Protein AF-A0A6N7M2Y9-F1 (afdb_monomer)

Secondary structure (DSSP, 8-state):
-HHHHHHHHHHHHHHHHHHHHHHHHHHHHHHHHHHHHHTTTPPP-THHHHHHHHHHHHHHHS--EEETTEE--SS-SHHHHHHHHHHHHH-S-HHHHHHHHHHHHHHHHHHHHHHHHHHT-HHHHHHHHHHHHH-HHHHHHHTSSSTHHHHHHHHHHHHHHHHHHHHS--HHHHHHHHHHHHHHHTT-GGGGGGHHHHHHHHHHHH-TT-HHHHHHHHHHHHHHHHHHHHHHHHHHHHHSS--SS-S-HHHHHHHHHTS--SS-STHHHHHHTT-HHHHHHHTS-HHHHHHHHHHHHHHHHHH-HHHHHHHHHHHHHHHH-SS--TTTTGGGT--HHHHHHHHIIIIIHHHHHHHHHHHHHGGGGGGGHHHHHHHHHHHHHHHHS---GGGGGGGHHHHHHHHHHHHHHHHHHHHHHHHHHHS--

Radius of gyration: 23.04 Å; Cα contacts (8 Å, |Δi|>4): 561; chains: 1; bounding box: 77×51×68 Å

pLDDT: mean 90.49, std 12.32, range [43.5, 98.81]

Nearest PDB structures (foldseek):
  8b6l-assembly1_I  TM=6.126E-01  e=1.523E-05  Homo sapiens
  8pn9-assembly1_A  TM=6.104E-01  e=5.210E-05  Homo sapiens
  5f15-assembly1_A  TM=4.974E-01  e=1.658E-05  Cupriavidus metallidurans CH34
  6x0o-assembly1_A  TM=3.738E-01  e=4.231E-02  Mycolicibacterium smegmatis MC2 155

Foldseek 3Di:
DVVVVVVVVVVVVVVVVVVLLVVLLVLLLVLLLVVLVVCQVPDADDPLVQLLQQLVCCQPPVARDSDPPDHFQAAQVLLSVLSVVQCVVPNSGLSSQLSVLSSLLSVLLVLLLLLLCLLPRNQLSSQLSVLSSPQVLSSVCSNTSALLSVLLSLLSQLVSLLLVCLVPVDLVSLLSNLLSLLSSCSSPVLSVLLLVLSLVLLCVRVHVPDPSSVVSNVSSPVSNCVNQPVVQVVCCVVVVDRDSHGLCVLVQQLCLFVVPDLQDPVCCVVCCVVPPLNVVLVVDDSNVSSVSSNVVSVVRCVVCVVVLVVSLVSLLCQQLPQFFDPPVVVSPPDDRVVRSVSSCVRVVLLQVLLVLLVVVCVVVVSSCSSLVSSVVSLSVVCSSGPHGNSSCSSSVSSSSSSSSNSVVVVVVVVVVVVVVVVVVD

Sequence (425 aa):
MKKELEKIMAGKLVINEYLFLLVLFSLASLLRILYAFYLKGNIPVSDAAGFDLLGINILKYGQYAFQPGIPTAHRTPVYPLFLSGVYFLFGHSYLAARIVQSLIGGLTCIVIYFIGKRTVNKKVGIIAATVSMFYPFFIYYTGYLLVETLFTFLLAVTVYWLITSIEKPDWKNLSLSGVFMGLAALCKPTAFAFVPFSVSSFLVILGIRKVSTYRNIGIFLLFFTITLSPWVIRNHIVFRRIIPSTTQLGFALLDGSLLFDAEHQWRMEEEEQKNPILLKGKELNEIEQNDYFTKEALKFIRNNPKYMMKLALRKFLKFWRLYPHTENIYTYGQSKGLLVLLSLLSYGILLPFSILGIIFSIKNWKRFTFFYGLILSFTIIHLIVWSQIRYRLPIMPYMIVFAAFGLNFIIERMKSLRLAKRVKI

Mean predicted aligned error: 5.79 Å

Structure (mmCIF, N/CA/C/O backbone):
data_AF-A0A6N7M2Y9-F1
#
_entry.id   AF-A0A6N7M2Y9-F1
#
loop_
_atom_site.group_PDB
_atom_site.id
_atom_site.type_symbol
_atom_site.label_atom_id
_atom_site.label_alt_id
_atom_site.label_comp_id
_atom_site.label_asym_id
_atom_site.label_entity_id
_atom_site.label_seq_id
_atom_site.pdbx_PDB_ins_code
_atom_site.Cartn_x
_atom_site.Cartn_y
_atom_site.Cartn_z
_atom_site.occupancy
_atom_site.B_iso_or_equiv
_atom_site.auth_seq_id
_atom_site.auth_comp_id
_atom_site.auth_asym_id
_atom_site.auth_atom_id
_atom_site.pdbx_PDB_model_num
ATOM 1 N N . MET A 1 1 ? -44.587 -5.485 18.792 1.00 66.19 1 MET A N 1
ATOM 2 C CA . MET A 1 1 ? -44.237 -4.087 19.152 1.00 66.19 1 MET A CA 1
ATOM 3 C C . MET A 1 1 ? -42.748 -3.821 19.452 1.00 66.19 1 MET A C 1
ATOM 5 O O . MET A 1 1 ? -42.090 -3.309 18.560 1.00 66.19 1 MET A O 1
ATOM 9 N N . LYS A 1 2 ? -42.147 -4.157 20.616 1.00 68.19 2 LYS A N 1
ATOM 10 C CA . LYS A 1 2 ? -40.723 -3.804 20.917 1.00 68.19 2 LYS A CA 1
ATOM 11 C C . LYS A 1 2 ? -39.697 -4.421 19.942 1.00 68.19 2 LYS A C 1
ATOM 13 O O . LYS A 1 2 ? -38.867 -3.702 19.399 1.00 68.19 2 LYS A O 1
ATOM 18 N N . LYS A 1 3 ? -39.818 -5.722 19.641 1.00 61.88 3 LYS A N 1
ATOM 19 C CA . LYS A 1 3 ? -38.970 -6.416 18.646 1.00 61.88 3 LYS A CA 1
ATOM 20 C C . LYS A 1 3 ? -39.150 -5.886 17.214 1.00 61.88 3 LYS A C 1
ATOM 22 O O . LYS A 1 3 ? -38.206 -5.897 16.433 1.00 61.88 3 LYS A O 1
ATOM 27 N N . GLU A 1 4 ? -40.343 -5.407 16.859 1.00 64.94 4 GLU A N 1
ATOM 28 C CA . GLU A 1 4 ? -40.602 -4.795 15.545 1.00 64.94 4 GLU A CA 1
ATOM 29 C C . GLU A 1 4 ? -40.014 -3.390 15.445 1.00 64.94 4 GLU A C 1
ATOM 31 O O . GLU A 1 4 ? -39.388 -3.074 14.439 1.00 64.94 4 GLU A O 1
ATOM 36 N N . LEU A 1 5 ? -40.136 -2.574 16.497 1.00 63.38 5 LEU A N 1
ATOM 37 C CA . LEU A 1 5 ? -39.488 -1.264 16.589 1.00 63.38 5 LEU A CA 1
ATOM 38 C C . LEU A 1 5 ? -37.963 -1.385 16.502 1.00 63.38 5 LEU A C 1
ATOM 40 O O . LEU A 1 5 ? -37.338 -0.647 15.744 1.00 63.38 5 LEU A O 1
ATOM 44 N N . GLU A 1 6 ? -37.365 -2.359 17.193 1.00 68.88 6 GLU A N 1
ATOM 45 C CA . GLU A 1 6 ? -35.930 -2.657 17.092 1.00 68.88 6 GLU A CA 1
ATOM 46 C C . GLU A 1 6 ? -35.529 -3.068 15.666 1.00 68.88 6 GLU A C 1
ATOM 48 O O . GLU A 1 6 ? -34.524 -2.580 15.147 1.00 68.88 6 GLU A O 1
ATOM 53 N N . LYS A 1 7 ? -36.340 -3.894 14.990 1.00 64.31 7 LYS A N 1
ATOM 54 C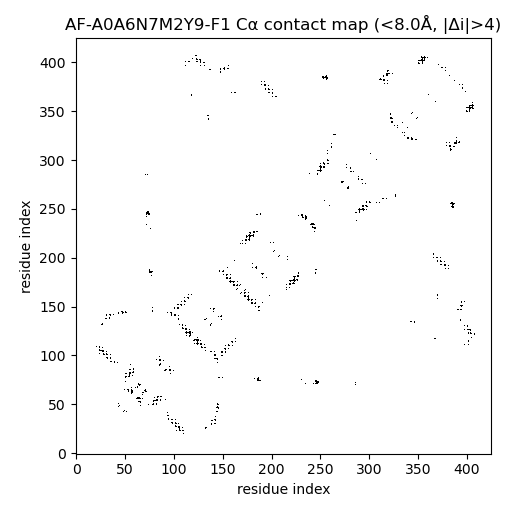 CA . LYS A 1 7 ? -36.107 -4.313 13.598 1.00 64.31 7 LYS A CA 1
ATOM 55 C C . LYS A 1 7 ? -36.239 -3.147 12.606 1.00 64.31 7 LYS A C 1
ATOM 57 O O . LYS A 1 7 ? -35.404 -3.018 11.712 1.00 64.31 7 LYS A O 1
ATOM 62 N N . ILE A 1 8 ? -37.228 -2.269 12.786 1.00 67.94 8 ILE A N 1
ATOM 63 C CA . ILE A 1 8 ? -37.438 -1.064 11.961 1.00 67.94 8 ILE A CA 1
ATOM 64 C C . ILE A 1 8 ? -36.301 -0.058 12.174 1.00 67.94 8 ILE A C 1
ATOM 66 O O . ILE A 1 8 ? -35.765 0.486 11.207 1.00 67.94 8 ILE A O 1
ATOM 70 N N . MET A 1 9 ? -35.895 0.177 13.424 1.00 57.16 9 MET A N 1
ATOM 71 C CA . MET A 1 9 ? -34.777 1.065 13.754 1.00 57.16 9 MET A CA 1
ATOM 72 C C . MET A 1 9 ? -33.450 0.532 13.209 1.00 57.16 9 MET A C 1
ATOM 74 O O . MET A 1 9 ? -32.684 1.298 12.622 1.00 57.16 9 MET A O 1
ATOM 78 N N . ALA A 1 10 ? -33.198 -0.774 13.344 1.00 56.28 10 ALA A N 1
ATOM 79 C CA . ALA A 1 10 ? -32.038 -1.426 12.746 1.00 56.28 10 ALA A CA 1
ATOM 80 C C . ALA A 1 10 ? -32.054 -1.290 11.215 1.00 56.28 10 ALA A C 1
ATOM 82 O O . ALA A 1 10 ? -31.043 -0.904 10.632 1.00 56.28 10 ALA A O 1
ATOM 83 N N . GLY A 1 11 ? -33.209 -1.502 10.574 1.00 51.69 11 GLY A N 1
ATOM 84 C CA . GLY A 1 11 ? -33.393 -1.293 9.135 1.00 51.69 11 GLY A CA 1
ATOM 85 C C . GLY A 1 11 ? -33.075 0.140 8.694 1.00 51.69 11 GLY A C 1
ATOM 86 O O . GLY A 1 11 ? -32.271 0.334 7.785 1.00 51.69 11 GLY A O 1
ATOM 87 N N . LYS A 1 12 ? -33.612 1.157 9.382 1.00 58.47 12 LYS A N 1
ATOM 88 C CA . LYS A 1 12 ? -33.322 2.577 9.097 1.00 58.47 12 LYS A CA 1
ATOM 89 C C . LYS A 1 12 ? -31.839 2.925 9.270 1.00 58.47 12 LYS A C 1
ATOM 91 O O . LYS A 1 12 ? -31.268 3.625 8.437 1.00 58.47 12 LYS A O 1
ATOM 96 N N . LEU A 1 13 ? -31.196 2.426 10.327 1.00 67.38 13 LEU A N 1
ATOM 97 C CA . LEU A 1 13 ? -29.762 2.635 10.574 1.00 67.38 13 LEU A CA 1
ATOM 98 C C . LEU A 1 13 ? -28.886 2.024 9.476 1.00 67.38 13 LEU A C 1
ATOM 100 O O . LEU A 1 13 ? -27.880 2.624 9.091 1.00 67.38 13 LEU A O 1
ATOM 104 N N . VAL A 1 14 ? -29.274 0.849 8.981 1.00 70.56 14 VAL A N 1
ATOM 105 C CA . VAL A 1 14 ? -28.595 0.140 7.894 1.00 70.56 14 VAL A CA 1
ATOM 106 C C . VAL A 1 14 ? -28.778 0.877 6.562 1.00 70.56 14 VAL A C 1
ATOM 108 O O . VAL A 1 14 ? -27.789 1.119 5.873 1.00 70.56 14 VAL A O 1
ATOM 111 N N . ILE A 1 15 ? -29.996 1.328 6.239 1.00 73.25 15 ILE A N 1
ATOM 112 C CA . ILE A 1 15 ? -30.282 2.132 5.033 1.00 73.25 15 ILE A CA 1
ATOM 113 C C . ILE A 1 15 ? -29.455 3.427 5.027 1.00 73.25 15 ILE A C 1
ATOM 115 O O . ILE A 1 15 ? -28.812 3.742 4.027 1.00 73.25 15 ILE A O 1
ATOM 119 N N . ASN A 1 16 ? -29.386 4.131 6.161 1.00 86.94 16 ASN A N 1
ATOM 120 C CA . ASN A 1 16 ? -28.582 5.351 6.289 1.00 86.94 16 ASN A CA 1
ATOM 121 C C . ASN A 1 16 ? -27.081 5.096 6.094 1.00 86.94 16 ASN A C 1
ATOM 123 O O . ASN A 1 16 ? -26.361 5.961 5.599 1.00 86.94 16 ASN A O 1
ATOM 127 N N . GLU A 1 17 ? -26.590 3.918 6.483 1.00 90.44 17 GLU A N 1
ATOM 128 C CA . GLU A 1 17 ? -25.191 3.552 6.276 1.00 90.44 17 GLU A CA 1
ATOM 129 C C . GLU A 1 17 ? -24.894 3.220 4.811 1.00 90.44 17 GLU A C 1
ATOM 131 O O . GLU A 1 17 ? -23.897 3.709 4.286 1.00 90.44 17 GLU A O 1
ATOM 136 N N . TYR A 1 18 ? -25.763 2.473 4.125 1.00 92.75 18 TYR A N 1
ATOM 137 C CA . TYR A 1 18 ? -25.604 2.222 2.689 1.00 92.75 18 TYR A CA 1
ATOM 138 C C . TYR A 1 18 ? -25.676 3.506 1.866 1.00 92.75 18 TYR A C 1
ATOM 140 O O . TYR A 1 18 ? -24.839 3.706 0.988 1.00 92.75 18 TYR A O 1
ATOM 148 N N . LEU A 1 19 ? -26.613 4.403 2.187 1.00 94.44 19 LEU A N 1
ATOM 149 C CA . LEU A 1 19 ? -26.705 5.704 1.531 1.00 94.44 19 LEU A CA 1
ATOM 150 C C . LEU A 1 19 ? -25.435 6.533 1.759 1.00 94.44 19 LEU A C 1
ATOM 152 O O . LEU A 1 19 ? -24.884 7.078 0.807 1.00 94.44 19 LEU A O 1
ATOM 156 N N . PHE A 1 20 ? -24.922 6.576 2.994 1.00 94.44 20 PHE A N 1
ATOM 157 C CA . PHE A 1 20 ? -23.652 7.240 3.291 1.00 94.44 20 PHE A CA 1
ATOM 158 C C . PHE A 1 20 ? -22.497 6.667 2.461 1.00 94.44 20 PHE A C 1
ATOM 160 O O . PHE A 1 20 ? -21.720 7.430 1.892 1.00 94.44 20 PHE A O 1
ATOM 167 N N . LEU A 1 21 ? -22.391 5.339 2.357 1.00 97.00 21 LEU A N 1
ATOM 168 C CA . LEU A 1 21 ? -21.341 4.684 1.575 1.00 97.00 21 LEU A CA 1
ATOM 169 C C . LEU A 1 21 ? -21.472 4.956 0.074 1.00 97.00 21 LEU A C 1
ATOM 171 O O . LEU A 1 21 ? -20.458 5.183 -0.584 1.00 97.00 21 LEU A O 1
ATOM 175 N N . LEU A 1 22 ? -22.696 4.976 -0.456 1.00 97.06 22 LEU A N 1
ATOM 176 C CA . LEU A 1 22 ? -22.962 5.308 -1.854 1.00 97.06 22 LEU A CA 1
ATOM 177 C C . LEU A 1 22 ? -22.578 6.759 -2.162 1.00 97.06 22 LEU A C 1
ATOM 179 O O . LEU A 1 22 ? -21.903 7.014 -3.158 1.00 97.06 22 LEU A O 1
ATOM 183 N N . VAL A 1 23 ? -22.957 7.701 -1.292 1.00 97.06 23 VAL A N 1
ATOM 184 C CA . VAL A 1 23 ? -22.590 9.120 -1.423 1.00 97.06 23 VAL A CA 1
ATOM 185 C C . VAL A 1 23 ? -21.076 9.291 -1.322 1.00 97.06 23 VAL A C 1
ATOM 187 O O . VAL A 1 23 ? -20.479 9.942 -2.177 1.00 97.06 23 VAL A O 1
ATOM 190 N N . LEU A 1 24 ? -20.439 8.659 -0.332 1.00 97.62 24 LEU A N 1
ATOM 191 C CA . LEU A 1 24 ? -18.987 8.671 -0.156 1.00 97.62 24 LEU A CA 1
ATOM 192 C C . LEU A 1 24 ? -18.275 8.157 -1.412 1.00 97.62 24 LEU A C 1
ATOM 194 O O . LEU A 1 24 ? -17.367 8.816 -1.912 1.00 97.62 24 LEU A O 1
ATOM 198 N N . PHE A 1 25 ? -18.691 7.001 -1.931 1.00 98.38 25 PHE A N 1
ATOM 199 C CA . PHE A 1 25 ? -18.120 6.414 -3.139 1.00 98.38 25 PHE A CA 1
ATOM 200 C C . PHE A 1 25 ? -18.291 7.327 -4.351 1.00 98.38 25 PHE A C 1
ATOM 202 O O . PHE A 1 25 ? -17.324 7.574 -5.073 1.00 98.38 25 PHE A O 1
ATOM 209 N N . SER A 1 26 ? -19.507 7.838 -4.555 1.00 98.12 26 SER A N 1
ATOM 210 C CA . SER A 1 26 ? -19.856 8.656 -5.716 1.00 98.12 26 SER A CA 1
ATOM 211 C C . SER A 1 26 ? -19.081 9.968 -5.712 1.00 98.12 26 SER A C 1
ATOM 213 O O . SER A 1 26 ? -18.444 10.296 -6.707 1.00 98.12 26 SER A O 1
ATOM 215 N N . LEU A 1 27 ? -19.044 10.679 -4.580 1.00 98.00 27 LEU A N 1
ATOM 216 C CA . LEU A 1 27 ? -18.298 11.933 -4.452 1.00 98.00 27 LEU A CA 1
ATOM 217 C C . LEU A 1 27 ? -16.784 11.711 -4.546 1.00 98.00 27 LEU A C 1
ATOM 219 O O . LEU A 1 27 ? -16.104 12.430 -5.278 1.00 98.00 27 LEU A O 1
ATOM 223 N N . ALA A 1 28 ? -16.246 10.695 -3.862 1.00 97.88 28 ALA A N 1
ATOM 224 C CA . ALA A 1 28 ? -14.816 10.395 -3.914 1.00 97.88 28 ALA A CA 1
ATOM 225 C C . ALA A 1 28 ? -14.356 10.019 -5.328 1.00 97.88 28 ALA A C 1
ATOM 227 O O . ALA A 1 28 ? -13.281 10.458 -5.753 1.00 97.88 28 ALA A O 1
ATOM 228 N N . SER A 1 29 ? -15.165 9.236 -6.047 1.00 98.19 29 SER A N 1
ATOM 229 C CA . SER A 1 29 ? -14.898 8.849 -7.432 1.00 98.19 29 SER A CA 1
ATOM 230 C C . SER A 1 29 ? -15.055 10.035 -8.376 1.00 98.19 29 SER A C 1
ATOM 232 O O . SER A 1 29 ? -14.163 10.268 -9.183 1.00 98.19 29 SER A O 1
ATOM 234 N N . LEU A 1 30 ? -16.123 10.830 -8.237 1.00 98.06 30 LEU A N 1
ATOM 235 C CA . LEU A 1 30 ? -16.378 12.005 -9.073 1.00 98.06 30 LEU A CA 1
ATOM 236 C C . LEU A 1 30 ? -15.218 13.002 -9.006 1.00 98.06 30 LEU A C 1
ATOM 238 O O . LEU A 1 30 ? -14.707 13.399 -10.046 1.00 98.06 30 LEU A O 1
ATOM 242 N N . LEU A 1 31 ? -14.740 13.344 -7.805 1.00 97.00 31 LEU A N 1
ATOM 243 C CA . LEU A 1 31 ? -13.601 14.258 -7.637 1.00 97.00 31 LEU A CA 1
ATOM 244 C C . LEU A 1 31 ? -12.341 13.767 -8.369 1.00 97.00 31 LEU A C 1
ATOM 246 O O . LEU A 1 31 ? -11.634 14.553 -8.998 1.00 97.00 31 LEU A O 1
ATOM 250 N N . ARG A 1 32 ? -12.067 12.459 -8.313 1.00 97.69 32 ARG A N 1
ATOM 251 C CA . ARG A 1 32 ? -10.908 11.835 -8.975 1.00 97.69 32 ARG A CA 1
ATOM 252 C C . ARG A 1 32 ? -11.097 11.732 -10.487 1.00 97.69 32 ARG A C 1
ATOM 254 O O . ARG A 1 32 ? -10.159 11.998 -11.228 1.00 97.69 32 ARG A O 1
ATOM 261 N N . ILE A 1 33 ? -12.314 11.442 -10.947 1.00 97.88 33 ILE A N 1
ATOM 262 C CA . ILE A 1 33 ? -12.668 11.409 -12.371 1.00 97.88 33 ILE A CA 1
ATOM 263 C C . ILE A 1 33 ? -12.534 12.804 -12.985 1.00 97.88 33 ILE A C 1
ATOM 265 O O . ILE A 1 33 ? -11.923 12.940 -14.041 1.00 97.88 33 ILE A O 1
ATOM 269 N N . LEU A 1 34 ? -13.028 13.852 -12.319 1.00 97.19 34 LEU A N 1
ATOM 270 C CA . LEU A 1 34 ? -12.848 15.236 -12.775 1.00 97.19 34 LEU A CA 1
ATOM 271 C C . LEU A 1 34 ? -11.360 15.583 -12.917 1.00 97.19 34 LEU A C 1
ATOM 273 O O . LEU A 1 34 ? -10.949 16.160 -13.923 1.00 97.19 34 LEU A O 1
ATOM 277 N N . TYR A 1 35 ? -10.533 15.152 -11.962 1.00 94.38 35 TYR A N 1
ATOM 278 C CA . TYR A 1 35 ? -9.082 15.296 -12.060 1.00 94.38 35 TYR A CA 1
ATOM 279 C C . TYR A 1 35 ? -8.468 14.457 -13.201 1.00 94.38 35 TYR A C 1
ATOM 281 O O . TYR A 1 35 ? -7.575 14.927 -13.904 1.00 94.38 35 TYR A O 1
ATOM 289 N N . ALA A 1 36 ? -8.972 13.248 -13.458 1.00 94.56 36 ALA A N 1
ATOM 290 C CA . ALA A 1 36 ? -8.555 12.427 -14.595 1.00 94.56 36 ALA A CA 1
ATOM 291 C C . ALA A 1 36 ? -8.858 13.095 -15.948 1.00 94.56 36 ALA A C 1
ATOM 293 O O . ALA A 1 36 ? -8.024 13.032 -16.855 1.00 94.56 36 ALA A O 1
ATOM 294 N N . PHE A 1 37 ? -10.012 13.761 -16.074 1.00 95.31 37 PHE A N 1
ATOM 295 C CA . PHE A 1 37 ? -10.368 14.556 -17.253 1.00 95.31 37 PHE A CA 1
ATOM 296 C C . PHE A 1 37 ? -9.481 15.790 -17.405 1.00 95.31 37 PHE A C 1
ATOM 298 O O . PHE A 1 37 ? -9.028 16.063 -18.515 1.00 95.31 37 PHE A O 1
ATOM 305 N N . TYR A 1 38 ? -9.170 16.482 -16.305 1.00 92.19 38 TYR A N 1
ATOM 306 C CA . TYR A 1 38 ? -8.212 17.592 -16.316 1.00 92.19 38 TYR A CA 1
ATOM 307 C C . TYR A 1 38 ? -6.844 17.162 -16.874 1.00 92.19 38 TYR A C 1
ATOM 309 O O . TYR A 1 38 ? -6.215 17.904 -17.621 1.00 92.19 38 TYR A O 1
ATOM 317 N N . LEU A 1 39 ? -6.414 15.929 -16.590 1.00 88.12 39 LEU A N 1
ATOM 318 C CA . LEU A 1 39 ? -5.152 15.376 -17.085 1.00 88.12 39 LEU A CA 1
ATOM 319 C C . LEU A 1 39 ? -5.250 14.685 -18.453 1.00 88.12 39 LEU A C 1
ATOM 321 O O . LEU A 1 39 ? -4.262 14.086 -18.874 1.00 88.12 39 LEU A O 1
ATOM 325 N N . LYS A 1 40 ? -6.392 14.703 -19.156 1.00 85.88 40 LYS A N 1
ATOM 326 C CA . LYS A 1 40 ? -6.627 13.886 -20.368 1.00 85.88 40 LYS A CA 1
ATOM 327 C C . LYS A 1 40 ? -5.506 13.989 -21.416 1.00 85.88 40 LYS A C 1
ATOM 329 O O . LYS A 1 40 ? -5.181 12.972 -22.018 1.00 85.88 40 LYS A O 1
ATOM 334 N N . GLY A 1 41 ? -4.904 15.168 -21.594 1.00 82.31 41 GLY A N 1
ATOM 335 C CA . GLY A 1 41 ? -3.796 15.397 -22.536 1.00 82.31 41 GLY A CA 1
ATOM 336 C C . GLY A 1 41 ? -2.413 14.928 -22.061 1.00 82.31 41 GLY A C 1
ATOM 337 O O . GLY A 1 41 ? -1.490 14.852 -22.864 1.00 82.31 41 GLY A O 1
ATOM 338 N N . ASN A 1 42 ? -2.247 14.590 -20.780 1.00 84.81 42 ASN A N 1
ATOM 339 C CA . ASN A 1 42 ? -0.953 14.200 -20.225 1.00 84.81 42 ASN A CA 1
ATOM 340 C C . ASN A 1 42 ? -0.622 12.754 -20.597 1.00 84.81 42 ASN A C 1
ATOM 342 O O . ASN A 1 42 ? -1.403 11.841 -20.310 1.00 84.81 42 ASN A O 1
ATOM 346 N N . ILE A 1 43 ? 0.568 12.540 -21.148 1.00 86.69 43 ILE A N 1
ATOM 347 C CA . ILE A 1 43 ? 1.078 11.223 -21.543 1.00 86.69 43 ILE A CA 1
ATOM 348 C C . ILE A 1 43 ? 1.954 10.656 -20.407 1.00 86.69 43 ILE A C 1
ATOM 350 O O . ILE A 1 43 ? 2.635 11.431 -19.732 1.00 86.69 43 ILE A O 1
ATOM 354 N N . PRO A 1 44 ? 1.929 9.336 -20.139 1.00 86.31 44 PRO A N 1
ATOM 355 C CA . PRO A 1 44 ? 2.838 8.706 -19.181 1.00 86.31 44 PRO A CA 1
ATOM 356 C C . PRO A 1 44 ? 4.318 8.944 -19.528 1.00 86.31 44 PRO A C 1
ATOM 358 O O . PRO A 1 44 ? 4.721 8.781 -20.673 1.00 86.31 44 PRO A O 1
ATOM 361 N N . VAL A 1 45 ? 5.141 9.266 -18.525 1.00 82.94 45 VAL A N 1
ATOM 362 C CA . VAL A 1 45 ? 6.607 9.414 -18.655 1.00 82.94 45 VAL A CA 1
ATOM 363 C C . VAL A 1 45 ? 7.329 8.596 -17.582 1.00 82.94 45 VAL A C 1
ATOM 365 O O . VAL A 1 45 ? 6.723 8.249 -16.561 1.00 82.94 45 VAL A O 1
ATOM 368 N N . SER A 1 46 ? 8.625 8.324 -17.779 1.00 83.88 46 SER A N 1
ATOM 369 C CA . SER A 1 46 ? 9.477 7.610 -16.812 1.00 83.88 46 SER A CA 1
ATOM 370 C C . SER A 1 46 ? 8.837 6.274 -16.369 1.00 83.88 46 SER A C 1
ATOM 372 O O . SER A 1 46 ? 8.424 5.481 -17.217 1.00 83.88 46 SER A O 1
ATOM 374 N N . ASP A 1 47 ? 8.698 6.022 -15.061 1.00 85.06 47 ASP A N 1
ATOM 375 C CA . ASP A 1 47 ? 8.061 4.822 -14.497 1.00 85.06 47 ASP A CA 1
ATOM 376 C C . ASP A 1 47 ? 6.699 4.496 -15.136 1.00 85.06 47 ASP A C 1
ATOM 378 O O . ASP A 1 47 ? 6.408 3.332 -15.415 1.00 85.06 47 ASP A O 1
ATOM 382 N N . ALA A 1 48 ? 5.863 5.515 -15.370 1.00 89.31 48 ALA A N 1
ATOM 383 C CA . ALA A 1 48 ? 4.506 5.322 -15.872 1.00 89.31 48 ALA A CA 1
ATOM 384 C C . ALA A 1 48 ? 4.498 4.813 -17.322 1.00 89.31 48 ALA A C 1
ATOM 386 O O . ALA A 1 48 ? 3.673 3.967 -17.665 1.00 89.31 48 ALA A O 1
ATOM 387 N N . ALA A 1 49 ? 5.449 5.270 -18.144 1.00 92.12 49 ALA A N 1
ATOM 388 C CA . ALA A 1 49 ? 5.635 4.762 -19.503 1.00 92.12 49 ALA A CA 1
ATOM 389 C C . ALA A 1 49 ? 6.072 3.289 -19.494 1.00 92.12 49 ALA A C 1
ATOM 391 O O . ALA A 1 49 ? 5.588 2.493 -20.293 1.00 92.12 49 ALA A O 1
ATOM 392 N N . GLY A 1 50 ? 6.924 2.894 -18.540 1.00 93.31 50 GLY A N 1
ATOM 393 C CA . GLY A 1 50 ? 7.324 1.495 -18.374 1.00 93.31 50 GLY A CA 1
ATOM 394 C C . GLY A 1 50 ? 6.152 0.572 -18.014 1.00 93.31 50 GLY A C 1
ATOM 395 O O . GLY A 1 50 ? 6.046 -0.526 -18.558 1.00 93.31 50 GLY A O 1
ATOM 396 N N . PHE A 1 51 ? 5.255 1.004 -17.122 1.00 96.06 51 PHE A N 1
ATOM 397 C CA . PHE A 1 51 ? 4.052 0.228 -16.792 1.00 96.06 51 PHE A CA 1
ATOM 398 C C . PHE A 1 51 ? 3.074 0.133 -17.965 1.00 96.06 51 PHE A C 1
ATOM 400 O O . PHE A 1 51 ? 2.533 -0.945 -18.211 1.00 96.06 51 PHE A O 1
ATOM 407 N N . ASP A 1 52 ? 2.873 1.239 -18.683 1.00 96.12 52 ASP A N 1
ATOM 408 C CA . ASP A 1 52 ? 2.037 1.284 -19.881 1.00 96.12 52 ASP A CA 1
ATOM 409 C C . ASP A 1 52 ? 2.550 0.328 -20.966 1.00 96.12 52 ASP A C 1
ATOM 411 O O . ASP A 1 52 ? 1.799 -0.528 -21.434 1.00 96.12 52 ASP A O 1
ATOM 415 N N . LEU A 1 53 ? 3.850 0.388 -21.276 1.00 96.50 53 LEU A N 1
ATOM 416 C CA . LEU A 1 53 ? 4.495 -0.472 -22.269 1.00 96.50 53 LEU A CA 1
ATOM 417 C C . LEU A 1 53 ? 4.319 -1.962 -21.948 1.00 96.50 53 LEU A C 1
ATOM 419 O O . LEU A 1 53 ? 3.960 -2.746 -22.827 1.00 96.50 53 LEU A O 1
ATOM 423 N N . LEU A 1 54 ? 4.510 -2.355 -20.684 1.00 97.19 54 LEU A N 1
ATOM 424 C CA . LEU A 1 54 ? 4.256 -3.732 -20.251 1.00 97.19 54 LEU A CA 1
ATOM 425 C C . LEU A 1 54 ? 2.782 -4.116 -20.436 1.00 97.19 54 LEU A C 1
ATOM 427 O O . LEU A 1 54 ? 2.500 -5.201 -20.939 1.00 97.19 54 LEU A O 1
ATOM 431 N N . GLY A 1 55 ? 1.846 -3.234 -20.073 1.00 97.00 55 GLY A N 1
ATOM 432 C CA . GLY A 1 55 ? 0.412 -3.466 -20.263 1.00 97.00 55 GLY A CA 1
ATOM 433 C C . GLY A 1 55 ? 0.033 -3.679 -21.733 1.00 97.00 55 GLY A C 1
ATOM 434 O O . GLY A 1 55 ? -0.708 -4.609 -22.050 1.00 97.00 55 GLY A O 1
ATOM 435 N N . ILE A 1 56 ? 0.583 -2.867 -22.641 1.00 96.94 56 ILE A N 1
ATOM 436 C CA . ILE A 1 56 ? 0.368 -3.001 -24.090 1.00 96.94 56 ILE A CA 1
ATOM 437 C C . ILE A 1 56 ? 0.958 -4.311 -24.616 1.00 96.94 56 ILE A C 1
ATOM 439 O O . ILE A 1 56 ? 0.303 -4.998 -25.398 1.00 96.94 56 ILE A O 1
ATOM 443 N N . ASN A 1 57 ? 2.179 -4.668 -24.212 1.00 97.19 57 ASN A N 1
ATOM 444 C CA . ASN A 1 57 ? 2.852 -5.860 -24.732 1.00 97.19 57 ASN A CA 1
ATOM 445 C C . ASN A 1 57 ? 2.201 -7.163 -24.254 1.00 97.19 57 ASN A C 1
ATOM 447 O O . ASN A 1 57 ? 2.135 -8.127 -25.021 1.00 97.19 57 ASN A O 1
ATOM 451 N N . ILE A 1 58 ? 1.645 -7.178 -23.038 1.00 96.94 58 ILE A N 1
ATOM 452 C CA . ILE A 1 58 ? 0.808 -8.289 -22.566 1.00 96.94 58 ILE A CA 1
ATOM 453 C C . ILE A 1 58 ? -0.422 -8.426 -23.469 1.00 96.94 58 ILE A C 1
ATOM 455 O O . ILE A 1 58 ? -0.701 -9.524 -23.943 1.00 96.94 58 ILE A O 1
ATOM 459 N N . LEU A 1 59 ? -1.119 -7.321 -23.755 1.00 96.06 59 LEU A N 1
ATOM 460 C CA . LEU A 1 59 ? -2.328 -7.335 -24.580 1.00 96.06 59 LEU A CA 1
ATOM 461 C C . LEU A 1 59 ? -2.054 -7.728 -26.041 1.00 96.06 59 LEU A C 1
ATOM 463 O O . LEU A 1 59 ? -2.796 -8.526 -26.605 1.00 96.06 59 LEU A O 1
ATOM 467 N N . LYS A 1 60 ? -1.014 -7.157 -26.663 1.00 96.00 60 LYS A N 1
ATOM 468 C CA . LYS A 1 60 ? -0.716 -7.346 -28.094 1.00 96.00 60 LYS A CA 1
ATOM 469 C C . LYS A 1 60 ? 0.008 -8.653 -28.401 1.00 96.00 60 LYS A C 1
ATOM 471 O O . LYS A 1 60 ? -0.253 -9.248 -29.440 1.00 96.00 60 LYS A O 1
ATOM 476 N N . TYR A 1 61 ? 0.929 -9.073 -27.535 1.00 95.81 61 TYR A N 1
ATOM 477 C CA . TYR A 1 61 ? 1.844 -10.183 -27.821 1.00 95.81 61 TYR A CA 1
ATOM 478 C C . TYR A 1 61 ? 1.720 -11.348 -26.834 1.00 95.81 61 TYR A C 1
ATOM 480 O O . TYR A 1 61 ? 2.386 -12.363 -27.017 1.00 95.81 61 TYR A O 1
ATOM 488 N N . GLY A 1 62 ? 0.923 -11.219 -25.767 1.00 94.75 62 GLY A N 1
ATOM 489 C CA . GLY A 1 62 ? 0.855 -12.227 -24.704 1.00 94.75 62 GLY A CA 1
ATOM 490 C C . GLY A 1 62 ? 2.153 -12.346 -23.897 1.00 94.75 62 GLY A C 1
ATOM 491 O O . GLY A 1 62 ? 2.382 -13.360 -23.239 1.00 94.75 62 GLY A O 1
ATOM 492 N N . GLN A 1 63 ? 3.030 -11.336 -23.956 1.00 94.00 63 GLN A N 1
ATOM 493 C CA . GLN A 1 63 ? 4.374 -11.391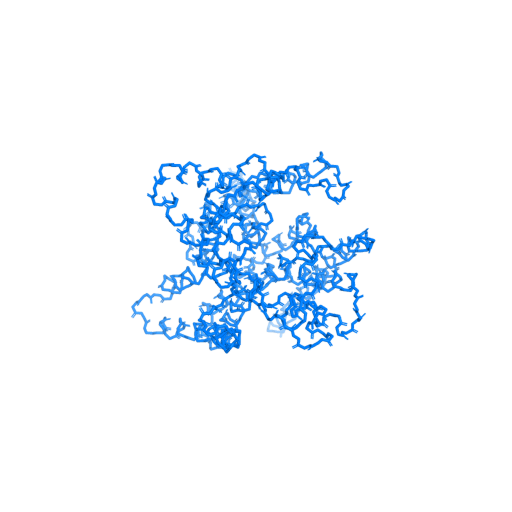 -23.382 1.00 94.00 63 GLN A CA 1
ATOM 494 C C . GLN A 1 63 ? 4.583 -10.319 -22.313 1.00 94.00 63 GLN A C 1
ATOM 496 O O . GLN A 1 63 ? 4.371 -9.130 -22.539 1.00 94.00 63 GLN A O 1
ATOM 501 N N . TYR A 1 64 ? 5.082 -10.742 -21.150 1.00 96.06 64 TYR A N 1
ATOM 502 C CA . TYR A 1 64 ? 5.548 -9.833 -20.103 1.00 96.06 64 TYR A CA 1
ATOM 503 C C . TYR A 1 64 ? 7.001 -9.414 -20.384 1.00 96.06 64 TYR A C 1
ATOM 505 O O . TYR A 1 64 ? 7.955 -10.053 -19.919 1.00 96.06 64 TYR A O 1
ATOM 513 N N . ALA A 1 65 ? 7.149 -8.379 -21.209 1.00 95.81 65 ALA A N 1
ATOM 514 C CA . ALA A 1 65 ? 8.414 -7.918 -21.775 1.00 95.81 65 ALA A CA 1
ATOM 515 C C . ALA A 1 65 ? 8.350 -6.419 -22.115 1.00 95.81 65 ALA A C 1
ATOM 517 O O . ALA A 1 65 ? 7.309 -5.943 -22.567 1.00 95.81 65 ALA A O 1
ATOM 518 N N . PHE A 1 66 ? 9.445 -5.670 -21.935 1.00 94.00 66 PHE A N 1
ATOM 519 C CA . PHE A 1 66 ? 9.538 -4.293 -22.455 1.00 94.00 66 PHE A CA 1
ATOM 520 C C . PHE A 1 66 ? 9.730 -4.287 -23.972 1.00 94.00 66 PHE A C 1
ATOM 522 O O . PHE A 1 66 ? 9.076 -3.529 -24.682 1.00 94.00 66 PHE A O 1
ATOM 529 N N . GLN A 1 67 ? 10.587 -5.182 -24.456 1.00 93.44 67 GLN A N 1
ATOM 530 C CA . GLN A 1 67 ? 10.785 -5.458 -25.868 1.00 93.44 67 GLN A CA 1
ATOM 531 C C . GLN A 1 67 ? 10.257 -6.868 -26.156 1.00 93.44 67 GLN A C 1
ATOM 533 O O . GLN A 1 67 ? 10.735 -7.815 -25.527 1.00 93.44 67 GLN A O 1
ATOM 538 N N . PRO A 1 68 ? 9.279 -7.036 -27.065 1.00 91.62 68 PRO A N 1
ATOM 539 C CA . PRO A 1 68 ? 8.781 -8.357 -27.439 1.00 91.62 68 PRO A CA 1
ATOM 540 C C . PRO A 1 68 ? 9.930 -9.309 -27.802 1.00 91.62 68 PRO A C 1
ATOM 542 O O . PRO A 1 68 ? 10.878 -8.918 -28.478 1.00 91.62 68 PRO A O 1
ATOM 545 N N . GLY A 1 69 ? 9.861 -10.547 -27.315 1.00 92.00 69 GLY A N 1
ATOM 546 C CA . GLY A 1 69 ? 10.920 -11.552 -27.442 1.00 92.00 69 GLY A CA 1
ATOM 547 C C . GLY A 1 69 ? 11.950 -11.564 -26.306 1.00 92.00 69 GLY A C 1
ATOM 548 O O . GLY A 1 69 ? 12.650 -12.563 -26.163 1.00 92.00 69 GLY A O 1
ATOM 549 N N . ILE A 1 70 ? 12.009 -10.528 -25.456 1.00 93.88 70 ILE A N 1
ATOM 550 C CA . ILE A 1 70 ? 12.937 -10.446 -24.313 1.00 93.88 70 ILE A CA 1
ATOM 551 C C . ILE A 1 70 ? 12.138 -10.375 -22.998 1.00 93.88 70 ILE A C 1
ATOM 553 O O . ILE A 1 70 ? 11.747 -9.289 -22.555 1.00 93.88 70 ILE A O 1
ATOM 557 N N . PRO A 1 71 ? 11.843 -11.524 -22.359 1.00 94.44 71 PRO A N 1
ATOM 558 C CA . PRO A 1 71 ? 11.100 -11.567 -21.104 1.00 94.44 71 PRO A CA 1
ATOM 559 C C . PRO A 1 71 ? 11.789 -10.782 -19.984 1.00 94.44 71 PRO A C 1
ATOM 561 O O . PRO A 1 71 ? 13.002 -10.854 -19.828 1.00 94.44 71 PRO A O 1
ATOM 564 N N . THR A 1 72 ? 10.999 -10.116 -19.138 1.00 95.94 72 THR A N 1
ATOM 565 C CA . THR A 1 72 ? 11.517 -9.358 -17.983 1.00 95.94 72 THR A CA 1
ATOM 566 C C . THR A 1 72 ? 10.812 -9.727 -16.673 1.00 95.94 72 THR A C 1
ATOM 568 O O . THR A 1 72 ? 9.673 -10.207 -16.686 1.00 95.94 72 THR A O 1
ATOM 571 N N . ALA A 1 73 ? 11.476 -9.525 -15.535 1.00 95.88 73 ALA A N 1
ATOM 572 C CA . ALA A 1 73 ? 10.909 -9.485 -14.181 1.00 95.88 73 ALA A CA 1
ATOM 573 C C . ALA A 1 73 ? 11.203 -8.138 -13.477 1.00 95.88 73 ALA A C 1
ATOM 575 O O . ALA A 1 73 ? 11.007 -7.982 -12.267 1.00 95.88 73 ALA A O 1
ATOM 576 N N . HIS A 1 74 ? 11.619 -7.127 -14.239 1.00 94.00 74 HIS A N 1
ATOM 577 C CA . HIS A 1 74 ? 12.045 -5.821 -13.742 1.00 94.00 74 HIS A CA 1
ATOM 578 C C . HIS A 1 74 ? 10.926 -5.001 -13.088 1.00 94.00 74 HIS A C 1
ATOM 580 O O . HIS A 1 74 ? 11.181 -4.105 -12.290 1.00 94.00 74 HIS A O 1
ATOM 586 N N . ARG A 1 75 ? 9.657 -5.295 -13.379 1.00 94.00 75 ARG A N 1
ATOM 587 C CA . ARG A 1 75 ? 8.507 -4.709 -12.673 1.00 94.00 75 ARG A CA 1
ATOM 588 C C . ARG A 1 75 ? 7.613 -5.813 -12.142 1.00 94.00 75 ARG A C 1
ATOM 590 O O . ARG A 1 75 ? 7.501 -6.878 -12.746 1.00 94.00 75 ARG A O 1
ATOM 597 N N . THR A 1 76 ? 6.951 -5.527 -11.032 1.00 95.25 76 THR A N 1
ATOM 598 C CA . THR A 1 76 ? 5.963 -6.406 -10.413 1.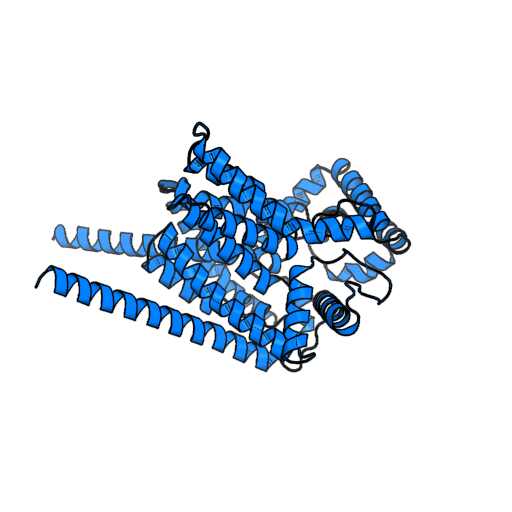00 95.25 76 THR A CA 1
ATOM 599 C C . THR A 1 76 ? 4.683 -6.507 -11.256 1.00 95.25 76 THR A C 1
ATOM 601 O O . THR A 1 76 ? 4.261 -5.502 -11.831 1.00 95.25 76 THR A O 1
ATOM 604 N N . PRO A 1 77 ? 4.046 -7.690 -11.340 1.00 97.38 77 PRO A N 1
ATOM 605 C CA . PRO A 1 77 ? 3.102 -7.999 -12.417 1.00 97.38 77 PRO A CA 1
ATOM 606 C C . PRO A 1 77 ? 1.695 -7.424 -12.256 1.00 97.38 77 PRO A C 1
ATOM 608 O O . PRO A 1 77 ? 1.016 -7.207 -13.257 1.00 97.38 77 PRO A O 1
ATOM 611 N N . VAL A 1 78 ? 1.224 -7.179 -11.029 1.00 98.25 78 VAL A N 1
ATOM 612 C CA . VAL A 1 78 ? -0.201 -6.871 -10.795 1.00 98.25 78 VAL A CA 1
ATOM 613 C C . VAL A 1 78 ? -0.633 -5.573 -11.470 1.00 98.25 78 VAL A C 1
ATOM 615 O O . VAL A 1 78 ? -1.734 -5.509 -12.007 1.00 98.25 78 VAL A O 1
ATOM 618 N N . TYR A 1 79 ? 0.220 -4.547 -11.484 1.00 98.00 79 TYR A N 1
ATOM 619 C CA . TYR A 1 79 ? -0.148 -3.264 -12.081 1.00 98.00 79 TYR A CA 1
ATOM 620 C C . TYR A 1 79 ? -0.136 -3.278 -13.624 1.00 98.00 79 TYR A C 1
ATOM 622 O O . TYR A 1 79 ? -1.125 -2.845 -14.212 1.00 98.00 79 TYR A O 1
ATOM 630 N N . PRO A 1 80 ? 0.883 -3.836 -14.311 1.00 97.94 80 PRO A N 1
ATOM 631 C CA . PRO A 1 80 ? 0.800 -4.075 -15.755 1.00 97.94 80 PRO A CA 1
ATOM 632 C C . PRO A 1 80 ? -0.375 -4.960 -16.177 1.00 97.94 80 PRO A C 1
ATOM 634 O O . PRO A 1 80 ? -1.034 -4.651 -17.165 1.00 97.94 80 PRO A O 1
ATOM 637 N N . LEU A 1 81 ? -0.683 -6.023 -15.422 1.00 98.12 81 LEU A N 1
ATOM 638 C CA . LEU A 1 81 ? -1.854 -6.869 -15.692 1.00 98.12 81 LEU A CA 1
ATOM 639 C C . LEU A 1 81 ? -3.165 -6.093 -15.518 1.00 98.12 81 LEU A C 1
ATOM 641 O O . LEU A 1 81 ? -4.081 -6.247 -16.322 1.00 98.12 81 LEU A O 1
ATOM 645 N N . PHE A 1 82 ? -3.240 -5.220 -14.510 1.00 98.38 82 PHE A N 1
ATOM 646 C CA . PHE A 1 82 ? -4.359 -4.297 -14.341 1.00 98.38 82 PHE A CA 1
ATOM 647 C C . PHE A 1 82 ? -4.526 -3.379 -15.562 1.00 98.38 82 PHE A C 1
ATOM 649 O O . PHE A 1 82 ? -5.626 -3.302 -16.105 1.00 98.38 82 PHE A O 1
ATOM 656 N N . LEU A 1 83 ? -3.451 -2.737 -16.038 1.00 98.31 83 LEU A N 1
ATOM 657 C CA . LEU A 1 83 ? -3.506 -1.888 -17.236 1.00 98.31 83 LEU A CA 1
ATOM 658 C C . LEU A 1 83 ? -3.898 -2.686 -18.482 1.00 98.31 83 LEU A C 1
ATOM 660 O O . LEU A 1 83 ? -4.780 -2.258 -19.221 1.00 98.31 83 LEU A O 1
ATOM 664 N N . SER A 1 84 ? -3.314 -3.870 -18.676 1.00 98.19 84 SER A N 1
ATOM 665 C CA . SER A 1 84 ? -3.669 -4.766 -19.780 1.00 98.19 84 SER A CA 1
ATOM 666 C C . SER A 1 84 ? -5.157 -5.124 -19.768 1.00 98.19 84 SER A C 1
ATOM 668 O O . SER A 1 84 ? -5.779 -5.143 -20.826 1.00 98.19 84 SER A O 1
ATOM 670 N N . GLY A 1 85 ? -5.745 -5.378 -18.593 1.00 98.06 85 GLY A N 1
ATOM 671 C CA . GLY A 1 85 ? -7.177 -5.653 -18.455 1.00 98.06 85 GLY A CA 1
ATOM 672 C C . GLY A 1 85 ? -8.053 -4.446 -18.799 1.00 98.06 85 GLY A C 1
ATOM 673 O O . GLY A 1 85 ? -9.072 -4.594 -19.470 1.00 98.06 85 GLY A O 1
ATOM 674 N N . VAL A 1 86 ? -7.643 -3.235 -18.408 1.00 98.12 86 VAL A N 1
ATOM 675 C CA . VAL A 1 86 ? -8.335 -2.002 -18.823 1.00 98.12 86 VAL A CA 1
ATOM 676 C C . VAL A 1 86 ? -8.253 -1.826 -20.340 1.00 98.12 86 VAL A C 1
ATOM 678 O O . VAL A 1 86 ? -9.264 -1.535 -20.978 1.00 98.12 86 VAL A O 1
ATOM 681 N N . TYR A 1 87 ? -7.072 -2.024 -20.924 1.00 98.06 87 TYR A N 1
ATOM 682 C CA . TYR A 1 87 ? -6.858 -1.843 -22.359 1.00 98.06 87 TYR A CA 1
ATOM 683 C C . TYR A 1 87 ? -7.568 -2.896 -23.206 1.00 98.06 87 TYR A C 1
ATOM 685 O O . TYR A 1 87 ? -8.001 -2.586 -24.312 1.00 98.06 87 TYR A O 1
ATOM 693 N N . PHE A 1 88 ? -7.756 -4.104 -22.674 1.00 97.88 88 PHE A N 1
ATOM 694 C CA . PHE A 1 88 ? -8.596 -5.126 -23.291 1.00 97.88 88 PHE A CA 1
ATOM 695 C C . PHE A 1 88 ? -10.061 -4.674 -23.413 1.00 97.88 88 PHE A C 1
ATOM 697 O O . PHE A 1 88 ? -10.683 -4.890 -24.447 1.00 97.88 88 PHE A O 1
ATOM 704 N N . LEU A 1 89 ? -10.608 -4.022 -22.380 1.00 97.88 89 LEU A N 1
ATOM 705 C CA . LEU A 1 89 ? -12.023 -3.628 -22.338 1.00 97.88 89 LEU A CA 1
ATOM 706 C C . LEU A 1 89 ? -12.326 -2.320 -23.080 1.00 97.88 89 LEU A C 1
ATOM 708 O O . LEU A 1 89 ? -13.399 -2.183 -23.662 1.00 97.88 89 LEU A O 1
ATOM 712 N N . PHE A 1 90 ? -11.415 -1.346 -23.031 1.00 97.31 90 PHE A N 1
ATOM 713 C CA . PHE A 1 90 ? -11.671 0.025 -23.499 1.00 97.31 90 PHE A CA 1
ATOM 714 C C . PHE A 1 90 ? -10.725 0.486 -24.616 1.00 97.31 90 PHE A C 1
ATOM 716 O O . PHE A 1 90 ? -10.760 1.654 -25.007 1.00 97.31 90 PHE A O 1
ATOM 723 N N . GLY A 1 91 ? -9.858 -0.403 -25.107 1.00 96.12 91 GLY A N 1
ATOM 724 C CA . GLY A 1 91 ? -8.735 -0.042 -25.967 1.00 96.12 91 GLY A CA 1
ATOM 725 C C . GLY A 1 91 ? -7.610 0.659 -25.198 1.00 96.12 91 GLY A C 1
ATOM 726 O O . GLY A 1 91 ? -7.721 0.970 -24.008 1.00 96.12 91 GLY A O 1
ATOM 727 N N . HIS A 1 92 ? -6.493 0.925 -25.881 1.00 96.25 92 HIS A N 1
ATOM 728 C CA . HIS A 1 92 ? -5.362 1.643 -25.287 1.00 96.25 92 HIS A CA 1
ATOM 729 C C . HIS A 1 92 ? -5.743 3.106 -25.011 1.00 96.25 92 HIS A C 1
ATOM 731 O O . HIS A 1 92 ? -5.725 3.953 -25.900 1.00 96.25 92 HIS A O 1
ATOM 737 N N . SER A 1 93 ? -6.151 3.387 -23.769 1.00 95.62 93 SER A N 1
ATOM 738 C CA . SER A 1 93 ? -6.669 4.689 -23.347 1.00 95.62 93 SER A CA 1
ATOM 739 C C . SER A 1 93 ? -6.217 5.036 -21.932 1.00 95.62 93 SER A C 1
ATOM 741 O O . SER A 1 93 ? -6.677 4.459 -20.941 1.00 95.62 93 SER A O 1
ATOM 743 N N . TYR A 1 94 ? -5.354 6.050 -21.819 1.00 95.62 94 TYR A N 1
ATOM 744 C CA . TYR A 1 94 ? -4.894 6.559 -20.523 1.00 95.62 94 TYR A CA 1
ATOM 745 C C . TYR A 1 94 ? -6.046 7.120 -19.686 1.00 95.62 94 TYR A C 1
ATOM 747 O O . TYR A 1 94 ? -6.053 6.979 -18.464 1.00 95.62 94 TYR A O 1
ATOM 755 N N . LEU A 1 95 ? -7.043 7.738 -20.331 1.00 96.69 95 LEU A N 1
ATOM 756 C CA . LEU A 1 95 ? -8.226 8.243 -19.640 1.00 96.69 95 LEU A CA 1
ATOM 757 C C . LEU A 1 95 ? -9.040 7.094 -19.035 1.00 96.69 95 LEU A C 1
ATOM 759 O O . LEU A 1 95 ? -9.433 7.195 -17.876 1.00 96.69 95 LEU A O 1
ATOM 763 N N . ALA A 1 96 ? -9.238 5.991 -19.768 1.00 97.25 96 ALA A N 1
ATOM 764 C CA . ALA A 1 96 ? -9.928 4.816 -19.237 1.00 97.25 96 ALA A CA 1
ATOM 765 C C . ALA A 1 96 ? -9.190 4.245 -18.016 1.00 97.25 96 ALA A C 1
ATOM 767 O O . ALA A 1 96 ? -9.805 4.041 -16.968 1.00 97.25 96 ALA A O 1
ATOM 768 N N . ALA A 1 97 ? -7.862 4.097 -18.096 1.00 97.38 97 ALA A N 1
ATOM 769 C CA . ALA A 1 97 ? -7.042 3.661 -16.961 1.00 97.38 97 ALA A CA 1
ATOM 770 C C . ALA A 1 97 ? -7.195 4.587 -15.747 1.00 97.38 97 ALA A C 1
ATOM 772 O O . ALA A 1 97 ? -7.433 4.115 -14.633 1.00 97.38 97 ALA A O 1
ATOM 773 N N . ARG A 1 98 ? -7.149 5.908 -15.947 1.00 97.12 98 ARG A N 1
ATOM 774 C CA . ARG A 1 98 ? -7.347 6.890 -14.868 1.00 97.12 98 ARG A CA 1
ATOM 775 C C . ARG A 1 98 ? -8.754 6.850 -14.272 1.00 97.12 98 ARG A C 1
ATOM 777 O O . ARG A 1 98 ? -8.887 6.978 -13.056 1.00 97.12 98 ARG A O 1
ATOM 784 N N . ILE A 1 99 ? -9.796 6.648 -15.080 1.00 98.06 99 ILE A N 1
ATOM 785 C CA . ILE A 1 99 ? -11.176 6.504 -14.589 1.00 98.06 99 ILE A CA 1
ATOM 786 C C . ILE A 1 99 ? -11.291 5.248 -13.721 1.00 98.06 99 ILE A C 1
ATOM 788 O O . ILE A 1 99 ? -11.770 5.335 -12.592 1.00 98.06 99 ILE A O 1
ATOM 792 N N . VAL A 1 100 ? -10.778 4.102 -14.177 1.00 98.44 100 VAL A N 1
ATOM 793 C CA . VAL A 1 100 ? -10.804 2.863 -13.381 1.00 98.44 100 VAL A CA 1
ATOM 794 C C . VAL A 1 100 ? -10.009 3.031 -12.077 1.00 98.44 100 VAL A C 1
ATOM 796 O O . VAL A 1 100 ? -10.500 2.668 -11.006 1.00 98.44 100 VAL A O 1
ATOM 799 N N . GLN A 1 101 ? -8.834 3.671 -12.112 1.00 97.62 101 GLN A N 1
ATOM 800 C CA . GLN A 1 101 ? -8.091 4.020 -10.892 1.00 97.62 101 GLN A CA 1
ATOM 801 C C . GLN A 1 101 ? -8.863 4.974 -9.972 1.00 97.62 101 GLN A C 1
ATOM 803 O O . GLN A 1 101 ? -8.771 4.858 -8.751 1.00 97.62 101 GLN A O 1
ATOM 808 N N . SER A 1 102 ? -9.642 5.900 -10.532 1.00 98.31 102 SER A N 1
ATOM 809 C CA . SER A 1 102 ? -10.476 6.827 -9.760 1.00 98.31 102 SER A CA 1
ATOM 810 C C . SER A 1 102 ? -11.558 6.088 -8.976 1.00 98.31 102 SER A C 1
ATOM 812 O O . SER A 1 102 ? -11.756 6.380 -7.794 1.00 98.31 102 SER A O 1
ATOM 814 N N . LEU A 1 103 ? -12.185 5.079 -9.592 1.00 98.62 103 LEU A N 1
ATOM 815 C CA . LEU A 1 103 ? -13.141 4.192 -8.922 1.00 98.62 103 LEU A CA 1
ATOM 816 C C . LEU A 1 103 ? -12.466 3.393 -7.799 1.00 98.62 103 LEU A C 1
ATOM 818 O O . LEU A 1 103 ? -12.989 3.326 -6.687 1.00 98.62 103 LEU A O 1
ATOM 822 N N . ILE A 1 104 ? -11.264 2.857 -8.038 1.00 98.62 104 ILE A N 1
ATOM 823 C CA . ILE A 1 104 ? -10.460 2.177 -7.005 1.00 98.62 104 ILE A CA 1
ATOM 824 C C . ILE A 1 104 ? -10.118 3.137 -5.850 1.00 98.62 104 ILE A C 1
ATOM 826 O O . ILE A 1 104 ? -10.193 2.764 -4.676 1.00 98.62 104 ILE A O 1
ATOM 830 N N . GLY A 1 105 ? -9.807 4.399 -6.152 1.00 98.19 105 GLY A N 1
ATOM 831 C CA . GLY A 1 105 ? -9.606 5.449 -5.152 1.00 98.19 105 GLY A CA 1
ATOM 832 C C . GLY A 1 105 ? -10.864 5.728 -4.317 1.00 98.19 105 GLY A C 1
ATOM 833 O O . GLY A 1 105 ? -10.770 5.889 -3.097 1.00 98.19 105 GLY A O 1
ATOM 834 N N . GLY A 1 106 ? -12.044 5.716 -4.942 1.00 98.31 106 GLY A N 1
ATOM 835 C CA . GLY A 1 106 ? -13.336 5.790 -4.252 1.00 98.31 106 GLY A CA 1
ATOM 836 C C . GLY A 1 106 ? -13.581 4.589 -3.333 1.00 98.31 106 GLY A C 1
ATOM 837 O O . GLY A 1 106 ? -13.897 4.766 -2.154 1.00 98.31 106 GLY A O 1
ATOM 838 N N . LEU A 1 107 ? -13.347 3.367 -3.826 1.00 98.69 107 LEU A N 1
ATOM 839 C CA . LEU A 1 107 ? -13.446 2.137 -3.028 1.00 98.69 107 LEU A CA 1
ATOM 840 C C . LEU A 1 107 ? -12.470 2.136 -1.846 1.00 98.69 107 LEU A C 1
ATOM 842 O O . LEU A 1 107 ? -12.819 1.689 -0.756 1.00 98.69 107 LEU A O 1
ATOM 846 N N . THR A 1 108 ? -11.273 2.699 -2.017 1.00 98.81 108 THR A N 1
ATOM 847 C CA . THR A 1 108 ? -10.298 2.848 -0.926 1.00 98.81 108 THR A CA 1
ATOM 848 C C . THR A 1 108 ? -10.884 3.656 0.236 1.00 98.81 108 THR A C 1
ATOM 850 O O . THR A 1 108 ? -10.704 3.277 1.392 1.00 98.81 108 THR A O 1
ATOM 853 N N . CYS A 1 109 ? -11.659 4.713 -0.038 1.00 98.75 109 CYS A N 1
ATOM 854 C CA . CYS A 1 109 ? -12.316 5.509 1.007 1.00 98.75 109 CYS A CA 1
ATOM 855 C C . CYS A 1 109 ? -13.361 4.693 1.791 1.00 98.75 109 CYS A C 1
ATOM 857 O O . CYS A 1 109 ? -13.458 4.830 3.013 1.00 98.75 109 CYS A O 1
ATOM 859 N N . ILE A 1 110 ? -14.095 3.799 1.117 1.00 98.69 110 ILE A N 1
ATOM 860 C CA . ILE A 1 110 ? -15.036 2.865 1.761 1.00 98.69 110 ILE A CA 1
ATOM 861 C C . ILE A 1 110 ? -14.291 1.884 2.673 1.00 98.69 110 ILE A C 1
ATOM 863 O O . ILE A 1 110 ? -14.699 1.642 3.809 1.00 98.69 110 ILE A O 1
ATOM 867 N N . VAL A 1 111 ? -13.175 1.326 2.204 1.00 98.81 111 VAL A N 1
ATOM 868 C CA . VAL A 1 111 ? -12.372 0.398 3.012 1.00 98.81 111 VAL A CA 1
ATOM 869 C C . VAL A 1 111 ? -11.827 1.108 4.257 1.00 98.81 111 VAL A C 1
ATOM 871 O O . VAL A 1 111 ? -11.897 0.557 5.356 1.00 98.81 111 VAL A O 1
ATOM 874 N N . ILE A 1 112 ? -11.383 2.364 4.128 1.00 98.81 112 ILE A N 1
ATOM 875 C CA . ILE A 1 112 ? -10.934 3.195 5.258 1.00 98.81 112 ILE A CA 1
ATOM 876 C C . ILE A 1 112 ? -12.056 3.435 6.273 1.00 98.81 112 ILE A C 1
ATOM 878 O O . ILE A 1 112 ? -11.810 3.329 7.479 1.00 98.81 112 ILE A O 1
ATOM 882 N N . TYR A 1 113 ? -13.286 3.698 5.812 1.00 98.75 113 TYR A N 1
ATOM 883 C CA . TYR A 1 113 ? -14.454 3.793 6.692 1.00 98.75 113 TYR A CA 1
ATOM 884 C C . TYR A 1 113 ? -14.592 2.537 7.558 1.00 98.75 113 TYR A C 1
ATOM 886 O O . TYR A 1 113 ? -14.708 2.632 8.784 1.00 98.75 113 TYR A O 1
ATOM 894 N N . PHE A 1 114 ? -14.540 1.357 6.936 1.00 98.62 114 PHE A N 1
ATOM 895 C CA . PHE A 1 114 ? -14.705 0.096 7.650 1.00 98.62 114 PHE A CA 1
ATOM 896 C C . PHE A 1 114 ? -13.540 -0.224 8.588 1.00 98.62 114 PHE A C 1
ATOM 898 O O . PHE A 1 114 ? -13.785 -0.713 9.693 1.00 98.62 114 PHE A O 1
ATOM 905 N N . ILE A 1 115 ? -12.304 0.096 8.197 1.00 98.69 115 ILE A N 1
ATOM 906 C CA . ILE A 1 115 ? -11.128 -0.015 9.070 1.00 98.69 115 ILE A CA 1
ATOM 907 C C . ILE A 1 115 ? -11.332 0.847 10.324 1.00 98.69 115 ILE A C 1
ATOM 909 O O . ILE A 1 115 ? -11.298 0.329 11.438 1.00 98.69 115 ILE A O 1
ATOM 913 N N . GLY A 1 116 ? -11.634 2.141 10.166 1.00 98.25 116 GLY A N 1
ATOM 914 C CA . GLY A 1 116 ? -11.859 3.040 11.304 1.00 98.25 116 GLY A CA 1
ATOM 915 C C . GLY A 1 116 ? -13.048 2.619 12.177 1.00 98.25 116 GLY A C 1
ATOM 916 O O . GLY A 1 116 ? -12.962 2.669 13.410 1.00 98.25 116 GLY A O 1
ATOM 917 N N . LYS A 1 117 ? -14.133 2.140 11.548 1.00 97.75 117 LYS A N 1
ATOM 918 C CA . LYS A 1 117 ? -15.330 1.632 12.234 1.00 97.75 117 LYS A CA 1
ATOM 919 C C . LYS A 1 117 ? -15.020 0.434 13.129 1.00 97.75 117 LYS A C 1
ATOM 921 O O . LYS A 1 117 ? -15.490 0.422 14.266 1.00 97.75 117 LYS A O 1
ATOM 926 N N . ARG A 1 118 ? -14.266 -0.547 12.623 1.00 96.75 118 ARG A N 1
ATOM 927 C CA . ARG A 1 118 ? -13.937 -1.788 13.346 1.00 96.75 118 ARG A CA 1
ATOM 928 C C . ARG A 1 118 ? -12.859 -1.581 14.402 1.00 96.75 118 ARG A C 1
ATOM 930 O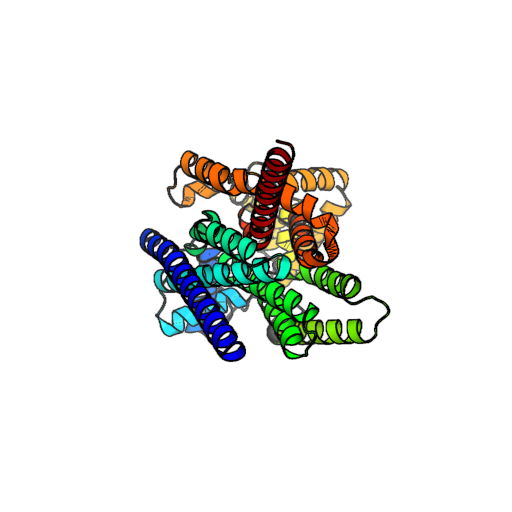 O . ARG A 1 118 ? -13.017 -2.028 15.532 1.00 96.75 118 ARG A O 1
ATOM 937 N N . THR A 1 119 ? -11.792 -0.855 14.072 1.00 96.69 119 THR A N 1
ATOM 938 C CA . THR A 1 119 ? -10.683 -0.640 15.012 1.00 96.69 119 THR A CA 1
ATOM 939 C C . THR A 1 119 ? -11.097 0.235 16.195 1.00 96.69 119 THR A C 1
ATOM 941 O O . THR A 1 119 ? -10.669 -0.009 17.327 1.00 96.69 119 THR A O 1
ATOM 944 N N . VAL A 1 120 ? -11.931 1.254 15.946 1.00 96.38 120 VAL A N 1
ATOM 945 C CA . VAL A 1 120 ? -12.311 2.240 16.964 1.00 96.38 120 VAL A CA 1
ATOM 946 C C . VAL A 1 120 ? -13.821 2.339 17.149 1.00 96.38 120 VAL A C 1
ATOM 948 O O . VAL A 1 120 ? -14.327 1.893 18.176 1.00 96.38 120 VAL A O 1
ATOM 951 N N . ASN A 1 121 ? -14.527 2.985 16.214 1.00 95.62 121 ASN A N 1
ATOM 952 C CA . ASN A 1 121 ? -15.985 3.137 16.206 1.00 95.62 121 ASN A CA 1
ATOM 953 C C . ASN A 1 121 ? -16.468 3.807 14.904 1.00 95.62 121 ASN A C 1
ATOM 955 O O . ASN A 1 121 ? -15.686 4.385 14.146 1.00 95.62 121 ASN A O 1
ATOM 959 N N . LYS A 1 122 ? -17.789 3.790 14.672 1.00 96.06 122 LYS A N 1
ATOM 960 C CA . LYS A 1 122 ? -18.430 4.368 13.475 1.00 96.06 122 LYS A CA 1
ATOM 961 C C . LYS A 1 122 ? -18.043 5.829 13.217 1.00 96.06 122 LYS A C 1
ATOM 963 O O . LYS A 1 122 ? -17.787 6.183 12.073 1.00 96.06 122 LYS A O 1
ATOM 968 N N . LYS A 1 123 ? -17.958 6.668 14.256 1.00 96.06 123 LYS A N 1
ATOM 969 C CA . LYS A 1 123 ? -17.627 8.098 14.119 1.00 96.06 123 LYS A CA 1
ATOM 970 C C . LYS A 1 123 ? -16.209 8.304 13.580 1.00 96.06 123 LYS A C 1
ATOM 972 O O . LYS A 1 123 ? -16.022 9.111 12.676 1.00 96.06 123 LYS A O 1
ATOM 977 N N . VAL A 1 124 ? -15.236 7.534 14.071 1.00 97.94 124 VAL A N 1
ATOM 978 C CA . VAL A 1 124 ? -13.861 7.541 13.544 1.00 97.94 124 VAL A CA 1
ATOM 979 C C . VAL A 1 124 ? -13.821 7.044 12.101 1.00 97.94 124 VAL A C 1
ATOM 981 O O . VAL A 1 124 ? -13.140 7.655 11.285 1.00 97.94 124 VAL A O 1
ATOM 984 N N . GLY A 1 125 ? -14.596 6.007 11.762 1.00 98.12 125 GLY A N 1
ATOM 985 C CA . GLY A 1 125 ? -14.759 5.553 10.377 1.00 98.12 125 GLY A CA 1
ATOM 986 C C . GLY A 1 125 ? -15.263 6.656 9.440 1.00 98.12 125 GLY A C 1
ATOM 987 O O . GLY A 1 125 ? -14.666 6.880 8.390 1.00 98.12 125 GLY A O 1
ATOM 988 N N . ILE A 1 126 ? -16.316 7.386 9.832 1.00 97.88 126 ILE A N 1
ATOM 989 C CA . ILE A 1 126 ? -16.866 8.507 9.044 1.00 97.88 126 ILE A CA 1
ATOM 990 C C . ILE A 1 126 ? -15.808 9.597 8.849 1.00 97.88 126 ILE A C 1
ATOM 992 O O . ILE A 1 126 ? -15.539 9.981 7.716 1.00 97.88 126 ILE A O 1
ATOM 996 N N . ILE A 1 127 ? -15.176 10.065 9.933 1.00 97.88 127 ILE A N 1
ATOM 997 C CA . ILE A 1 127 ? -14.165 11.133 9.861 1.00 97.88 127 ILE A CA 1
ATOM 998 C C . ILE A 1 127 ? -12.995 10.703 8.967 1.00 97.88 127 ILE A C 1
ATOM 1000 O O . ILE A 1 127 ? -12.593 11.457 8.083 1.00 97.88 127 ILE A O 1
ATOM 1004 N N . ALA A 1 128 ? -12.473 9.487 9.154 1.00 98.56 128 ALA A N 1
ATOM 1005 C CA . ALA A 1 128 ? -11.341 8.981 8.383 1.00 98.56 128 ALA A CA 1
ATOM 1006 C C . ALA A 1 128 ? -11.660 8.883 6.882 1.00 98.56 128 ALA A C 1
ATOM 1008 O O . ALA A 1 128 ? -10.851 9.284 6.044 1.00 98.56 128 ALA A O 1
ATOM 1009 N N . ALA A 1 129 ? -12.848 8.394 6.530 1.00 98.25 129 ALA A N 1
ATOM 1010 C CA . ALA A 1 129 ? -13.268 8.283 5.140 1.00 98.25 129 ALA A CA 1
ATOM 1011 C C . ALA A 1 129 ? -13.498 9.648 4.481 1.00 98.25 129 ALA A C 1
ATOM 1013 O O . ALA A 1 129 ? -13.032 9.863 3.363 1.00 98.25 129 ALA A O 1
ATOM 1014 N N . THR A 1 130 ? -14.122 10.596 5.188 1.00 97.19 130 THR A N 1
ATOM 1015 C CA . THR A 1 130 ? -14.305 11.970 4.696 1.00 97.19 130 THR A CA 1
ATOM 1016 C C . THR A 1 130 ? -12.965 12.673 4.484 1.00 97.19 130 THR A C 1
ATOM 1018 O O . THR A 1 130 ? -12.755 13.292 3.444 1.00 97.19 130 THR A O 1
ATOM 1021 N N . VAL A 1 131 ? -12.015 12.537 5.416 1.00 97.81 131 VAL A N 1
ATOM 1022 C CA . VAL A 1 131 ? -10.658 13.087 5.245 1.00 97.81 131 VAL A CA 1
ATOM 1023 C C . VAL A 1 131 ? -9.957 12.444 4.044 1.00 97.81 131 VAL A C 1
ATOM 1025 O O . VAL A 1 131 ? -9.347 13.145 3.242 1.00 97.81 131 VAL A O 1
ATOM 1028 N N . SER A 1 132 ? -10.083 11.125 3.872 1.00 98.12 132 SER A N 1
ATOM 1029 C CA . SER A 1 132 ? -9.486 10.391 2.741 1.00 98.12 132 SER A CA 1
ATOM 1030 C C . SER A 1 132 ? -10.078 10.791 1.388 1.00 98.12 132 SER A C 1
ATOM 1032 O O . SER A 1 132 ? -9.361 10.846 0.386 1.00 98.12 132 SER A O 1
ATOM 1034 N N . MET A 1 133 ? -11.376 11.099 1.353 1.00 96.94 133 MET A N 1
ATOM 1035 C CA . MET A 1 133 ? -12.074 11.553 0.152 1.00 96.94 133 MET A CA 1
ATOM 1036 C C . MET A 1 133 ? -11.436 12.821 -0.423 1.00 96.94 133 MET A C 1
ATOM 1038 O O . MET A 1 133 ? -11.215 12.869 -1.635 1.00 96.94 133 MET A O 1
ATOM 1042 N N . PHE A 1 134 ? -11.079 13.773 0.446 1.00 96.56 134 PHE A N 1
ATOM 1043 C CA . PHE A 1 134 ? -10.479 15.065 0.094 1.00 96.56 134 PHE A CA 1
ATOM 1044 C C . PHE A 1 134 ? -8.949 15.108 0.199 1.00 96.56 134 PHE A C 1
ATOM 1046 O O . PHE A 1 134 ? -8.355 16.158 -0.040 1.00 96.56 134 PHE A O 1
ATOM 1053 N N . TYR A 1 135 ? -8.287 14.008 0.567 1.00 95.81 135 TYR A N 1
ATOM 1054 C CA . TYR A 1 135 ? -6.841 14.015 0.770 1.00 95.81 135 TYR A CA 1
ATOM 1055 C C . TYR A 1 135 ? -6.110 14.269 -0.566 1.00 95.81 135 TYR A C 1
ATOM 1057 O O . TYR A 1 135 ? -6.155 13.399 -1.445 1.00 95.81 135 TYR A O 1
ATOM 1065 N N . PRO A 1 136 ? -5.406 15.411 -0.743 1.00 93.06 136 PRO A N 1
ATOM 1066 C CA . PRO A 1 136 ? -4.925 15.846 -2.056 1.00 93.06 136 PRO A CA 1
ATOM 1067 C C . PRO A 1 136 ? -4.007 14.837 -2.737 1.00 93.06 136 PRO A C 1
ATOM 1069 O O . PRO A 1 136 ? -4.112 14.623 -3.939 1.00 93.06 136 PRO A O 1
ATOM 1072 N N . PHE A 1 137 ? -3.151 14.152 -1.975 1.00 91.25 137 PHE A N 1
ATOM 1073 C CA . PHE A 1 137 ? -2.254 13.154 -2.547 1.00 91.25 137 PHE A CA 1
ATOM 1074 C C . PHE A 1 137 ? -3.003 11.910 -3.055 1.00 91.25 137 PHE A C 1
ATOM 1076 O O . PHE A 1 137 ? -2.609 11.349 -4.071 1.00 91.25 137 PHE A O 1
ATOM 1083 N N . PHE A 1 138 ? -4.107 11.488 -2.422 1.00 95.31 138 PHE A N 1
ATOM 1084 C CA . PHE A 1 138 ? -4.918 10.392 -2.973 1.00 95.31 138 PHE A CA 1
ATOM 1085 C C . PHE A 1 138 ? -5.594 10.784 -4.282 1.00 95.31 138 PHE A C 1
ATOM 1087 O O . PHE A 1 138 ? -5.747 9.932 -5.146 1.00 95.31 138 PHE A O 1
ATOM 1094 N N . ILE A 1 139 ? -5.985 12.049 -4.441 1.00 95.00 139 ILE A N 1
ATOM 1095 C CA . ILE A 1 139 ? -6.550 12.542 -5.701 1.00 95.00 139 ILE A CA 1
ATOM 1096 C C . ILE A 1 139 ? -5.440 12.636 -6.754 1.00 95.00 139 ILE A C 1
ATOM 1098 O O . ILE A 1 139 ? -5.553 12.037 -7.820 1.00 95.00 139 ILE A O 1
ATOM 1102 N N . TYR A 1 140 ? -4.322 13.280 -6.416 1.00 91.12 140 TYR A N 1
ATOM 1103 C CA . TYR A 1 140 ? -3.181 13.483 -7.308 1.00 91.12 140 TYR A CA 1
ATOM 1104 C C . TYR A 1 140 ? -2.675 12.171 -7.927 1.00 91.12 140 TYR A C 1
ATOM 1106 O O . TYR A 1 140 ? -2.615 12.044 -9.145 1.00 91.12 140 TYR A O 1
ATOM 1114 N N . TYR A 1 141 ? -2.375 11.147 -7.122 1.00 90.94 141 TYR A N 1
ATOM 1115 C CA . TYR A 1 141 ? -1.797 9.903 -7.653 1.00 90.94 141 TYR A CA 1
ATOM 1116 C C . TYR A 1 141 ? -2.794 9.007 -8.408 1.00 90.94 141 TYR A C 1
ATOM 1118 O O . TYR A 1 141 ? -2.355 8.119 -9.134 1.00 90.94 141 TYR A O 1
ATOM 1126 N N . THR A 1 142 ? -4.109 9.258 -8.331 1.00 92.81 142 THR A N 1
ATOM 1127 C CA . THR A 1 142 ? -5.087 8.549 -9.192 1.00 92.81 142 THR A CA 1
ATOM 1128 C C . THR A 1 142 ? -4.993 8.966 -10.660 1.00 92.81 142 THR A C 1
ATOM 1130 O O . THR A 1 142 ? -5.335 8.184 -11.549 1.00 92.81 142 THR A O 1
ATOM 1133 N N . GLY A 1 143 ? -4.478 10.172 -10.917 1.00 90.25 143 GLY A N 1
ATOM 1134 C CA . GLY A 1 143 ? -4.259 10.709 -12.257 1.00 90.25 143 GLY A CA 1
ATOM 1135 C C . GLY A 1 143 ? -3.020 10.159 -12.970 1.00 90.25 143 GLY A C 1
ATOM 1136 O O . GLY A 1 143 ? -2.884 10.330 -14.181 1.00 90.25 143 GLY A O 1
ATOM 1137 N N . TYR A 1 144 ? -2.126 9.476 -12.255 1.00 90.50 144 TYR A N 1
ATOM 1138 C CA . TYR A 1 144 ? -0.892 8.932 -12.819 1.00 90.50 144 TYR A CA 1
ATOM 1139 C C . TYR A 1 144 ? -0.997 7.422 -12.996 1.00 90.50 144 TYR A C 1
ATOM 1141 O O . TYR A 1 144 ? -1.554 6.728 -12.145 1.00 90.50 144 TYR A O 1
ATOM 11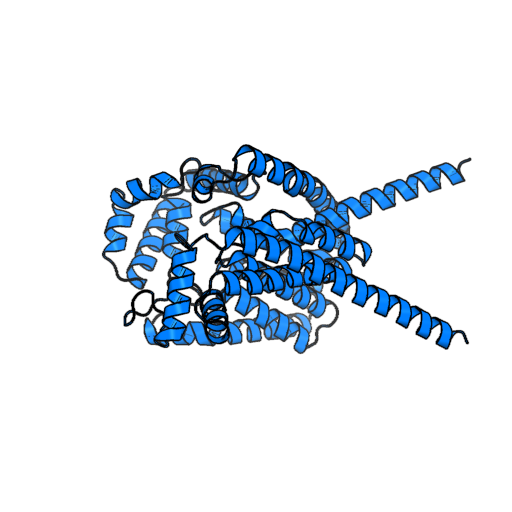49 N N . LEU A 1 145 ? -0.442 6.911 -14.099 1.00 93.56 145 LEU A N 1
ATOM 1150 C CA . LEU A 1 145 ? -0.376 5.476 -14.376 1.00 93.56 145 LEU A CA 1
ATOM 1151 C C . LEU A 1 145 ? 0.767 4.844 -13.565 1.00 93.56 145 LEU A C 1
ATOM 1153 O O . LEU A 1 145 ? 1.787 4.416 -14.098 1.00 93.56 145 LEU A O 1
ATOM 1157 N N . LEU A 1 146 ? 0.616 4.872 -12.243 1.00 93.38 146 LEU A N 1
ATOM 1158 C CA . LEU A 1 146 ? 1.563 4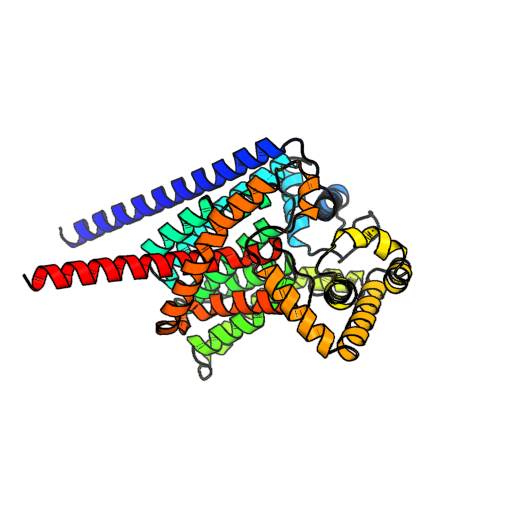.322 -11.289 1.00 93.38 146 LEU A CA 1
ATOM 1159 C C . LEU A 1 146 ? 0.870 3.384 -10.296 1.00 93.38 146 LEU A C 1
ATOM 1161 O O . LEU A 1 146 ? -0.337 3.449 -10.057 1.00 93.38 146 LEU A O 1
ATOM 1165 N N . VAL A 1 147 ? 1.674 2.538 -9.655 1.00 95.44 147 VAL A N 1
ATOM 1166 C CA . VAL A 1 147 ? 1.203 1.477 -8.755 1.00 95.44 147 VAL A CA 1
ATOM 1167 C C . VAL A 1 147 ? 0.508 1.990 -7.493 1.00 95.44 147 VAL A C 1
ATOM 1169 O O . VAL A 1 147 ? -0.240 1.243 -6.870 1.00 95.44 147 VAL A O 1
ATOM 1172 N N . GLU A 1 148 ? 0.761 3.233 -7.073 1.00 94.88 148 GLU A N 1
ATOM 1173 C CA . GLU A 1 148 ? 0.400 3.766 -5.754 1.00 94.88 148 GLU A CA 1
ATOM 1174 C C . GLU A 1 148 ? -1.091 3.628 -5.428 1.00 94.88 148 GLU A C 1
ATOM 1176 O O . GLU A 1 148 ? -1.429 3.235 -4.308 1.00 94.88 148 GLU A O 1
ATOM 1181 N N . THR A 1 149 ? -1.976 3.918 -6.385 1.00 97.06 149 THR A N 1
ATOM 1182 C CA . THR A 1 149 ? -3.432 3.884 -6.166 1.00 97.06 149 THR A CA 1
ATOM 1183 C C . THR A 1 149 ? -3.924 2.455 -5.946 1.00 97.06 149 THR A C 1
ATOM 1185 O O . THR A 1 149 ? -4.542 2.163 -4.920 1.00 97.06 149 THR A O 1
ATOM 1188 N N . LEU A 1 150 ? -3.592 1.546 -6.870 1.00 98.50 150 LEU A N 1
ATOM 1189 C CA . LEU A 1 150 ? -3.971 0.136 -6.772 1.00 98.50 150 LEU A CA 1
ATOM 1190 C C . LEU A 1 150 ? -3.337 -0.525 -5.542 1.00 98.50 150 LEU A C 1
ATOM 1192 O O . LEU A 1 150 ? -4.004 -1.242 -4.800 1.00 98.50 150 LEU A O 1
ATOM 1196 N N . PHE A 1 151 ? -2.064 -0.237 -5.280 1.00 98.56 151 PHE A N 1
ATOM 1197 C CA . PHE A 1 151 ? -1.347 -0.796 -4.143 1.00 98.56 151 PHE A CA 1
ATOM 1198 C C . PHE A 1 151 ? -1.930 -0.343 -2.799 1.00 98.56 151 PHE A C 1
ATOM 1200 O O . PHE A 1 151 ? -2.104 -1.165 -1.900 1.00 98.56 151 PHE A O 1
ATOM 1207 N N . THR A 1 152 ? -2.276 0.942 -2.664 1.00 98.50 152 THR A N 1
ATOM 1208 C CA . THR A 1 152 ? -2.906 1.472 -1.442 1.00 98.50 152 THR A CA 1
ATOM 1209 C C . THR A 1 152 ? -4.252 0.798 -1.184 1.00 98.50 152 THR A C 1
ATOM 1211 O O . THR A 1 152 ? -4.534 0.419 -0.047 1.00 98.50 152 THR A O 1
ATOM 1214 N N . PHE A 1 153 ? -5.051 0.583 -2.234 1.00 98.81 153 PHE A N 1
ATOM 1215 C CA . PHE A 1 153 ? -6.305 -0.161 -2.140 1.00 98.81 153 PHE A CA 1
ATOM 1216 C C . PHE A 1 153 ? -6.084 -1.607 -1.673 1.00 98.81 153 PHE A C 1
ATOM 1218 O O . PHE A 1 153 ? -6.672 -2.021 -0.674 1.00 98.81 153 PHE A O 1
ATOM 1225 N N . LEU A 1 154 ? -5.204 -2.359 -2.345 1.00 98.81 154 LEU A N 1
ATOM 1226 C CA . LEU A 1 154 ? -4.912 -3.759 -2.006 1.00 98.81 154 LEU A CA 1
ATOM 1227 C C . LEU A 1 154 ? -4.412 -3.902 -0.563 1.00 98.81 154 LEU A C 1
ATOM 1229 O O . LEU A 1 154 ? -4.836 -4.804 0.163 1.00 98.81 154 LEU A O 1
ATOM 1233 N N . LEU A 1 155 ? -3.551 -2.985 -0.118 1.00 98.56 155 LEU A N 1
ATOM 1234 C CA . LEU A 1 155 ? -3.026 -2.992 1.242 1.00 98.56 155 LEU A CA 1
ATOM 1235 C C . LEU A 1 155 ? -4.104 -2.627 2.277 1.00 98.56 155 LEU A C 1
ATOM 1237 O O . LEU A 1 155 ? -4.178 -3.266 3.326 1.00 98.56 155 LEU A O 1
ATOM 1241 N N . ALA A 1 156 ? -4.982 -1.664 1.979 1.00 98.75 156 ALA A N 1
ATOM 1242 C CA . ALA A 1 156 ? -6.119 -1.336 2.841 1.00 98.75 156 ALA A CA 1
ATOM 1243 C C . ALA A 1 156 ? -7.087 -2.524 2.969 1.00 98.75 156 ALA A C 1
ATOM 1245 O O . ALA A 1 156 ? -7.493 -2.874 4.078 1.00 98.75 156 ALA A O 1
ATOM 1246 N N . VAL A 1 157 ? -7.412 -3.198 1.860 1.00 98.81 157 VAL A N 1
ATOM 1247 C CA . VAL A 1 157 ? -8.253 -4.407 1.872 1.00 98.81 157 VAL A CA 1
ATOM 1248 C C . VAL A 1 157 ? -7.580 -5.532 2.661 1.00 98.81 157 VAL A C 1
ATOM 1250 O O . VAL A 1 157 ? -8.245 -6.208 3.446 1.00 98.81 157 VAL A O 1
ATOM 1253 N N . THR A 1 158 ? -6.259 -5.685 2.535 1.00 98.81 158 THR A N 1
ATOM 1254 C CA . THR A 1 158 ? -5.480 -6.635 3.342 1.00 98.81 158 THR A CA 1
ATOM 1255 C C . THR A 1 158 ? -5.660 -6.368 4.834 1.00 98.81 158 THR A C 1
ATOM 1257 O O . THR A 1 158 ? -6.032 -7.274 5.579 1.00 98.81 158 THR A O 1
ATOM 1260 N N . VAL A 1 159 ? -5.454 -5.126 5.287 1.00 98.69 159 VAL A N 1
ATOM 1261 C CA . VAL A 1 159 ? -5.594 -4.781 6.712 1.00 98.69 159 VAL A CA 1
ATOM 1262 C C . VAL A 1 159 ? -7.036 -4.920 7.194 1.00 98.69 159 VAL A C 1
ATOM 1264 O O . VAL A 1 159 ? -7.258 -5.400 8.306 1.00 98.69 159 VAL A O 1
ATOM 1267 N N . TYR A 1 160 ? -8.023 -4.577 6.364 1.00 98.75 160 TYR A N 1
ATOM 1268 C CA . TYR A 1 160 ? -9.432 -4.819 6.676 1.00 98.75 160 TYR A CA 1
ATOM 1269 C C . TYR A 1 160 ? -9.713 -6.305 6.960 1.00 98.75 160 TYR A C 1
ATOM 1271 O O . TYR A 1 160 ? -10.341 -6.634 7.974 1.00 98.75 160 TYR A O 1
ATOM 1279 N N . TRP A 1 161 ? -9.221 -7.212 6.109 1.00 98.62 161 TRP A N 1
ATOM 1280 C CA . TRP A 1 161 ? -9.398 -8.652 6.313 1.00 98.62 161 TRP A CA 1
ATOM 1281 C C . TRP A 1 161 ? -8.561 -9.197 7.468 1.00 98.62 161 TRP A C 1
ATOM 1283 O O . TRP A 1 161 ? -9.061 -10.041 8.206 1.00 98.62 161 TRP A O 1
ATOM 1293 N N . LEU A 1 162 ? -7.352 -8.676 7.703 1.00 98.38 162 LEU A N 1
ATOM 1294 C CA . LEU A 1 162 ? -6.551 -9.025 8.881 1.00 98.38 162 LEU A CA 1
ATOM 1295 C C . LEU A 1 162 ? -7.300 -8.689 10.178 1.00 98.38 162 LEU A C 1
ATOM 1297 O O . LEU A 1 162 ? -7.455 -9.560 11.032 1.00 98.38 162 LEU A O 1
ATOM 1301 N N . ILE A 1 163 ? -7.852 -7.478 10.300 1.00 97.88 163 ILE A N 1
ATOM 1302 C CA . ILE A 1 163 ? -8.669 -7.081 11.461 1.00 97.88 163 ILE A CA 1
ATOM 1303 C C . ILE A 1 163 ? -9.898 -7.985 11.590 1.00 97.88 163 ILE A C 1
ATOM 1305 O O . ILE A 1 163 ? -10.183 -8.503 12.669 1.00 97.88 163 ILE A O 1
ATOM 1309 N N . THR A 1 164 ? -10.598 -8.228 10.481 1.00 97.50 164 THR A N 1
ATOM 1310 C CA . THR A 1 164 ? -11.800 -9.074 10.475 1.00 97.50 164 THR A CA 1
ATOM 1311 C C . THR A 1 164 ? -11.479 -10.518 10.878 1.00 97.50 164 THR A C 1
ATOM 1313 O O . THR A 1 164 ? -12.255 -11.133 11.605 1.00 97.50 164 THR A O 1
ATOM 1316 N N . SER A 1 165 ? -10.312 -11.040 10.489 1.00 96.62 165 SER A N 1
ATOM 1317 C CA . SER A 1 165 ? -9.851 -12.385 10.852 1.00 96.62 165 SER A CA 1
ATOM 1318 C C . SER A 1 165 ? -9.495 -12.530 12.334 1.00 96.62 165 SER A C 1
ATOM 1320 O O . SER A 1 165 ? -9.576 -13.627 12.877 1.00 96.62 165 SER A O 1
ATOM 1322 N N . ILE A 1 166 ? -9.142 -11.438 13.020 1.00 94.56 166 ILE A N 1
ATOM 1323 C CA . ILE A 1 166 ? -8.954 -11.444 14.476 1.00 94.56 166 ILE A CA 1
ATOM 1324 C C . ILE A 1 166 ? -10.302 -11.526 15.195 1.00 94.56 166 ILE A C 1
ATOM 1326 O O . ILE A 1 166 ? -10.442 -12.286 16.150 1.00 94.56 166 ILE A O 1
ATOM 1330 N N . GLU A 1 167 ? -11.291 -10.750 14.742 1.00 92.12 167 GLU A N 1
ATOM 1331 C CA . GLU A 1 167 ? -12.643 -10.746 15.320 1.00 92.12 167 GLU A CA 1
ATOM 1332 C C . GLU A 1 167 ? -13.378 -12.067 15.055 1.00 92.12 167 GLU A C 1
ATOM 1334 O O . GLU A 1 167 ? -14.103 -12.568 15.915 1.00 92.12 167 GLU A O 1
ATOM 1339 N N . LYS A 1 168 ? -13.199 -12.619 13.849 1.00 93.81 168 LYS A N 1
ATOM 1340 C CA . LYS A 1 168 ? -13.810 -13.861 13.369 1.00 93.81 168 LYS A CA 1
ATOM 1341 C C . LYS A 1 168 ? -12.757 -14.697 12.623 1.00 93.81 168 LYS A C 1
ATOM 1343 O O . LYS A 1 168 ? -12.624 -14.556 11.403 1.00 93.81 168 LYS A O 1
ATOM 1348 N N . PRO A 1 169 ? -12.010 -15.564 13.333 1.00 90.69 169 PRO A N 1
ATOM 1349 C CA . PRO A 1 169 ? -10.923 -16.368 12.768 1.00 90.69 169 PRO A CA 1
ATOM 1350 C C . PRO A 1 169 ? -11.439 -17.587 11.993 1.00 90.69 169 PRO A C 1
ATOM 1352 O O . PRO A 1 169 ? -11.150 -18.734 12.338 1.00 90.69 169 PRO A O 1
ATOM 1355 N N . ASP A 1 170 ? -12.226 -17.333 10.950 1.00 94.81 170 ASP A N 1
ATOM 1356 C CA . ASP A 1 170 ? -12.648 -18.339 9.981 1.00 94.81 170 ASP A CA 1
ATOM 1357 C C . ASP A 1 170 ? -11.687 -18.407 8.782 1.00 94.81 170 ASP A C 1
ATOM 1359 O O . ASP A 1 170 ? -10.889 -17.498 8.525 1.00 94.81 170 ASP A O 1
ATOM 1363 N N . TRP A 1 171 ? -11.752 -19.517 8.044 1.00 96.38 171 TRP A N 1
ATOM 1364 C CA . TRP A 1 171 ? -10.860 -19.758 6.913 1.00 96.38 171 TRP A CA 1
ATOM 1365 C C . TRP A 1 171 ? -11.046 -18.739 5.783 1.00 96.38 171 TRP A C 1
ATOM 1367 O O . TRP A 1 171 ? -10.073 -18.457 5.096 1.00 96.38 171 TRP A O 1
ATOM 1377 N N . LYS A 1 172 ? -12.247 -18.160 5.616 1.00 97.50 172 LYS A N 1
ATOM 1378 C CA . LYS A 1 172 ? -12.554 -17.204 4.540 1.00 97.50 172 LYS A CA 1
ATOM 1379 C C . LYS A 1 172 ? -11.853 -15.870 4.778 1.00 97.50 172 LYS A C 1
ATOM 1381 O O . LYS A 1 172 ? -11.217 -15.333 3.878 1.00 97.50 172 LYS A O 1
ATOM 1386 N N . ASN A 1 173 ? -11.922 -15.336 5.996 1.00 97.81 173 ASN A N 1
ATOM 1387 C CA . ASN A 1 173 ? -11.271 -14.069 6.338 1.00 97.81 173 ASN A CA 1
ATOM 1388 C C . ASN A 1 173 ? -9.742 -14.220 6.296 1.00 97.81 173 ASN A C 1
ATOM 1390 O O . ASN A 1 173 ? -9.033 -13.343 5.794 1.00 97.81 173 ASN A O 1
ATOM 1394 N N . LEU A 1 174 ? -9.234 -15.358 6.778 1.00 98.31 174 LEU A N 1
ATOM 1395 C CA . LEU A 1 174 ? -7.809 -15.686 6.733 1.00 98.31 174 LEU A CA 1
ATOM 1396 C C . LEU A 1 174 ? -7.314 -15.885 5.294 1.00 98.31 174 LEU A C 1
ATOM 1398 O O . LEU A 1 174 ? -6.280 -15.325 4.934 1.00 98.31 174 LEU A O 1
ATOM 1402 N N . SER A 1 175 ? -8.063 -16.593 4.445 1.00 98.56 175 SER A N 1
ATOM 1403 C CA . SER A 1 175 ? -7.697 -16.767 3.038 1.00 98.56 175 SER A CA 1
ATOM 1404 C C . SER A 1 175 ? -7.716 -15.438 2.290 1.00 98.56 175 SER A C 1
ATOM 1406 O O . SER A 1 175 ? -6.768 -15.135 1.575 1.00 98.56 175 SER A O 1
ATOM 1408 N N . LEU A 1 176 ? -8.739 -14.600 2.497 1.00 98.56 176 LEU A N 1
ATOM 1409 C CA . LEU A 1 176 ? -8.827 -13.283 1.860 1.00 98.56 176 LEU A CA 1
ATOM 1410 C C . LEU A 1 176 ? -7.683 -12.363 2.298 1.00 98.56 176 LEU A C 1
ATOM 1412 O O . LEU A 1 176 ? -7.067 -11.726 1.446 1.00 98.56 176 LEU A O 1
ATOM 1416 N N . SER A 1 177 ? -7.330 -12.331 3.588 1.00 98.44 177 SER A N 1
ATOM 1417 C CA . SER A 1 177 ? -6.154 -11.567 4.033 1.00 98.44 177 SER A CA 1
ATOM 1418 C C . SER A 1 177 ? -4.854 -12.057 3.382 1.00 98.44 177 SER A C 1
ATOM 1420 O O . SER A 1 177 ? -4.062 -11.226 2.942 1.00 98.44 177 SER A O 1
ATOM 1422 N N . GLY A 1 178 ? -4.657 -13.374 3.244 1.00 98.69 178 GLY A N 1
ATOM 1423 C CA . GLY A 1 178 ? -3.500 -13.951 2.553 1.00 98.69 178 GLY A CA 1
ATOM 1424 C C . GLY A 1 178 ? -3.465 -13.605 1.061 1.00 98.69 178 GLY A C 1
ATOM 1425 O O . GLY A 1 178 ? -2.442 -13.134 0.564 1.00 98.69 178 GLY A O 1
ATOM 1426 N N . VAL A 1 179 ? -4.594 -13.758 0.361 1.00 98.81 179 VAL A N 1
ATOM 1427 C CA . VAL A 1 179 ? -4.716 -13.444 -1.073 1.00 98.81 179 VAL A CA 1
ATOM 1428 C C . VAL A 1 179 ? -4.425 -11.972 -1.345 1.00 98.81 179 VAL A C 1
ATOM 1430 O O . VAL A 1 179 ? -3.565 -11.654 -2.164 1.00 98.81 179 VAL A O 1
ATOM 1433 N N . PHE A 1 180 ? -5.084 -11.053 -0.635 1.00 98.81 180 PHE A N 1
ATOM 1434 C CA . PHE A 1 180 ? -4.855 -9.622 -0.846 1.00 98.81 180 PHE A CA 1
ATOM 1435 C C . PHE A 1 180 ? -3.439 -9.194 -0.446 1.00 98.81 180 PHE A C 1
ATOM 1437 O O . PHE A 1 180 ? -2.861 -8.348 -1.129 1.00 98.81 180 PHE A O 1
ATOM 1444 N N . MET A 1 181 ? -2.838 -9.827 0.571 1.00 98.75 181 MET A N 1
ATOM 1445 C CA . MET A 1 181 ? -1.432 -9.604 0.910 1.00 98.75 181 MET A CA 1
ATOM 1446 C C . MET A 1 181 ? -0.498 -10.054 -0.224 1.00 98.75 181 MET A C 1
ATOM 1448 O O . MET A 1 181 ? 0.461 -9.351 -0.548 1.00 98.75 181 MET A O 1
ATOM 1452 N N . GLY A 1 182 ? -0.783 -11.199 -0.855 1.00 98.69 182 GLY A N 1
ATOM 1453 C CA . GLY A 1 182 ? -0.024 -11.713 -1.998 1.00 98.69 182 GLY A CA 1
ATOM 1454 C C . GLY A 1 182 ? -0.148 -10.802 -3.219 1.00 98.69 182 GLY A C 1
ATOM 1455 O O . GLY A 1 182 ? 0.860 -10.433 -3.818 1.00 98.69 182 GLY A O 1
ATOM 1456 N N . LEU A 1 183 ? -1.365 -10.341 -3.529 1.00 98.69 183 LEU A N 1
ATOM 1457 C CA . LEU A 1 183 ? -1.606 -9.357 -4.590 1.00 98.69 183 LEU A CA 1
ATOM 1458 C C . LEU A 1 183 ? -0.901 -8.027 -4.303 1.00 98.69 183 LEU A C 1
ATOM 1460 O O . LEU A 1 183 ? -0.301 -7.446 -5.203 1.00 98.69 183 LEU A O 1
ATOM 1464 N N . ALA A 1 184 ? -0.921 -7.550 -3.056 1.00 98.62 184 ALA A N 1
ATOM 1465 C CA . ALA A 1 184 ? -0.200 -6.345 -2.660 1.00 98.62 184 ALA A CA 1
ATOM 1466 C C . ALA A 1 184 ? 1.317 -6.517 -2.864 1.00 98.62 184 ALA A C 1
ATOM 1468 O O . ALA A 1 184 ? 1.963 -5.633 -3.427 1.00 98.62 184 ALA A O 1
ATOM 1469 N N . ALA A 1 185 ? 1.879 -7.670 -2.492 1.00 98.12 185 ALA A N 1
ATOM 1470 C CA . ALA A 1 185 ? 3.294 -7.999 -2.676 1.00 98.12 185 ALA A CA 1
ATOM 1471 C C . ALA A 1 185 ? 3.709 -8.160 -4.154 1.00 98.12 185 ALA A C 1
ATOM 1473 O O . ALA A 1 185 ? 4.809 -7.748 -4.534 1.00 98.12 185 ALA A O 1
ATOM 1474 N N . LEU A 1 186 ? 2.813 -8.676 -5.005 1.00 98.38 186 LEU A N 1
ATOM 1475 C CA . LEU A 1 186 ? 2.965 -8.701 -6.467 1.00 98.38 186 LEU A CA 1
ATOM 1476 C C . LEU A 1 186 ? 2.586 -7.379 -7.152 1.00 98.38 186 LEU A C 1
ATOM 1478 O O . LEU A 1 186 ? 2.736 -7.254 -8.365 1.00 98.38 186 LEU A O 1
ATOM 1482 N N . CYS A 1 187 ? 2.089 -6.391 -6.410 1.00 97.94 187 CYS A N 1
ATOM 1483 C CA . CYS A 1 187 ? 1.870 -5.036 -6.904 1.00 97.94 187 CYS A CA 1
ATOM 1484 C C . CYS A 1 187 ? 3.056 -4.138 -6.561 1.00 97.94 187 CYS A C 1
ATOM 1486 O O . CYS A 1 187 ? 3.489 -3.359 -7.409 1.00 97.94 187 CYS A O 1
ATOM 1488 N N . LYS A 1 188 ? 3.605 -4.263 -5.346 1.00 95.75 188 LYS A N 1
ATOM 1489 C CA . LYS A 1 188 ? 4.796 -3.534 -4.911 1.00 95.75 188 LYS A CA 1
ATOM 1490 C C . LYS A 1 188 ? 5.611 -4.366 -3.905 1.00 95.75 188 LYS A C 1
ATOM 1492 O O . LYS A 1 188 ? 5.063 -4.760 -2.872 1.00 95.75 188 LYS A O 1
ATOM 1497 N N . PRO A 1 189 ? 6.929 -4.561 -4.115 1.00 94.88 189 PRO A N 1
ATOM 1498 C CA . PRO A 1 189 ? 7.746 -5.426 -3.254 1.00 94.88 189 PRO A CA 1
ATOM 1499 C C . PRO A 1 189 ? 7.822 -4.961 -1.794 1.00 94.88 189 PRO A C 1
ATOM 1501 O O . PRO A 1 189 ? 8.041 -5.756 -0.886 1.00 94.88 189 PRO A O 1
ATOM 1504 N N . THR A 1 190 ? 7.593 -3.673 -1.525 1.00 94.75 190 THR A N 1
ATOM 1505 C CA . THR A 1 190 ? 7.603 -3.132 -0.157 1.00 94.75 190 THR A CA 1
ATOM 1506 C C . THR A 1 190 ? 6.542 -3.769 0.743 1.00 94.75 190 THR A C 1
ATOM 1508 O O . THR A 1 190 ? 6.684 -3.717 1.961 1.00 94.75 190 THR A O 1
ATOM 1511 N N . ALA A 1 191 ? 5.505 -4.405 0.179 1.00 97.12 191 ALA A N 1
ATOM 1512 C CA . ALA A 1 191 ? 4.521 -5.141 0.968 1.00 97.12 191 ALA A CA 1
ATOM 1513 C C . ALA A 1 191 ? 5.144 -6.332 1.716 1.00 97.12 191 ALA A C 1
ATOM 1515 O O . ALA A 1 191 ? 4.721 -6.618 2.831 1.00 97.12 191 ALA A O 1
ATOM 1516 N N . PHE A 1 192 ? 6.183 -6.990 1.178 1.00 96.81 192 PHE A N 1
ATOM 1517 C CA . PHE A 1 192 ? 6.835 -8.121 1.858 1.00 96.81 192 PHE A CA 1
ATOM 1518 C C . PHE A 1 192 ? 7.311 -7.755 3.270 1.00 96.81 192 PHE A C 1
ATOM 1520 O O . PHE A 1 192 ? 7.192 -8.567 4.187 1.00 96.81 192 PHE A O 1
ATOM 1527 N N . ALA A 1 193 ? 7.753 -6.508 3.475 1.00 96.56 193 ALA A N 1
ATOM 1528 C CA . ALA A 1 193 ? 8.189 -6.016 4.779 1.00 96.56 193 ALA A CA 1
ATOM 1529 C C . ALA A 1 193 ? 7.076 -6.046 5.844 1.00 96.56 193 ALA A C 1
ATOM 1531 O O . ALA A 1 193 ? 7.381 -6.083 7.031 1.00 96.56 193 ALA A O 1
ATOM 1532 N N . PHE A 1 194 ? 5.798 -6.055 5.451 1.00 98.19 194 PHE A N 1
ATOM 1533 C CA . PHE A 1 194 ? 4.657 -6.087 6.369 1.00 98.19 194 PHE A CA 1
ATOM 1534 C C . PHE A 1 194 ? 4.260 -7.509 6.815 1.00 98.19 194 PHE A C 1
ATOM 1536 O O . PHE A 1 194 ? 3.600 -7.667 7.848 1.00 98.19 194 PHE A O 1
ATOM 1543 N N . VAL A 1 195 ? 4.686 -8.562 6.100 1.00 98.19 195 VAL A N 1
ATOM 1544 C CA . VAL A 1 195 ? 4.318 -9.956 6.424 1.00 98.19 195 VAL A CA 1
ATOM 1545 C C . VAL A 1 195 ? 4.791 -10.368 7.827 1.00 98.19 195 VAL A C 1
ATOM 1547 O O . VAL A 1 195 ? 3.946 -10.812 8.610 1.00 98.19 195 VAL A O 1
ATOM 1550 N N . PRO A 1 196 ? 6.066 -10.159 8.228 1.00 98.12 196 PRO A N 1
ATOM 1551 C CA . PRO A 1 196 ? 6.517 -10.523 9.574 1.00 98.12 196 PRO A CA 1
ATOM 1552 C C . PRO A 1 196 ? 5.750 -9.782 10.675 1.00 98.12 196 PRO A C 1
ATOM 1554 O O . PRO A 1 196 ? 5.411 -10.366 11.699 1.00 98.12 196 PRO A O 1
ATOM 1557 N N . PHE A 1 197 ? 5.397 -8.512 10.455 1.00 97.50 197 PHE A N 1
ATOM 1558 C CA . PHE A 1 197 ? 4.616 -7.731 11.420 1.00 97.50 197 PHE A CA 1
ATOM 1559 C C . PHE A 1 197 ? 3.162 -8.204 11.533 1.00 97.50 197 PHE A C 1
ATOM 1561 O O . PHE A 1 197 ? 2.573 -8.135 12.616 1.00 97.50 197 PHE A O 1
ATOM 1568 N N . SER A 1 198 ? 2.588 -8.712 10.441 1.00 97.50 198 SER A N 1
ATOM 1569 C CA . SER A 1 198 ? 1.260 -9.330 10.449 1.00 97.50 198 SER A CA 1
ATOM 1570 C C . SER A 1 198 ? 1.268 -10.636 11.249 1.00 97.50 198 SER A C 1
ATOM 1572 O O . SER A 1 198 ? 0.403 -10.837 12.102 1.00 97.50 198 SER A O 1
ATOM 1574 N N . VAL A 1 199 ? 2.294 -11.474 11.063 1.00 98.06 199 VAL A N 1
ATOM 1575 C CA . VAL A 1 199 ? 2.504 -12.697 11.859 1.00 98.06 199 VAL A CA 1
ATOM 1576 C C . VAL A 1 199 ? 2.687 -12.358 13.341 1.00 98.06 199 VAL A C 1
ATOM 1578 O O . VAL A 1 199 ? 1.980 -12.905 14.188 1.00 98.06 199 VAL A O 1
ATOM 1581 N N . SER A 1 200 ? 3.553 -11.395 13.666 1.00 97.44 200 SER A N 1
ATOM 1582 C CA . SER A 1 200 ? 3.753 -10.924 15.043 1.00 97.44 200 SER A CA 1
ATOM 1583 C C . SER A 1 200 ? 2.464 -10.386 15.667 1.00 97.44 200 SER A C 1
ATOM 1585 O O . SER A 1 200 ? 2.192 -10.645 16.837 1.00 97.44 200 SER A O 1
ATOM 1587 N N . SER A 1 201 ? 1.623 -9.697 14.889 1.00 96.38 201 SER A N 1
ATOM 1588 C CA . SER A 1 201 ? 0.309 -9.234 15.350 1.00 96.38 201 SER A CA 1
ATOM 1589 C C . SER A 1 201 ? -0.622 -10.398 15.697 1.00 96.38 201 SER A C 1
ATOM 1591 O O . SER A 1 201 ? -1.241 -10.372 16.760 1.00 96.38 201 SER A O 1
ATOM 1593 N N . PHE A 1 202 ? -0.679 -11.453 14.874 1.00 96.94 202 PHE A N 1
ATOM 1594 C CA . PHE A 1 202 ? -1.437 -12.665 15.210 1.00 96.94 202 PHE A CA 1
ATOM 1595 C C . PHE A 1 202 ? -0.939 -13.309 16.508 1.00 96.94 202 PHE A C 1
ATOM 1597 O O . PHE A 1 202 ? -1.754 -13.629 17.376 1.00 96.94 202 PHE A O 1
ATOM 1604 N N . LEU A 1 203 ? 0.381 -13.443 16.677 1.00 97.12 203 LEU A N 1
ATOM 1605 C CA . LEU A 1 203 ? 0.987 -14.013 17.887 1.00 97.12 203 LEU A CA 1
ATOM 1606 C C . LEU A 1 203 ? 0.643 -13.203 19.145 1.00 97.12 203 LEU A C 1
ATOM 1608 O O . LEU A 1 203 ? 0.276 -13.775 20.173 1.00 97.12 203 LEU A O 1
ATOM 1612 N N . VAL A 1 204 ? 0.716 -11.873 19.057 1.00 96.31 204 VAL A N 1
ATOM 1613 C CA . VAL A 1 204 ? 0.433 -10.955 20.170 1.00 96.31 204 VAL A CA 1
ATOM 1614 C C . VAL A 1 204 ? -1.055 -10.914 20.528 1.00 96.31 204 VAL A C 1
ATOM 1616 O O . VAL A 1 204 ? -1.403 -10.879 21.714 1.00 96.31 204 VAL A O 1
ATOM 1619 N N . ILE A 1 205 ? -1.937 -10.883 19.526 1.00 95.56 205 ILE A N 1
ATOM 1620 C CA . ILE A 1 205 ? -3.376 -10.703 19.744 1.00 95.56 205 ILE A CA 1
ATOM 1621 C C . ILE A 1 205 ? -4.049 -12.021 20.135 1.00 95.56 205 ILE A C 1
ATOM 1623 O O . ILE A 1 205 ? -4.779 -12.061 21.126 1.00 95.56 205 ILE A O 1
ATOM 1627 N N . LEU A 1 206 ? -3.812 -13.096 19.376 1.00 94.31 206 LEU A N 1
ATOM 1628 C CA . LEU A 1 206 ? -4.474 -14.387 19.597 1.00 94.31 206 LEU A CA 1
ATOM 1629 C C . LEU A 1 206 ? -3.784 -15.209 20.696 1.00 94.31 206 LEU A C 1
ATOM 1631 O O . LEU A 1 206 ? -4.443 -15.996 21.384 1.00 94.31 206 LEU A O 1
ATOM 1635 N N . GLY A 1 207 ? -2.490 -14.959 20.918 1.00 94.88 207 GLY A N 1
ATOM 1636 C CA . GLY A 1 207 ? -1.667 -15.558 21.963 1.00 94.88 207 GLY A CA 1
ATOM 1637 C C . GLY A 1 207 ? -0.724 -16.632 21.421 1.00 94.88 207 GLY A C 1
ATOM 1638 O O . GLY A 1 207 ? -1.161 -17.592 20.786 1.00 94.88 207 GLY A O 1
ATOM 1639 N N . ILE A 1 208 ? 0.568 -16.495 21.738 1.00 95.62 208 ILE A N 1
ATOM 1640 C CA . ILE A 1 208 ? 1.653 -17.368 21.255 1.00 95.62 208 ILE A CA 1
ATOM 1641 C C . ILE A 1 208 ? 1.522 -18.830 21.701 1.00 95.62 208 ILE A C 1
ATOM 1643 O O . ILE A 1 208 ? 1.976 -19.724 21.009 1.00 95.62 208 ILE A O 1
ATOM 1647 N N . ARG A 1 209 ? 0.866 -19.103 22.835 1.00 95.62 209 ARG A N 1
ATOM 1648 C CA . ARG A 1 209 ? 0.722 -20.473 23.364 1.00 95.62 209 ARG A CA 1
ATOM 1649 C C . ARG A 1 209 ? -0.456 -21.252 22.766 1.00 95.62 209 ARG A C 1
ATOM 1651 O O . ARG A 1 209 ? -0.641 -22.414 23.106 1.00 95.62 209 ARG A O 1
ATOM 1658 N N . LYS A 1 210 ? -1.287 -20.634 21.919 1.00 95.12 210 LYS A N 1
ATOM 1659 C CA . LYS A 1 210 ? -2.492 -21.284 21.384 1.00 95.12 210 LYS A CA 1
ATOM 1660 C C . LYS A 1 210 ? -2.219 -21.915 20.023 1.00 95.12 210 LYS A C 1
ATOM 1662 O O . LYS A 1 210 ? -1.862 -21.216 19.078 1.00 95.12 210 LYS A O 1
ATOM 1667 N N . VAL A 1 211 ? -2.516 -23.208 19.884 1.00 95.38 211 VAL A N 1
ATOM 1668 C CA . VAL A 1 211 ? -2.424 -23.943 18.605 1.00 95.38 211 VAL A CA 1
ATOM 1669 C C . VAL A 1 211 ? -3.254 -23.271 17.502 1.00 95.38 211 VAL A C 1
ATOM 1671 O O . VAL A 1 211 ? -2.810 -23.156 16.360 1.00 95.38 211 VAL A O 1
ATOM 1674 N N . SER A 1 212 ? -4.428 -22.731 17.850 1.00 95.56 212 SER A N 1
ATOM 1675 C CA . SER A 1 212 ? -5.283 -21.992 16.913 1.00 95.56 212 SER A CA 1
ATOM 1676 C C . SER A 1 212 ? -4.585 -20.786 16.276 1.00 95.56 212 SER A C 1
ATOM 1678 O O . SER A 1 212 ? -4.895 -20.445 15.139 1.00 95.56 212 SER A O 1
ATOM 1680 N N . THR A 1 213 ? -3.640 -20.148 16.974 1.00 96.69 213 THR A N 1
ATOM 1681 C CA . THR A 1 213 ? -2.874 -19.010 16.446 1.00 96.69 213 THR A CA 1
ATOM 1682 C C . THR A 1 213 ? -1.992 -19.446 15.281 1.00 96.69 213 THR A C 1
ATOM 1684 O O . THR A 1 213 ? -2.029 -18.823 14.222 1.00 96.69 213 THR A O 1
ATOM 1687 N N . TYR A 1 214 ? -1.262 -20.553 15.435 1.00 97.69 214 TYR A N 1
ATOM 1688 C CA . TYR A 1 214 ? -0.409 -21.104 14.379 1.00 97.69 214 TYR A CA 1
ATOM 1689 C C . TYR A 1 214 ? -1.217 -21.635 13.200 1.00 97.69 214 TYR A C 1
ATOM 1691 O O . TYR A 1 214 ? -0.831 -21.407 12.058 1.00 97.69 214 TYR A O 1
ATOM 1699 N N . ARG A 1 215 ? -2.380 -22.253 13.452 1.00 97.19 215 ARG A N 1
ATOM 1700 C CA . ARG A 1 215 ? -3.326 -22.618 12.387 1.00 97.19 215 ARG A CA 1
ATOM 1701 C C . ARG A 1 215 ? -3.741 -21.391 11.570 1.00 97.19 215 ARG A C 1
ATOM 1703 O O . ARG A 1 215 ? -3.713 -21.435 10.345 1.00 97.19 215 ARG A O 1
ATOM 1710 N N . ASN A 1 216 ? -4.103 -20.294 12.237 1.00 97.50 216 ASN A N 1
ATOM 1711 C CA . ASN A 1 216 ? -4.542 -19.074 11.560 1.00 97.50 216 ASN A CA 1
ATOM 1712 C C . ASN A 1 216 ? -3.407 -18.429 10.748 1.00 97.50 216 ASN A C 1
ATOM 1714 O O . ASN A 1 216 ? -3.616 -18.059 9.593 1.00 97.50 216 ASN A O 1
ATOM 1718 N N . ILE A 1 217 ? -2.199 -18.359 11.322 1.00 98.25 217 ILE A N 1
ATOM 1719 C CA . ILE A 1 217 ? -0.986 -17.914 10.619 1.00 98.25 217 ILE A CA 1
ATOM 1720 C C . ILE A 1 217 ? -0.712 -18.812 9.408 1.00 98.25 217 ILE A C 1
ATOM 1722 O O . ILE A 1 217 ? -0.436 -18.302 8.327 1.00 98.25 217 ILE A O 1
ATOM 1726 N N . GLY A 1 218 ? -0.841 -20.132 9.566 1.00 98.38 218 GLY A N 1
ATOM 1727 C CA . GLY A 1 218 ? -0.662 -21.110 8.497 1.00 98.38 218 GLY A CA 1
ATOM 1728 C C . GLY A 1 218 ? -1.618 -20.882 7.328 1.00 98.38 218 GLY A C 1
ATOM 1729 O O . GLY A 1 218 ? -1.167 -20.831 6.191 1.00 98.38 218 GLY A O 1
ATOM 1730 N N . ILE A 1 219 ? -2.912 -20.656 7.588 1.00 98.50 219 ILE A N 1
ATOM 1731 C CA . ILE A 1 219 ? -3.898 -20.354 6.533 1.00 98.50 219 ILE A CA 1
ATOM 1732 C C . ILE A 1 219 ? -3.550 -19.034 5.828 1.00 98.50 219 ILE A C 1
ATOM 1734 O O . ILE A 1 219 ? -3.527 -18.984 4.600 1.00 98.50 219 ILE A O 1
ATOM 1738 N N . PHE A 1 220 ? -3.232 -17.977 6.581 1.00 98.69 220 PHE A N 1
ATOM 1739 C CA . PHE A 1 220 ? -2.820 -16.693 6.005 1.00 98.69 220 PHE A CA 1
ATOM 1740 C C . PHE A 1 220 ? -1.586 -16.840 5.093 1.00 98.69 220 PHE A C 1
ATOM 1742 O O . PHE A 1 220 ? -1.606 -16.385 3.948 1.00 98.69 220 PHE A O 1
ATOM 1749 N N . LEU A 1 221 ? -0.535 -17.516 5.572 1.00 98.69 221 LEU A N 1
ATOM 1750 C CA . LEU A 1 221 ? 0.707 -17.724 4.822 1.00 98.69 221 LEU A CA 1
ATOM 1751 C C . LEU A 1 221 ? 0.527 -18.667 3.628 1.00 98.69 221 LEU A C 1
ATOM 1753 O O . LEU A 1 221 ? 1.153 -18.451 2.589 1.00 98.69 221 LEU A O 1
ATOM 1757 N N . LEU A 1 222 ? -0.341 -19.674 3.744 1.00 98.62 222 LEU A N 1
ATOM 1758 C CA . LEU A 1 222 ? -0.681 -20.578 2.648 1.00 98.62 222 LEU A CA 1
ATOM 1759 C C . LEU A 1 222 ? -1.282 -19.796 1.478 1.00 98.62 222 LEU A C 1
ATOM 1761 O O . LEU A 1 222 ? -0.761 -19.861 0.368 1.00 98.62 222 LEU A O 1
ATOM 1765 N N . PHE A 1 223 ? -2.326 -19.002 1.722 1.00 98.75 223 PHE A N 1
ATOM 1766 C CA . PHE A 1 223 ? -2.983 -18.230 0.662 1.00 98.75 223 PHE A CA 1
ATOM 1767 C C . PHE A 1 223 ? -2.122 -17.076 0.133 1.00 98.75 223 PHE A C 1
ATOM 1769 O O . PHE A 1 223 ? -2.166 -16.783 -1.064 1.00 98.75 223 PHE A O 1
ATOM 1776 N N . PHE A 1 224 ? -1.288 -16.472 0.985 1.00 98.75 224 PHE A N 1
ATOM 1777 C CA . PHE A 1 224 ? -0.236 -15.553 0.546 1.00 98.75 224 PHE A CA 1
ATOM 1778 C C . PHE A 1 224 ? 0.699 -16.229 -0.465 1.00 98.75 224 PHE A C 1
ATOM 1780 O O . PHE A 1 224 ? 0.893 -15.719 -1.566 1.00 98.75 224 PHE A O 1
ATOM 1787 N N . THR A 1 225 ? 1.207 -17.418 -0.133 1.00 98.44 225 THR A N 1
ATOM 1788 C CA . THR A 1 225 ? 2.154 -18.168 -0.971 1.00 98.44 225 THR A CA 1
ATOM 1789 C C . THR A 1 225 ? 1.509 -18.663 -2.264 1.00 98.44 225 THR A C 1
ATOM 1791 O O . THR A 1 225 ? 2.093 -18.497 -3.333 1.00 98.44 225 THR A O 1
ATOM 1794 N N . ILE A 1 226 ? 0.282 -19.195 -2.195 1.00 98.44 226 ILE A N 1
ATOM 1795 C CA . ILE A 1 226 ? -0.499 -19.608 -3.373 1.00 98.44 226 ILE A CA 1
ATOM 1796 C C . ILE A 1 226 ? -0.643 -18.438 -4.345 1.00 98.44 226 ILE A C 1
ATOM 1798 O O . ILE A 1 226 ? -0.428 -18.612 -5.539 1.00 98.44 226 ILE A O 1
ATOM 1802 N N . THR A 1 227 ? -0.928 -17.237 -3.842 1.00 98.50 227 THR A N 1
ATOM 1803 C CA . THR A 1 227 ? -1.093 -16.046 -4.686 1.00 98.50 227 THR A CA 1
ATOM 1804 C C . THR A 1 227 ? 0.215 -15.610 -5.347 1.00 98.50 227 THR A C 1
ATOM 1806 O O . THR A 1 227 ? 0.202 -15.189 -6.500 1.00 98.50 227 THR A O 1
ATOM 1809 N N . LEU A 1 228 ? 1.353 -15.732 -4.653 1.00 97.62 228 LEU A N 1
ATOM 1810 C CA . LEU A 1 228 ? 2.669 -15.453 -5.239 1.00 97.62 228 LEU A CA 1
ATOM 1811 C C . LEU A 1 228 ? 3.067 -16.485 -6.302 1.00 97.62 228 LEU A C 1
ATOM 1813 O O . LEU A 1 228 ? 3.750 -16.146 -7.271 1.00 97.62 228 LEU A O 1
ATOM 1817 N N . SER A 1 229 ? 2.665 -17.742 -6.101 1.00 97.88 229 SER A N 1
ATOM 1818 C CA . SER A 1 229 ? 3.225 -18.897 -6.802 1.00 97.88 229 SER A CA 1
ATOM 1819 C C . SER A 1 229 ? 3.224 -18.804 -8.333 1.00 97.88 229 SER A C 1
ATOM 1821 O O . SER A 1 229 ? 4.271 -19.121 -8.897 1.00 97.88 229 SER A O 1
ATOM 1823 N N . PRO A 1 230 ? 2.188 -18.299 -9.041 1.00 97.50 230 PRO A N 1
ATOM 1824 C CA . PRO A 1 230 ? 2.212 -18.271 -10.504 1.00 97.50 230 PRO A CA 1
ATOM 1825 C C . PRO A 1 230 ? 3.335 -17.385 -11.045 1.00 97.50 230 PRO A C 1
ATOM 1827 O O . PRO A 1 230 ? 4.015 -17.747 -12.004 1.00 97.50 230 PRO A O 1
ATOM 1830 N N . TRP A 1 231 ? 3.577 -16.245 -10.393 1.00 97.50 231 TRP A N 1
ATOM 1831 C CA . TRP A 1 231 ? 4.652 -15.335 -10.776 1.00 97.50 231 TRP A CA 1
ATOM 1832 C C . TRP A 1 231 ? 6.029 -15.927 -10.475 1.00 97.50 231 TRP A C 1
ATOM 1834 O O . TRP A 1 231 ? 6.923 -15.872 -11.320 1.00 97.50 231 TRP A O 1
ATOM 1844 N N . VAL A 1 232 ? 6.190 -16.554 -9.304 1.00 97.75 232 VAL A N 1
ATOM 1845 C CA . VAL A 1 232 ? 7.452 -17.212 -8.928 1.00 97.75 232 VAL A CA 1
ATOM 1846 C C . VAL A 1 232 ? 7.773 -18.366 -9.877 1.00 97.75 232 VAL A C 1
ATOM 1848 O O . VAL A 1 232 ? 8.905 -18.472 -10.342 1.00 97.75 232 VAL A O 1
ATOM 1851 N N . ILE A 1 233 ? 6.777 -19.194 -10.208 1.00 98.06 233 ILE A N 1
ATOM 1852 C CA . ILE A 1 233 ? 6.908 -20.312 -11.149 1.00 98.06 233 ILE A CA 1
ATOM 1853 C C . ILE A 1 233 ? 7.285 -19.790 -12.536 1.00 98.06 233 ILE A C 1
ATOM 1855 O O . ILE A 1 233 ? 8.262 -20.265 -13.113 1.00 98.06 233 ILE A O 1
ATOM 1859 N N . ARG A 1 234 ? 6.584 -18.766 -13.049 1.00 96.69 234 ARG A N 1
ATOM 1860 C CA . ARG A 1 234 ? 6.921 -18.134 -14.334 1.00 96.69 234 ARG A CA 1
ATOM 1861 C C . ARG A 1 234 ? 8.365 -17.649 -14.344 1.00 96.69 234 ARG A C 1
ATOM 1863 O O . ARG A 1 234 ? 9.094 -17.928 -15.291 1.00 96.69 234 ARG A O 1
ATOM 1870 N N . ASN A 1 235 ? 8.793 -16.939 -13.302 1.00 96.25 235 ASN A N 1
ATOM 1871 C CA . ASN A 1 235 ? 10.156 -16.419 -13.238 1.00 96.25 235 ASN A CA 1
ATOM 1872 C C . ASN A 1 235 ? 11.196 -17.537 -13.137 1.00 96.25 235 ASN A C 1
ATOM 1874 O O . ASN A 1 235 ? 12.262 -17.428 -13.734 1.00 96.25 235 ASN A O 1
ATOM 1878 N N . HIS A 1 236 ? 10.881 -18.631 -12.446 1.00 97.00 236 HIS A N 1
ATOM 1879 C CA . HIS A 1 236 ? 11.763 -19.787 -12.386 1.00 97.00 236 HIS A CA 1
ATOM 1880 C C . HIS A 1 236 ? 11.906 -20.483 -13.744 1.00 97.00 236 HIS A C 1
ATOM 1882 O O . HIS A 1 236 ? 13.017 -20.844 -14.126 1.00 97.00 236 HIS A O 1
ATOM 1888 N N . ILE A 1 237 ? 10.816 -20.621 -14.501 1.00 96.62 237 ILE A N 1
ATOM 1889 C CA . ILE A 1 237 ? 10.847 -21.195 -15.854 1.00 96.62 237 ILE A CA 1
ATOM 1890 C C . ILE A 1 237 ? 11.677 -20.312 -16.797 1.00 96.62 237 ILE A C 1
ATOM 1892 O O . ILE A 1 237 ? 12.523 -20.829 -17.523 1.00 96.62 237 ILE A O 1
ATOM 1896 N N . VAL A 1 238 ? 11.461 -18.993 -16.757 1.00 94.94 238 VAL A N 1
ATOM 1897 C CA . VAL A 1 238 ? 12.086 -18.029 -17.678 1.00 94.94 238 VAL A CA 1
ATOM 1898 C C . VAL A 1 238 ? 13.553 -17.755 -17.334 1.00 94.94 238 VAL A C 1
ATOM 1900 O O . VAL A 1 238 ? 14.402 -17.789 -18.217 1.00 94.94 238 VAL A O 1
ATOM 1903 N N . PHE A 1 239 ? 13.865 -17.504 -16.061 1.00 95.12 239 PHE A N 1
ATOM 1904 C CA . PHE A 1 239 ? 15.191 -17.039 -15.626 1.00 95.12 239 PHE A CA 1
ATOM 1905 C C . PHE A 1 239 ? 16.017 -18.109 -14.909 1.00 95.12 239 PHE A C 1
ATOM 1907 O O . PHE A 1 239 ? 17.138 -17.831 -14.492 1.00 95.12 239 PHE A O 1
ATOM 1914 N N . ARG A 1 240 ? 15.469 -19.317 -14.694 1.00 93.88 240 ARG A N 1
ATOM 1915 C CA . ARG A 1 240 ? 16.116 -20.398 -13.917 1.00 93.88 240 ARG A CA 1
ATOM 1916 C C . ARG A 1 240 ? 16.545 -19.951 -12.510 1.00 93.88 240 ARG A C 1
ATOM 1918 O O . ARG A 1 240 ? 17.513 -20.449 -11.933 1.00 93.88 240 ARG A O 1
ATOM 1925 N N . ARG A 1 241 ? 15.796 -19.001 -11.936 1.00 92.44 241 ARG A N 1
ATOM 1926 C CA . ARG A 1 241 ? 16.029 -18.381 -10.622 1.00 92.44 241 ARG A CA 1
ATOM 1927 C C . ARG A 1 241 ? 14.713 -18.205 -9.871 1.00 92.44 241 ARG A C 1
ATOM 1929 O O . ARG A 1 241 ? 13.675 -17.944 -10.470 1.00 92.44 241 ARG A O 1
ATOM 1936 N N . ILE A 1 242 ? 14.750 -18.340 -8.547 1.00 94.06 242 ILE A N 1
ATOM 1937 C CA . ILE A 1 242 ? 13.588 -18.056 -7.697 1.00 94.06 242 ILE A CA 1
ATOM 1938 C C . ILE A 1 242 ? 13.525 -16.543 -7.490 1.00 94.06 242 ILE A C 1
ATOM 1940 O O . ILE A 1 242 ? 14.294 -15.990 -6.709 1.00 94.06 242 ILE A O 1
ATOM 1944 N N . ILE A 1 243 ? 12.610 -15.879 -8.197 1.00 94.12 243 ILE A N 1
ATOM 1945 C CA . ILE A 1 243 ? 12.400 -14.426 -8.114 1.00 94.12 243 ILE A CA 1
ATOM 1946 C C . ILE A 1 243 ? 10.968 -14.185 -7.623 1.00 94.12 243 ILE A C 1
ATOM 1948 O O . ILE A 1 243 ? 10.033 -14.216 -8.430 1.00 94.12 243 ILE A O 1
ATOM 1952 N N . PRO A 1 244 ? 10.765 -13.949 -6.310 1.00 92.44 244 PRO A N 1
ATOM 1953 C CA . PRO A 1 244 ? 9.425 -13.826 -5.736 1.00 92.44 244 PRO A CA 1
ATOM 1954 C C . PRO A 1 244 ? 8.631 -12.603 -6.203 1.00 92.44 244 PRO A C 1
ATOM 1956 O O . PRO A 1 244 ? 7.408 -12.586 -6.100 1.00 92.44 244 PRO A O 1
ATOM 1959 N N . SER A 1 245 ? 9.315 -11.552 -6.664 1.00 91.19 245 SER A N 1
ATOM 1960 C CA . SER A 1 245 ? 8.680 -10.266 -6.955 1.00 91.19 245 SER A CA 1
ATOM 1961 C C . SER A 1 245 ? 9.307 -9.569 -8.154 1.00 91.19 245 SER A C 1
ATOM 1963 O O . SER A 1 245 ? 8.663 -9.460 -9.191 1.00 91.19 245 SER A O 1
ATOM 1965 N N . THR A 1 246 ? 10.555 -9.119 -8.046 1.00 94.12 246 THR A N 1
ATOM 1966 C CA . THR A 1 246 ? 11.209 -8.346 -9.103 1.00 94.12 246 THR A CA 1
ATOM 1967 C C . THR A 1 246 ? 12.729 -8.441 -9.014 1.00 94.12 246 THR A C 1
ATOM 1969 O O . THR A 1 246 ? 13.268 -8.720 -7.945 1.00 94.12 246 THR A O 1
ATOM 1972 N N . THR A 1 247 ? 13.401 -8.170 -10.127 1.00 93.56 247 THR A N 1
ATOM 1973 C CA . THR A 1 247 ? 14.862 -8.043 -10.296 1.00 93.56 247 THR A CA 1
ATOM 1974 C C . THR A 1 247 ? 15.375 -6.619 -10.032 1.00 93.56 247 THR A C 1
ATOM 1976 O O . THR A 1 247 ? 16.497 -6.279 -10.372 1.00 93.56 247 THR A O 1
ATOM 1979 N N . GLN A 1 248 ? 14.562 -5.764 -9.405 1.00 91.56 248 GLN A N 1
ATOM 1980 C CA . GLN A 1 248 ? 14.922 -4.380 -9.064 1.00 91.56 248 GLN A CA 1
ATOM 1981 C C . GLN A 1 248 ? 15.555 -4.202 -7.677 1.00 91.56 248 GLN A C 1
ATOM 1983 O O . GLN A 1 248 ? 15.879 -3.084 -7.276 1.00 91.56 248 GLN A O 1
ATOM 1988 N N . LEU A 1 249 ? 15.703 -5.274 -6.893 1.00 91.31 249 LEU A N 1
ATOM 1989 C CA . LEU A 1 249 ? 16.193 -5.152 -5.518 1.00 91.31 249 LEU A CA 1
ATOM 1990 C C . LEU A 1 249 ? 17.641 -4.647 -5.471 1.00 91.31 249 LEU A C 1
ATOM 1992 O O . LEU A 1 249 ? 17.956 -3.805 -4.631 1.00 91.31 249 LEU A O 1
ATOM 1996 N N . GLY A 1 250 ? 18.507 -5.136 -6.365 1.00 91.50 250 GLY A N 1
ATOM 1997 C CA . GLY A 1 250 ? 19.903 -4.710 -6.440 1.00 91.50 250 GLY A CA 1
ATOM 1998 C C . GLY A 1 250 ? 20.038 -3.217 -6.697 1.00 91.50 250 GLY A C 1
ATOM 1999 O O . GLY A 1 250 ? 20.702 -2.524 -5.927 1.00 91.50 250 GLY A O 1
ATOM 2000 N N . PHE A 1 251 ? 19.328 -2.706 -7.703 1.00 90.19 251 PHE A N 1
ATOM 2001 C CA . PHE A 1 251 ? 19.301 -1.275 -7.993 1.00 90.19 251 PHE A CA 1
ATOM 2002 C C . PHE A 1 251 ? 18.688 -0.469 -6.835 1.00 90.19 251 PHE A C 1
ATOM 2004 O O . PHE A 1 251 ? 19.246 0.547 -6.440 1.00 90.19 251 PHE A O 1
ATOM 2011 N N . ALA A 1 252 ? 17.615 -0.954 -6.199 1.00 90.25 252 ALA A N 1
ATOM 2012 C CA . ALA A 1 252 ? 17.006 -0.282 -5.046 1.00 90.25 252 ALA A CA 1
ATOM 2013 C C . ALA A 1 252 ? 17.917 -0.165 -3.822 1.00 90.25 252 ALA A C 1
ATOM 2015 O O . ALA A 1 252 ? 17.849 0.827 -3.087 1.00 90.25 252 ALA A O 1
ATOM 2016 N N . LEU A 1 253 ? 18.772 -1.162 -3.596 1.00 91.56 253 LEU A N 1
ATOM 2017 C CA . LEU A 1 253 ? 19.799 -1.106 -2.560 1.00 91.56 253 LEU A CA 1
ATOM 2018 C C . LEU A 1 253 ? 20.937 -0.164 -2.952 1.00 91.56 253 LEU A C 1
ATOM 2020 O O . LEU A 1 253 ? 21.380 0.617 -2.111 1.00 91.56 253 LEU A O 1
ATOM 2024 N N . LEU A 1 254 ? 21.400 -0.223 -4.203 1.00 89.62 254 LEU A N 1
ATOM 2025 C CA . LEU A 1 254 ? 22.479 0.628 -4.706 1.00 89.62 254 LEU A CA 1
ATOM 2026 C C . LEU A 1 254 ? 22.089 2.107 -4.652 1.00 89.62 254 LEU A C 1
ATOM 2028 O O . LEU A 1 254 ? 22.803 2.911 -4.055 1.00 89.62 254 LEU A O 1
ATOM 2032 N N . ASP A 1 255 ? 20.915 2.439 -5.182 1.00 83.94 255 ASP A N 1
ATOM 2033 C CA . ASP A 1 255 ? 20.361 3.789 -5.160 1.00 83.94 255 ASP A CA 1
ATOM 2034 C C . ASP A 1 255 ? 20.082 4.264 -3.736 1.00 83.94 255 ASP A C 1
ATOM 2036 O O . ASP A 1 255 ? 20.385 5.392 -3.375 1.00 83.94 255 ASP A O 1
ATOM 2040 N N . GLY A 1 256 ? 19.588 3.376 -2.870 1.00 85.25 256 GLY A N 1
ATOM 2041 C CA . GLY A 1 256 ? 19.418 3.675 -1.454 1.00 85.25 256 GLY A CA 1
ATOM 2042 C C . GLY A 1 256 ? 20.731 3.858 -0.679 1.00 85.25 256 GLY A C 1
ATOM 2043 O O . GLY A 1 256 ? 20.690 4.355 0.443 1.00 85.25 256 GLY A O 1
ATOM 2044 N N . SER A 1 257 ? 21.885 3.458 -1.196 1.00 85.81 257 SER A N 1
ATOM 2045 C CA . SER A 1 257 ? 23.141 3.486 -0.438 1.00 85.81 257 SER A CA 1
ATOM 2046 C C . SER A 1 257 ? 24.160 4.416 -1.071 1.00 85.81 257 SER A C 1
ATOM 2048 O O . SER A 1 257 ? 24.397 5.503 -0.553 1.00 85.81 257 SER A O 1
ATOM 2050 N N . LEU A 1 258 ? 24.742 3.981 -2.182 1.00 79.38 258 LEU A N 1
ATOM 2051 C CA . LEU A 1 258 ? 25.837 4.643 -2.872 1.00 79.38 258 LEU A CA 1
ATOM 2052 C C . LEU A 1 258 ? 25.377 5.895 -3.622 1.00 79.38 258 LEU A C 1
ATOM 2054 O O . LEU A 1 258 ? 26.085 6.895 -3.604 1.00 79.38 258 LEU A O 1
ATOM 2058 N N . LEU A 1 259 ? 24.223 5.824 -4.290 1.00 71.69 259 LEU A N 1
ATOM 2059 C CA . LEU A 1 259 ? 23.769 6.882 -5.205 1.00 71.69 259 LEU A CA 1
ATOM 2060 C C . LEU A 1 259 ? 22.792 7.855 -4.546 1.00 71.69 259 LEU A C 1
ATOM 2062 O O . LEU A 1 259 ? 22.368 8.823 -5.168 1.00 71.69 259 LEU A O 1
ATOM 2066 N N . PHE A 1 260 ? 22.400 7.607 -3.293 1.00 66.38 260 PHE A N 1
ATOM 2067 C CA . PHE A 1 260 ? 21.404 8.443 -2.646 1.00 66.38 260 PHE A CA 1
ATOM 2068 C C . PHE A 1 260 ? 21.976 9.836 -2.385 1.00 66.38 260 PHE A C 1
ATOM 2070 O O . PHE A 1 260 ? 22.640 10.067 -1.369 1.00 66.38 260 PHE A O 1
ATOM 2077 N N . ASP A 1 261 ? 21.618 10.796 -3.231 1.00 63.59 261 ASP A N 1
ATOM 2078 C CA . ASP A 1 261 ? 21.714 12.201 -2.878 1.00 63.59 261 ASP A CA 1
ATOM 2079 C C . ASP A 1 261 ? 20.413 12.653 -2.187 1.00 63.59 261 ASP A C 1
ATOM 2081 O O . ASP A 1 261 ? 19.281 12.484 -2.664 1.00 63.59 261 ASP A O 1
ATOM 2085 N N . ALA A 1 262 ? 20.576 13.207 -0.986 1.00 49.53 262 ALA A N 1
ATOM 2086 C CA . ALA A 1 262 ? 19.473 13.777 -0.229 1.00 49.53 262 ALA A CA 1
ATOM 2087 C C . ALA A 1 262 ? 18.938 15.065 -0.879 1.00 49.53 262 ALA A C 1
ATOM 2089 O O . ALA A 1 262 ? 17.778 15.410 -0.622 1.00 49.53 262 ALA A O 1
ATOM 2090 N N . GLU A 1 263 ? 19.759 15.732 -1.696 1.00 48.41 263 GLU A N 1
ATOM 2091 C CA . GLU A 1 263 ? 19.511 17.072 -2.228 1.00 48.41 263 GLU A CA 1
ATOM 2092 C C . GLU A 1 263 ? 19.201 17.100 -3.733 1.00 48.41 263 GLU A C 1
ATOM 2094 O O . GLU A 1 263 ? 18.326 17.874 -4.100 1.00 48.41 263 GLU A O 1
ATOM 2099 N N . HIS A 1 264 ? 19.782 16.233 -4.576 1.00 51.06 264 HIS A N 1
ATOM 2100 C CA . HIS A 1 264 ? 19.588 16.302 -6.037 1.00 51.06 264 HIS A CA 1
ATOM 2101 C C . HIS A 1 264 ? 19.216 14.941 -6.638 1.00 51.06 264 HIS A C 1
ATOM 2103 O O . HIS A 1 264 ? 20.049 14.049 -6.762 1.00 51.06 264 HIS A O 1
ATOM 2109 N N . GLN A 1 265 ? 17.956 14.760 -7.052 1.00 46.72 265 GLN A N 1
ATOM 2110 C CA . GLN A 1 265 ? 17.542 13.518 -7.736 1.00 46.72 265 GLN A CA 1
ATOM 2111 C C . GLN A 1 265 ? 17.862 13.525 -9.239 1.00 46.72 265 GLN A C 1
ATOM 2113 O O . GLN A 1 265 ? 17.914 12.458 -9.840 1.00 46.72 265 GLN A O 1
ATOM 2118 N N . TRP A 1 266 ? 18.086 14.696 -9.842 1.00 43.50 266 TRP A N 1
ATOM 2119 C CA . TRP A 1 266 ? 18.319 14.849 -11.287 1.00 43.50 266 TRP A CA 1
ATOM 2120 C C . TRP A 1 266 ? 19.786 14.802 -11.704 1.00 43.50 266 TRP A C 1
ATOM 2122 O O . TRP A 1 266 ? 20.074 14.695 -12.892 1.00 43.50 266 TRP A O 1
ATOM 2132 N N . ARG A 1 267 ? 20.722 14.762 -10.747 1.00 44.50 267 ARG A N 1
ATOM 2133 C CA . ARG A 1 267 ? 22.094 14.346 -11.057 1.00 44.50 267 ARG A CA 1
ATOM 2134 C C . ARG A 1 267 ? 22.169 12.891 -11.505 1.00 44.50 267 ARG A C 1
ATOM 2136 O O . ARG A 1 267 ? 23.176 12.523 -12.078 1.00 44.50 267 ARG A O 1
ATOM 2143 N N . MET A 1 268 ? 21.108 12.099 -11.328 1.00 50.16 268 MET A N 1
ATOM 2144 C CA . MET A 1 268 ? 21.071 10.700 -11.742 1.00 50.16 268 MET A CA 1
ATOM 2145 C C . MET A 1 268 ? 21.314 10.489 -13.232 1.00 50.16 268 MET A C 1
ATOM 2147 O O . MET A 1 268 ? 21.963 9.511 -13.535 1.00 50.16 268 MET A O 1
ATOM 2151 N N . GLU A 1 269 ? 20.884 11.354 -14.159 1.00 50.34 269 GLU A N 1
ATOM 2152 C CA . GLU A 1 269 ? 21.178 11.126 -15.590 1.00 50.34 269 GLU A CA 1
ATOM 2153 C C . GLU A 1 269 ? 22.650 11.424 -15.930 1.00 50.34 269 GLU A C 1
ATOM 2155 O O . GLU A 1 269 ? 23.304 10.625 -16.599 1.00 50.34 269 GLU A O 1
ATOM 2160 N N . GLU A 1 270 ? 23.215 12.524 -15.416 1.00 51.25 270 GLU A N 1
ATOM 2161 C CA . GLU A 1 270 ? 24.639 12.852 -15.604 1.00 51.25 270 GLU A CA 1
ATOM 2162 C C . GLU A 1 270 ? 25.577 11.927 -14.806 1.00 51.25 270 GLU A C 1
ATOM 2164 O O . GLU A 1 270 ? 26.666 11.589 -15.274 1.00 51.25 270 GLU A O 1
ATOM 2169 N N . GLU A 1 271 ? 25.174 11.500 -13.608 1.00 55.31 271 GLU A N 1
ATOM 2170 C CA . GLU A 1 271 ? 25.902 10.542 -12.775 1.00 55.31 271 GLU A CA 1
ATOM 2171 C C . GLU A 1 271 ? 25.690 9.099 -13.255 1.00 55.31 271 GLU A C 1
ATOM 2173 O O . GLU A 1 271 ? 26.645 8.335 -13.211 1.00 55.31 271 GLU A O 1
ATOM 2178 N N . GLU A 1 272 ? 24.535 8.705 -13.811 1.00 60.47 272 GLU A N 1
ATOM 2179 C CA . GLU A 1 272 ? 24.354 7.400 -14.486 1.00 60.47 272 GLU A CA 1
ATOM 2180 C C . GLU A 1 272 ? 25.282 7.247 -15.679 1.00 60.47 272 GLU A C 1
ATOM 2182 O O . GLU A 1 272 ? 25.697 6.132 -15.999 1.00 60.47 272 GLU A O 1
ATOM 2187 N N . GLN A 1 273 ? 25.566 8.353 -16.363 1.00 62.88 273 GLN A N 1
ATOM 2188 C CA . GLN A 1 273 ? 26.470 8.375 -17.505 1.00 62.88 273 GLN A CA 1
ATOM 2189 C C . GLN A 1 273 ? 27.948 8.366 -17.094 1.00 62.88 273 GLN A C 1
ATOM 2191 O O . GLN A 1 273 ? 28.798 8.074 -17.929 1.00 62.88 273 GLN A O 1
ATOM 2196 N N . LYS A 1 274 ? 28.274 8.653 -15.826 1.00 71.88 274 LYS A N 1
ATOM 2197 C CA . LYS A 1 274 ? 29.664 8.748 -15.335 1.00 71.88 274 LYS A CA 1
ATOM 2198 C C . LYS A 1 274 ? 30.022 7.716 -14.267 1.00 71.88 274 LYS A C 1
ATOM 2200 O O . LYS A 1 274 ? 31.203 7.479 -14.024 1.00 71.88 274 LYS A O 1
ATOM 2205 N N . ASN A 1 275 ? 29.041 7.103 -13.610 1.00 81.62 275 ASN A N 1
ATOM 2206 C CA . ASN A 1 275 ? 29.279 6.172 -12.520 1.00 81.62 275 ASN A CA 1
ATOM 2207 C C . ASN A 1 275 ? 29.697 4.800 -13.080 1.00 81.62 275 ASN A C 1
ATOM 2209 O O . ASN A 1 275 ? 28.888 4.135 -13.734 1.00 81.62 275 ASN A O 1
ATOM 2213 N N . PRO A 1 276 ? 30.920 4.324 -12.786 1.00 86.62 276 PRO A N 1
ATOM 2214 C CA . PRO A 1 276 ? 31.448 3.094 -13.373 1.00 86.62 276 PRO A CA 1
ATOM 2215 C C . PRO A 1 276 ? 30.640 1.848 -12.990 1.00 86.62 276 PRO A C 1
ATOM 2217 O O . PRO A 1 276 ? 30.582 0.900 -13.769 1.00 86.62 276 PRO A O 1
ATOM 2220 N N . ILE A 1 277 ? 29.987 1.842 -11.820 1.00 88.00 277 ILE A N 1
ATOM 2221 C CA . ILE A 1 277 ? 29.128 0.727 -11.399 1.00 88.00 277 ILE A CA 1
ATOM 2222 C C . ILE A 1 277 ? 27.872 0.690 -12.272 1.00 88.00 277 ILE A C 1
ATOM 2224 O O . ILE A 1 277 ? 27.498 -0.375 -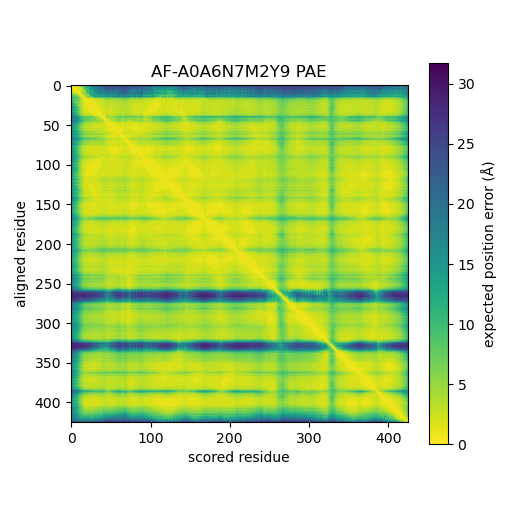12.753 1.00 88.00 277 ILE A O 1
ATOM 2228 N N . LEU A 1 278 ? 27.239 1.839 -12.523 1.00 87.50 278 LEU A N 1
ATOM 2229 C CA . LEU A 1 278 ? 26.030 1.911 -13.351 1.00 87.50 278 LEU A CA 1
ATOM 2230 C C . LEU A 1 278 ? 26.329 1.601 -14.818 1.00 87.50 278 LEU A C 1
ATOM 2232 O O . LEU A 1 278 ? 25.590 0.834 -15.431 1.00 87.50 278 LEU A O 1
ATOM 2236 N N . LEU A 1 279 ? 27.438 2.120 -15.352 1.00 88.06 279 LEU A N 1
ATOM 2237 C CA . LEU A 1 279 ? 27.889 1.829 -16.715 1.00 88.06 279 LEU A CA 1
ATOM 2238 C C . LEU A 1 279 ? 28.143 0.332 -16.912 1.00 88.06 279 LEU A C 1
ATOM 2240 O O . LEU A 1 279 ? 27.558 -0.267 -17.808 1.00 88.06 279 LEU A O 1
ATOM 2244 N N . LYS A 1 280 ? 28.903 -0.299 -16.008 1.00 91.12 280 LYS A N 1
ATOM 2245 C CA . LYS A 1 280 ? 29.122 -1.750 -16.044 1.00 91.12 280 LYS A CA 1
ATOM 2246 C C . LYS A 1 280 ? 27.819 -2.535 -15.901 1.00 91.12 280 LYS A C 1
ATOM 2248 O O . LYS A 1 280 ? 27.628 -3.547 -16.562 1.00 91.12 280 LYS A O 1
ATOM 2253 N N . GLY A 1 281 ? 26.906 -2.078 -15.045 1.00 89.56 281 GLY A N 1
ATOM 2254 C CA . GLY A 1 281 ? 25.602 -2.713 -14.877 1.00 89.56 281 GLY A CA 1
ATOM 2255 C C . GLY A 1 281 ? 24.765 -2.726 -16.157 1.00 89.56 281 GLY A C 1
ATOM 2256 O O . GLY A 1 281 ? 24.059 -3.703 -16.391 1.00 89.56 281 GLY A O 1
ATOM 2257 N N . LYS A 1 282 ? 24.852 -1.686 -16.999 1.00 88.44 282 LYS A N 1
ATOM 2258 C CA . LYS A 1 282 ? 24.120 -1.591 -18.279 1.00 88.44 282 LYS A CA 1
ATOM 2259 C C . LYS A 1 282 ? 24.576 -2.619 -19.322 1.00 88.44 282 LYS A C 1
ATOM 2261 O O . LYS A 1 282 ? 23.804 -2.930 -20.221 1.00 88.44 282 LYS A O 1
ATOM 2266 N N . GLU A 1 283 ? 25.790 -3.151 -19.194 1.00 92.19 283 GLU A N 1
ATOM 2267 C CA . GLU A 1 283 ? 26.339 -4.187 -20.083 1.00 92.19 283 GLU A CA 1
ATOM 2268 C C . GLU A 1 283 ? 25.888 -5.608 -19.700 1.00 92.19 283 GLU A C 1
ATOM 2270 O O . GLU A 1 283 ? 26.034 -6.541 -20.488 1.00 92.19 283 GLU A O 1
ATOM 2275 N N . LEU A 1 284 ? 25.350 -5.788 -18.490 1.00 93.56 284 LEU A N 1
ATOM 2276 C CA . LEU A 1 284 ? 24.944 -7.085 -17.949 1.00 93.56 284 LEU A CA 1
ATOM 2277 C C . LEU A 1 284 ? 23.487 -7.414 -18.287 1.00 93.56 284 LEU A C 1
ATOM 2279 O O . LEU A 1 284 ? 22.645 -6.525 -18.435 1.00 93.56 284 LEU A O 1
ATOM 2283 N N . ASN A 1 285 ? 23.159 -8.709 -18.329 1.00 92.94 285 ASN A N 1
ATOM 2284 C CA . ASN A 1 285 ? 21.757 -9.119 -18.420 1.00 92.94 285 ASN A CA 1
ATOM 2285 C C . ASN A 1 285 ? 20.989 -8.786 -17.126 1.00 92.94 285 ASN A C 1
ATOM 2287 O O . ASN A 1 285 ? 21.583 -8.534 -16.082 1.00 92.94 285 ASN A O 1
ATOM 2291 N N . GLU A 1 286 ? 19.655 -8.813 -17.171 1.00 93.75 286 GLU A N 1
ATOM 2292 C CA . GLU A 1 286 ? 18.796 -8.388 -16.050 1.00 93.75 286 GLU A CA 1
ATOM 2293 C C . GLU A 1 286 ? 19.126 -9.080 -14.710 1.00 93.75 286 GLU A C 1
ATOM 2295 O O . GLU A 1 286 ? 19.094 -8.448 -13.652 1.00 93.75 286 GLU A O 1
ATOM 2300 N N . ILE A 1 287 ? 19.460 -10.374 -14.740 1.00 94.31 287 ILE A N 1
ATOM 2301 C CA . ILE A 1 287 ? 19.768 -11.150 -13.531 1.00 94.31 287 ILE A CA 1
ATOM 2302 C C . ILE A 1 287 ? 21.157 -10.795 -13.003 1.00 94.31 287 ILE A C 1
ATOM 2304 O O . ILE A 1 287 ? 21.314 -10.496 -11.819 1.00 94.31 287 ILE A O 1
ATOM 2308 N N . GLU A 1 288 ? 22.151 -10.784 -13.887 1.00 95.00 288 GLU A N 1
ATOM 2309 C CA . GLU A 1 288 ? 23.528 -10.415 -13.560 1.00 95.00 288 GLU A CA 1
ATOM 2310 C C . GLU A 1 288 ? 23.623 -8.978 -13.055 1.00 95.00 288 GLU A C 1
ATOM 2312 O O . GLU A 1 288 ? 24.337 -8.715 -12.089 1.00 95.00 288 GLU A O 1
ATOM 2317 N N . GLN A 1 289 ? 22.870 -8.059 -13.659 1.00 94.81 289 GLN A N 1
ATOM 2318 C CA . GLN A 1 289 ? 22.782 -6.667 -13.243 1.00 94.81 289 GLN A CA 1
ATOM 2319 C C . GLN A 1 289 ? 22.236 -6.560 -11.815 1.00 94.81 289 GLN A C 1
ATOM 2321 O O . GLN A 1 289 ? 22.838 -5.881 -10.979 1.00 94.81 289 GLN A O 1
ATOM 2326 N N . ASN A 1 290 ? 21.133 -7.254 -11.506 1.00 94.88 290 ASN A N 1
ATOM 2327 C CA . ASN A 1 290 ? 20.580 -7.275 -10.153 1.00 94.88 290 ASN A CA 1
ATOM 2328 C C . ASN A 1 290 ? 21.601 -7.811 -9.138 1.00 94.88 290 ASN A C 1
ATOM 2330 O O . ASN A 1 290 ? 21.834 -7.168 -8.113 1.00 94.88 290 ASN A O 1
ATOM 2334 N N . ASP A 1 291 ? 22.237 -8.947 -9.432 1.00 95.00 291 ASP A N 1
ATOM 2335 C CA . ASP A 1 291 ? 23.211 -9.578 -8.534 1.00 95.00 291 ASP A CA 1
ATOM 2336 C C . ASP A 1 291 ? 24.455 -8.697 -8.335 1.00 95.00 291 ASP A C 1
ATOM 2338 O O . ASP A 1 291 ? 24.947 -8.534 -7.210 1.00 95.00 291 ASP A O 1
ATOM 2342 N N . TYR A 1 292 ? 24.935 -8.068 -9.410 1.00 96.19 292 TYR A N 1
ATOM 2343 C CA . TYR A 1 292 ? 26.058 -7.137 -9.384 1.00 96.19 292 TYR A CA 1
ATOM 2344 C C . TYR A 1 292 ? 25.752 -5.902 -8.528 1.00 96.19 292 TYR A C 1
ATOM 2346 O O . TYR A 1 292 ? 26.519 -5.581 -7.615 1.00 96.19 292 TYR A O 1
ATOM 2354 N N . PHE A 1 293 ? 24.607 -5.249 -8.746 1.00 94.81 293 PHE A N 1
ATOM 2355 C CA . PHE A 1 293 ? 24.200 -4.089 -7.951 1.00 94.81 293 PHE A CA 1
ATOM 2356 C C . PHE A 1 293 ? 23.958 -4.444 -6.485 1.00 94.81 293 PHE A C 1
ATOM 2358 O O . PHE A 1 293 ? 24.389 -3.696 -5.606 1.00 94.81 293 PHE A O 1
ATOM 2365 N N . THR A 1 294 ? 23.347 -5.598 -6.190 1.00 95.00 294 THR A N 1
ATOM 2366 C CA . THR A 1 294 ? 23.218 -6.084 -4.809 1.00 95.00 294 THR A CA 1
ATOM 2367 C C . THR A 1 294 ? 24.591 -6.239 -4.157 1.00 95.00 294 THR A C 1
ATOM 2369 O O . THR A 1 294 ? 24.791 -5.776 -3.032 1.00 95.00 294 THR A O 1
ATOM 2372 N N . LYS A 1 295 ? 25.554 -6.854 -4.853 1.00 96.50 295 LYS A N 1
ATOM 2373 C CA . LYS A 1 295 ? 26.908 -7.071 -4.331 1.00 96.50 295 LYS A CA 1
ATOM 2374 C C . LYS A 1 295 ? 27.628 -5.755 -4.032 1.00 96.50 295 LYS A C 1
ATOM 2376 O O . LYS A 1 295 ? 28.172 -5.607 -2.936 1.00 96.50 295 LYS A O 1
ATOM 2381 N N . GLU A 1 296 ? 27.615 -4.802 -4.961 1.00 94.38 296 GLU A N 1
ATOM 2382 C CA . GLU A 1 296 ? 28.272 -3.502 -4.765 1.00 94.38 296 GLU A CA 1
ATOM 2383 C C . GLU A 1 296 ? 27.584 -2.668 -3.675 1.00 94.38 296 GLU A C 1
ATOM 2385 O O . GLU A 1 296 ? 28.265 -2.102 -2.815 1.00 94.38 296 GLU A O 1
ATOM 2390 N N . ALA A 1 297 ? 26.248 -2.674 -3.619 1.00 93.12 297 ALA A N 1
ATOM 2391 C CA . ALA A 1 297 ? 25.499 -2.005 -2.559 1.00 93.12 297 ALA A CA 1
ATOM 2392 C C . ALA A 1 297 ? 25.849 -2.570 -1.173 1.00 93.12 297 ALA A C 1
ATOM 2394 O O . ALA A 1 297 ? 26.174 -1.820 -0.252 1.00 93.12 297 ALA A O 1
ATOM 2395 N N . LEU A 1 298 ? 25.850 -3.899 -1.011 1.00 95.31 298 LEU A N 1
ATOM 2396 C CA . LEU A 1 298 ? 26.188 -4.540 0.264 1.00 95.31 298 LEU A CA 1
ATOM 2397 C C . LEU A 1 298 ? 27.645 -4.294 0.671 1.00 95.31 298 LEU A C 1
ATOM 2399 O O . LEU A 1 298 ? 27.916 -4.042 1.849 1.00 95.31 298 LEU A O 1
ATOM 2403 N N . LYS A 1 299 ? 28.577 -4.320 -0.289 1.00 95.50 299 LYS A N 1
ATOM 2404 C CA . LYS A 1 299 ? 29.986 -3.969 -0.063 1.00 95.50 299 LYS A CA 1
ATOM 2405 C C . LYS A 1 299 ? 30.113 -2.536 0.456 1.00 95.50 299 LYS A C 1
ATOM 2407 O O . LYS A 1 299 ? 30.792 -2.309 1.457 1.00 95.50 299 LYS A O 1
ATOM 2412 N N . PHE A 1 300 ? 29.421 -1.584 -0.169 1.00 92.00 300 PHE A N 1
ATOM 2413 C CA . PHE A 1 300 ? 29.422 -0.190 0.267 1.00 92.00 300 PHE A CA 1
ATOM 2414 C C . PHE A 1 300 ? 28.819 -0.020 1.668 1.00 92.00 300 PHE A C 1
ATOM 2416 O O . PHE A 1 300 ? 29.438 0.621 2.519 1.00 92.00 300 PHE A O 1
ATOM 2423 N N . ILE A 1 301 ? 27.661 -0.635 1.934 1.00 92.81 301 ILE A N 1
ATOM 2424 C CA . ILE A 1 301 ? 26.975 -0.578 3.236 1.00 92.81 301 ILE A CA 1
ATOM 2425 C C . ILE A 1 301 ? 27.879 -1.116 4.351 1.00 92.81 301 ILE A C 1
ATOM 2427 O O . ILE A 1 301 ? 28.012 -0.474 5.395 1.00 92.81 301 ILE A O 1
ATOM 2431 N N . ARG A 1 302 ? 28.531 -2.264 4.122 1.00 95.56 302 ARG A N 1
ATOM 2432 C CA . ARG A 1 302 ? 29.434 -2.894 5.098 1.00 95.56 302 ARG A CA 1
ATOM 2433 C C . ARG A 1 302 ? 30.655 -2.027 5.403 1.00 95.56 302 ARG A C 1
ATOM 2435 O O . ARG A 1 302 ? 31.084 -1.978 6.552 1.00 95.56 302 ARG A O 1
ATOM 2442 N N . ASN A 1 303 ? 31.184 -1.333 4.399 1.00 95.94 303 ASN A N 1
ATOM 2443 C CA . ASN A 1 303 ? 32.370 -0.492 4.547 1.00 95.94 303 ASN A CA 1
ATOM 2444 C C . ASN A 1 303 ? 32.060 0.901 5.124 1.00 95.94 303 ASN A C 1
ATOM 2446 O O . ASN A 1 303 ? 32.968 1.570 5.607 1.00 95.94 303 ASN A O 1
ATOM 2450 N N . ASN A 1 304 ? 30.793 1.338 5.115 1.00 93.50 304 ASN A N 1
ATOM 2451 C CA . ASN A 1 304 ? 30.403 2.704 5.485 1.00 93.50 304 ASN A CA 1
ATOM 2452 C C . ASN A 1 304 ? 29.266 2.779 6.535 1.00 93.50 304 ASN A C 1
ATOM 2454 O O . ASN A 1 304 ? 28.317 3.549 6.357 1.00 93.50 304 ASN A O 1
ATOM 2458 N N . PRO A 1 305 ? 29.323 2.056 7.672 1.00 94.44 305 PRO A N 1
ATOM 2459 C CA . PRO A 1 305 ? 28.195 1.960 8.608 1.00 94.44 305 PRO A CA 1
ATOM 2460 C C . PRO A 1 305 ? 27.781 3.311 9.218 1.00 94.44 305 PRO A C 1
ATOM 2462 O O . PRO A 1 305 ? 26.591 3.618 9.300 1.00 94.44 305 PRO A O 1
ATOM 2465 N N . LYS A 1 306 ? 28.746 4.169 9.588 1.00 93.62 306 LYS A N 1
ATOM 2466 C CA . LYS A 1 306 ? 28.464 5.514 10.131 1.00 93.62 306 LYS A CA 1
ATOM 2467 C C . LYS A 1 306 ? 27.757 6.408 9.107 1.00 93.62 306 LYS A C 1
ATOM 2469 O O . LYS A 1 306 ? 26.815 7.122 9.451 1.00 93.62 306 LYS A O 1
ATOM 2474 N N . TYR A 1 307 ? 28.189 6.347 7.846 1.00 90.38 307 TYR A N 1
ATOM 2475 C CA . TYR A 1 307 ? 27.536 7.067 6.754 1.00 90.38 307 TYR A CA 1
ATOM 2476 C C . TYR A 1 307 ? 26.109 6.553 6.546 1.00 90.38 307 TYR A C 1
ATOM 2478 O O . TYR A 1 307 ? 25.186 7.361 6.479 1.00 90.38 307 TYR A O 1
ATOM 2486 N N . MET A 1 308 ? 25.903 5.232 6.561 1.00 91.25 308 MET A N 1
ATOM 2487 C CA . MET A 1 308 ? 24.573 4.634 6.420 1.00 91.25 308 MET A CA 1
ATOM 2488 C C . MET A 1 308 ? 23.611 5.045 7.539 1.00 91.25 308 MET A C 1
ATOM 2490 O O . MET A 1 308 ? 22.438 5.286 7.264 1.00 91.25 308 MET A O 1
ATOM 2494 N N . MET A 1 309 ? 24.082 5.215 8.779 1.00 91.50 309 MET A N 1
ATOM 2495 C CA . MET A 1 309 ? 23.251 5.758 9.864 1.00 91.50 309 MET A CA 1
ATOM 2496 C C . MET A 1 309 ? 22.827 7.210 9.596 1.00 91.50 309 MET A C 1
ATOM 2498 O O . MET A 1 309 ? 21.650 7.552 9.736 1.00 91.50 309 MET A O 1
ATOM 2502 N N . LYS A 1 310 ? 23.764 8.064 9.159 1.00 90.69 310 LYS A N 1
ATOM 2503 C CA . LYS A 1 310 ? 23.464 9.454 8.768 1.00 90.69 310 LYS A CA 1
ATOM 2504 C C . LYS A 1 310 ? 22.489 9.498 7.587 1.00 90.69 310 LYS A C 1
ATOM 2506 O O . LYS A 1 310 ? 21.570 10.317 7.569 1.00 90.69 310 LYS A O 1
ATOM 2511 N N . LEU A 1 311 ? 22.668 8.601 6.621 1.00 89.06 311 LEU A N 1
ATOM 2512 C CA . LEU A 1 311 ? 21.818 8.471 5.444 1.00 89.06 311 LEU A CA 1
ATOM 2513 C C . LEU A 1 311 ? 20.404 8.014 5.812 1.00 89.06 311 LEU A C 1
ATOM 2515 O O . LEU A 1 311 ? 19.430 8.605 5.349 1.00 89.06 311 LEU A O 1
ATOM 2519 N N . ALA A 1 312 ? 20.282 7.025 6.699 1.00 91.56 312 ALA A N 1
ATOM 2520 C CA . ALA A 1 312 ? 19.003 6.568 7.227 1.00 91.56 312 ALA A CA 1
ATOM 2521 C C . ALA A 1 312 ? 18.246 7.712 7.917 1.00 91.56 312 ALA A C 1
ATOM 2523 O O . ALA A 1 312 ? 17.058 7.893 7.658 1.00 91.56 312 ALA A O 1
ATOM 2524 N N . LEU A 1 313 ? 18.924 8.552 8.710 1.00 91.75 313 LEU A N 1
ATOM 2525 C CA . LEU A 1 313 ? 18.299 9.733 9.314 1.00 91.75 313 LEU A CA 1
ATOM 2526 C C . LEU A 1 313 ? 17.814 10.735 8.251 1.00 91.75 313 LEU A C 1
ATOM 2528 O O . LEU A 1 313 ? 16.679 11.207 8.319 1.00 91.75 313 LEU A O 1
ATOM 2532 N N . ARG A 1 314 ? 18.625 11.024 7.225 1.00 89.00 314 ARG A N 1
ATOM 2533 C CA . ARG A 1 314 ? 18.221 11.902 6.107 1.00 89.00 314 ARG A CA 1
ATOM 2534 C C . ARG A 1 314 ? 16.999 11.355 5.365 1.00 89.00 314 ARG A C 1
ATOM 2536 O O . ARG A 1 314 ? 16.066 12.104 5.075 1.00 89.00 314 ARG A O 1
ATOM 2543 N N . LYS A 1 315 ? 16.964 10.049 5.099 1.00 89.31 315 LYS A N 1
ATOM 2544 C CA . LYS A 1 315 ? 15.823 9.374 4.463 1.00 89.31 315 LYS A CA 1
ATOM 2545 C C . LYS A 1 315 ? 14.584 9.349 5.340 1.00 89.31 315 LYS A C 1
ATOM 2547 O O . LYS A 1 315 ? 13.489 9.512 4.810 1.00 89.31 315 LYS A O 1
ATOM 2552 N N . PHE A 1 316 ? 14.745 9.189 6.653 1.00 92.50 316 PHE A N 1
ATOM 2553 C CA . PHE A 1 316 ? 13.651 9.292 7.614 1.00 92.50 316 PHE A CA 1
ATOM 2554 C C . PHE A 1 316 ? 13.006 10.678 7.533 1.00 92.50 316 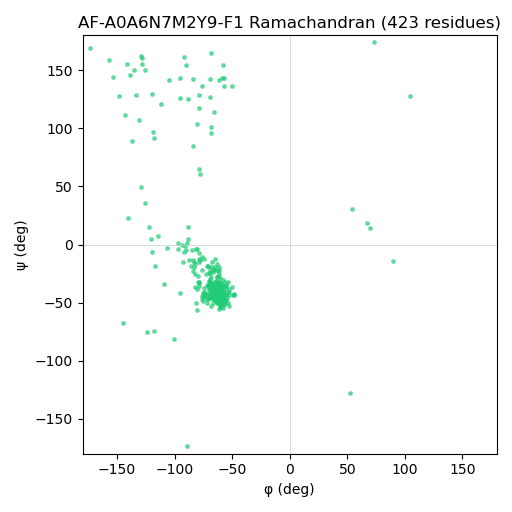PHE A C 1
ATOM 2556 O O . PHE A 1 316 ? 11.796 10.787 7.329 1.00 92.50 316 PHE A O 1
ATOM 2563 N N . LEU A 1 317 ? 13.824 11.736 7.583 1.00 90.12 317 LEU A N 1
ATOM 2564 C CA . LEU A 1 317 ? 13.354 13.114 7.430 1.00 90.12 317 LEU A CA 1
ATOM 2565 C C . LEU A 1 317 ? 12.696 13.343 6.061 1.00 90.12 317 LEU A C 1
ATOM 2567 O O . LEU A 1 317 ? 11.651 13.985 5.995 1.00 90.12 317 LEU A O 1
ATOM 2571 N N . LYS A 1 318 ? 13.246 12.779 4.974 1.00 86.88 318 LYS A N 1
ATOM 2572 C CA . LYS A 1 318 ? 12.667 12.860 3.618 1.00 86.88 318 LYS A CA 1
ATOM 2573 C C . LYS A 1 318 ? 11.321 12.134 3.508 1.00 86.88 318 LYS A C 1
ATOM 2575 O O . LYS A 1 318 ? 10.395 12.675 2.907 1.00 86.88 318 LYS A O 1
ATOM 2580 N N . PHE A 1 319 ? 11.192 10.949 4.103 1.00 89.81 319 PHE A N 1
ATOM 2581 C CA . PHE A 1 319 ? 9.969 10.138 4.088 1.00 89.81 319 PHE A CA 1
ATOM 2582 C C . PHE A 1 319 ? 8.817 10.848 4.820 1.00 89.81 319 PHE A C 1
ATOM 2584 O O . PHE A 1 319 ? 7.700 10.960 4.301 1.00 89.81 319 PHE A O 1
ATOM 2591 N N . TRP A 1 320 ? 9.116 11.404 5.998 1.00 91.69 320 TRP A N 1
ATOM 2592 C CA . TRP A 1 320 ? 8.149 12.086 6.865 1.00 91.69 320 TRP A CA 1
ATOM 2593 C C . TRP A 1 320 ? 8.000 13.595 6.588 1.00 91.69 320 TRP A C 1
ATOM 2595 O O . TRP A 1 320 ? 7.193 14.254 7.244 1.00 91.69 320 TRP A O 1
ATOM 2605 N N . ARG A 1 321 ? 8.712 14.148 5.594 1.00 88.88 321 ARG A N 1
ATOM 2606 C CA . ARG A 1 321 ? 8.714 15.584 5.251 1.00 88.88 321 ARG A CA 1
ATOM 2607 C C . ARG A 1 321 ? 7.316 16.120 4.939 1.00 88.88 321 ARG A C 1
ATOM 2609 O O . ARG A 1 321 ? 6.526 15.467 4.265 1.00 88.88 321 ARG A O 1
ATOM 2616 N N . LEU A 1 322 ? 7.016 17.352 5.340 1.00 87.62 322 LEU A N 1
ATOM 2617 C CA . LEU A 1 322 ? 5.664 17.902 5.191 1.00 87.62 322 LEU A CA 1
ATOM 2618 C C . LEU A 1 322 ? 5.264 18.264 3.753 1.00 87.62 322 LEU A C 1
ATOM 2620 O O . LEU A 1 322 ? 4.081 18.236 3.439 1.00 87.62 322 LEU A O 1
ATOM 2624 N N . TYR A 1 323 ? 6.225 18.561 2.879 1.00 81.62 323 TYR A N 1
ATOM 2625 C CA . TYR A 1 323 ? 5.987 19.056 1.520 1.00 81.62 323 TYR A CA 1
ATOM 2626 C C . TYR A 1 323 ? 6.877 18.348 0.483 1.00 81.62 323 TYR A C 1
ATOM 2628 O O . TYR A 1 323 ? 7.982 17.918 0.833 1.00 81.62 323 TYR A O 1
ATOM 2636 N N . PRO A 1 324 ? 6.411 18.204 -0.775 1.00 74.12 324 PRO A N 1
ATOM 2637 C CA . PRO A 1 324 ? 7.148 17.548 -1.850 1.00 74.12 324 PRO A CA 1
ATOM 2638 C C . PRO A 1 324 ? 8.460 18.266 -2.164 1.00 74.12 324 PRO A C 1
ATOM 2640 O O . PRO A 1 324 ? 8.535 19.492 -2.140 1.00 74.12 324 PRO A O 1
ATOM 2643 N N . HIS A 1 325 ? 9.504 17.488 -2.450 1.00 65.69 325 HIS A N 1
ATOM 2644 C CA . HIS A 1 325 ? 10.766 18.037 -2.929 1.00 65.69 325 HIS A CA 1
ATOM 2645 C C . HIS A 1 325 ? 10.624 18.438 -4.402 1.00 65.69 325 HIS A C 1
ATOM 2647 O O . HIS A 1 325 ? 9.979 17.737 -5.181 1.00 65.69 325 HIS A O 1
ATOM 2653 N N . THR A 1 326 ? 11.151 19.609 -4.747 1.00 52.25 326 THR A N 1
ATOM 2654 C CA . THR A 1 326 ? 10.578 20.449 -5.806 1.00 52.25 326 THR A CA 1
ATOM 2655 C C . THR A 1 326 ? 11.116 20.211 -7.208 1.00 52.25 326 THR A C 1
ATOM 2657 O O . THR A 1 326 ? 10.578 20.792 -8.139 1.00 52.25 326 THR A O 1
ATOM 2660 N N . GLU A 1 327 ? 12.111 19.348 -7.387 1.00 50.16 327 GLU A N 1
ATOM 2661 C CA . GLU A 1 327 ? 12.719 19.125 -8.707 1.00 50.16 327 GLU A CA 1
ATOM 2662 C C . GLU A 1 327 ? 11.878 18.210 -9.616 1.00 50.16 327 GLU A C 1
ATOM 2664 O O . GLU A 1 327 ? 11.779 18.459 -10.808 1.00 50.16 327 GLU A O 1
ATOM 2669 N N . ASN A 1 328 ? 11.143 17.230 -9.073 1.00 47.56 328 ASN A N 1
ATOM 2670 C CA . ASN A 1 328 ? 10.283 16.336 -9.881 1.00 47.56 328 ASN A CA 1
ATOM 2671 C C . ASN A 1 328 ? 8.940 16.962 -10.306 1.00 47.56 328 ASN A C 1
ATOM 2673 O O . ASN A 1 328 ? 8.161 16.348 -11.039 1.00 47.56 328 ASN A O 1
ATOM 2677 N N . ILE A 1 329 ? 8.630 18.157 -9.799 1.00 48.12 329 ILE A N 1
ATOM 2678 C CA . ILE A 1 329 ? 7.323 18.811 -9.956 1.00 48.12 329 ILE A CA 1
ATOM 2679 C C . ILE A 1 329 ? 7.228 19.570 -11.290 1.00 48.12 329 ILE A C 1
ATOM 2681 O O . ILE A 1 329 ? 6.127 19.757 -11.811 1.00 48.12 329 ILE A O 1
ATOM 2685 N N . TYR A 1 330 ? 8.365 19.951 -11.882 1.00 43.66 330 TYR A N 1
ATOM 2686 C CA . TYR A 1 330 ? 8.405 20.698 -13.145 1.00 43.66 330 TYR A CA 1
ATOM 2687 C C . TYR A 1 330 ? 7.865 19.908 -14.341 1.00 43.66 330 TYR A C 1
ATOM 2689 O O . TYR A 1 330 ? 7.420 20.505 -15.315 1.00 43.66 330 TYR A O 1
ATOM 2697 N N . THR A 1 331 ? 7.800 18.581 -14.237 1.00 46.38 331 THR A N 1
ATOM 2698 C CA . THR A 1 331 ? 7.336 17.692 -15.310 1.00 46.38 331 THR A CA 1
ATOM 2699 C C . THR A 1 331 ? 5.868 17.908 -15.716 1.00 46.38 331 THR A C 1
ATOM 2701 O O . THR A 1 331 ? 5.471 17.453 -16.782 1.00 46.38 331 THR A O 1
ATOM 2704 N N . TYR A 1 332 ? 5.039 18.582 -14.900 1.00 51.66 332 TYR A N 1
ATOM 2705 C CA . TYR A 1 332 ? 3.592 18.710 -15.166 1.00 51.66 332 TYR A CA 1
ATOM 2706 C C . TYR A 1 332 ? 2.973 20.086 -14.848 1.00 51.66 332 TYR A C 1
ATOM 2708 O O . TYR A 1 332 ? 1.765 20.182 -14.637 1.00 51.66 332 TYR A O 1
ATOM 2716 N N . GLY A 1 333 ? 3.775 21.157 -14.812 1.00 54.31 333 GLY A N 1
ATOM 2717 C CA . GLY A 1 333 ? 3.264 22.538 -14.863 1.00 54.31 333 GLY A CA 1
ATOM 2718 C C . GLY A 1 333 ? 2.500 23.051 -13.630 1.00 54.31 333 GLY A C 1
ATOM 2719 O O . GLY A 1 333 ? 1.836 24.081 -13.717 1.00 54.31 333 GLY A O 1
ATOM 2720 N N . GLN A 1 334 ? 2.568 22.375 -12.477 1.00 63.97 334 GLN A N 1
ATOM 2721 C CA . GLN A 1 334 ? 1.925 22.864 -11.249 1.00 63.97 334 GLN A CA 1
ATOM 2722 C C . GLN A 1 334 ? 2.802 23.864 -10.491 1.00 63.97 334 GLN A C 1
ATOM 2724 O O . GLN A 1 334 ? 4.016 23.691 -10.374 1.00 63.97 334 GLN A O 1
ATOM 2729 N N . SER A 1 335 ? 2.179 24.894 -9.904 1.00 70.88 335 SER A N 1
ATOM 2730 C CA . SER A 1 335 ? 2.919 25.886 -9.126 1.00 70.88 335 SER A CA 1
ATOM 2731 C C . SER A 1 335 ? 3.456 25.278 -7.823 1.00 70.88 335 SER A C 1
ATOM 2733 O O . SER A 1 335 ? 2.730 24.704 -7.004 1.00 70.88 335 SER A O 1
ATOM 2735 N N . LYS A 1 336 ? 4.768 25.431 -7.609 1.00 73.75 336 LYS A N 1
ATOM 2736 C CA . LYS A 1 336 ? 5.482 24.962 -6.410 1.00 73.75 336 LYS A CA 1
ATOM 2737 C C . LYS A 1 336 ? 4.823 25.453 -5.116 1.00 73.75 336 LYS A C 1
ATOM 2739 O O . LYS A 1 336 ? 4.655 24.673 -4.181 1.00 73.75 336 LYS A O 1
ATOM 2744 N N . GLY A 1 337 ? 4.419 26.726 -5.078 1.00 80.50 337 GLY A N 1
ATOM 2745 C CA . GLY A 1 337 ? 3.761 27.332 -3.918 1.00 80.50 337 GLY A CA 1
ATOM 2746 C C . GLY A 1 337 ? 2.434 26.659 -3.565 1.00 80.50 337 GLY A C 1
ATOM 2747 O O . GLY A 1 337 ? 2.213 26.324 -2.402 1.00 80.50 337 GLY A O 1
ATOM 2748 N N . LEU A 1 338 ? 1.590 26.375 -4.564 1.00 80.38 338 LEU A N 1
ATOM 2749 C CA . LEU A 1 338 ? 0.306 25.706 -4.350 1.00 80.38 338 LEU A CA 1
ATOM 2750 C C . LEU A 1 338 ? 0.495 24.289 -3.805 1.00 80.38 338 LEU A C 1
ATOM 2752 O O . LEU A 1 338 ? -0.189 23.898 -2.864 1.00 80.38 338 LEU A O 1
ATOM 2756 N N . LEU A 1 339 ? 1.453 23.529 -4.338 1.00 80.62 339 LEU A N 1
ATOM 2757 C CA . LEU A 1 339 ? 1.725 22.171 -3.863 1.00 80.62 339 LEU A CA 1
ATOM 2758 C C . LEU A 1 339 ? 2.252 22.139 -2.428 1.00 80.62 339 LEU A C 1
ATOM 2760 O O . LEU A 1 339 ? 1.839 21.281 -1.643 1.00 80.62 339 LEU A O 1
ATOM 2764 N N . VAL A 1 340 ? 3.129 23.077 -2.058 1.00 85.62 340 VAL A N 1
ATOM 2765 C CA . VAL A 1 340 ? 3.586 23.222 -0.668 1.00 85.62 340 VAL A CA 1
ATOM 2766 C C . VAL A 1 340 ? 2.408 23.578 0.238 1.00 85.62 340 VAL A C 1
ATOM 2768 O O . VAL A 1 340 ? 2.206 22.904 1.247 1.00 85.62 340 VAL A O 1
ATOM 2771 N N . LEU A 1 341 ? 1.588 24.561 -0.148 1.00 86.75 341 LEU A N 1
ATOM 2772 C CA . LEU A 1 341 ? 0.412 24.980 0.614 1.00 86.75 341 LEU A CA 1
ATOM 2773 C C . LEU A 1 341 ? -0.574 23.823 0.822 1.00 86.75 341 LEU A C 1
ATOM 2775 O O . LEU A 1 341 ? -0.937 23.525 1.958 1.00 86.75 341 LEU A O 1
ATOM 2779 N N . LEU A 1 342 ? -0.950 23.115 -0.247 1.00 86.94 342 LEU A N 1
ATOM 2780 C CA . LEU A 1 342 ? -1.841 21.954 -0.174 1.00 86.94 342 LEU A CA 1
ATOM 2781 C C . LEU A 1 342 ? -1.260 20.844 0.704 1.00 86.94 342 LEU A C 1
ATOM 2783 O O . LEU A 1 342 ? -1.999 20.190 1.440 1.00 86.94 342 LEU A O 1
ATOM 2787 N N . SER A 1 343 ? 0.056 20.634 0.668 1.00 88.06 343 SER A N 1
ATOM 2788 C CA . SER A 1 343 ? 0.718 19.629 1.505 1.00 88.06 343 SER A CA 1
ATOM 2789 C C . SER A 1 343 ? 0.691 20.006 2.988 1.00 88.06 343 SER A C 1
ATOM 2791 O O . SER A 1 343 ? 0.414 19.151 3.831 1.00 88.06 343 SER A O 1
ATOM 2793 N N . LEU A 1 344 ? 0.914 21.283 3.315 1.00 90.31 344 LEU A N 1
ATOM 2794 C CA . LEU A 1 344 ? 0.842 21.795 4.686 1.00 90.31 344 LEU A CA 1
ATOM 2795 C C . LEU A 1 344 ? -0.595 21.770 5.226 1.00 90.31 344 LEU A C 1
ATOM 2797 O O . LEU A 1 344 ? -0.819 21.274 6.329 1.00 90.31 344 LEU A O 1
ATOM 2801 N N . LEU A 1 345 ? -1.572 22.216 4.431 1.00 91.75 345 LEU A N 1
ATOM 2802 C CA . LEU A 1 345 ? -2.992 22.228 4.808 1.00 91.75 345 LEU A CA 1
ATOM 2803 C C . LEU A 1 345 ? -3.624 20.831 4.862 1.00 91.75 345 LEU A C 1
ATOM 2805 O O . LEU A 1 345 ? -4.669 20.657 5.480 1.00 91.75 345 LEU A O 1
ATOM 2809 N N . SER A 1 346 ? -3.007 19.827 4.239 1.00 92.00 346 SER A N 1
ATOM 2810 C CA . SER A 1 346 ? -3.458 18.437 4.336 1.00 92.00 346 SER A CA 1
ATOM 2811 C C . SER A 1 346 ? -2.613 17.649 5.330 1.00 92.00 346 SER A C 1
ATOM 2813 O O . SER A 1 346 ? -2.994 17.465 6.484 1.00 92.00 346 SER A O 1
ATOM 2815 N N . TYR A 1 347 ? -1.446 17.182 4.900 1.00 92.81 347 TYR A N 1
ATOM 2816 C CA . TYR A 1 347 ? -0.575 16.327 5.690 1.00 92.81 347 TYR A CA 1
ATOM 2817 C C . TYR A 1 347 ? 0.010 17.043 6.916 1.00 92.81 347 TYR A C 1
ATOM 2819 O O . TYR A 1 347 ? 0.108 16.426 7.976 1.00 92.81 347 TYR A O 1
ATOM 2827 N N . GLY A 1 348 ? 0.333 18.336 6.805 1.00 92.56 348 GLY A N 1
ATOM 2828 C CA . GLY A 1 348 ? 0.825 19.136 7.932 1.00 92.56 348 GLY A CA 1
ATOM 2829 C C . GLY A 1 348 ? -0.172 19.232 9.090 1.00 92.56 348 GLY A C 1
ATOM 2830 O O . GLY A 1 348 ? 0.231 19.083 10.238 1.00 92.56 348 GLY A O 1
ATOM 2831 N N . ILE A 1 349 ? -1.469 19.385 8.802 1.00 93.62 349 ILE A N 1
ATOM 2832 C CA . ILE A 1 349 ? -2.536 19.352 9.820 1.00 93.62 349 ILE A CA 1
ATOM 2833 C C . ILE A 1 349 ? -2.791 17.919 10.299 1.00 93.62 349 ILE A C 1
ATOM 2835 O O . ILE A 1 349 ? -2.982 17.674 11.489 1.00 93.62 349 ILE A O 1
ATOM 2839 N N . LEU A 1 350 ? -2.780 16.953 9.382 1.00 96.06 350 LEU A N 1
ATOM 2840 C CA . LEU A 1 350 ? -3.084 15.558 9.685 1.00 96.06 350 LEU A CA 1
ATOM 2841 C C . LEU A 1 350 ? -2.062 14.910 10.629 1.00 96.06 350 LEU A C 1
ATOM 2843 O O . LEU A 1 350 ? -2.435 14.098 11.481 1.00 96.06 350 LEU A O 1
ATOM 2847 N N . LEU A 1 351 ? -0.779 15.245 10.483 1.00 95.56 351 LEU A N 1
ATOM 2848 C CA . LEU A 1 351 ? 0.306 14.596 11.213 1.00 95.56 351 LEU A CA 1
ATOM 2849 C C . LEU A 1 351 ? 0.213 14.799 12.744 1.00 95.56 351 LEU A C 1
ATOM 2851 O O . LEU A 1 351 ? 0.222 13.785 13.443 1.00 95.56 351 LEU A O 1
ATOM 2855 N N . PRO A 1 352 ? 0.036 16.019 13.297 1.00 95.94 352 PRO A N 1
ATOM 2856 C CA . PRO A 1 352 ? -0.169 16.219 14.735 1.00 95.94 352 PRO A CA 1
ATOM 2857 C C . PRO A 1 352 ? -1.335 15.410 15.311 1.00 95.94 352 PRO A C 1
ATOM 2859 O O . PRO A 1 352 ? -1.176 14.731 16.326 1.00 95.94 352 PRO A O 1
ATOM 2862 N N . PHE A 1 353 ? -2.496 15.406 14.644 1.00 96.94 353 PHE A N 1
ATOM 2863 C CA . PHE A 1 353 ? -3.637 14.602 15.093 1.00 96.94 353 PHE A CA 1
ATOM 2864 C C . PHE A 1 353 ? -3.348 13.102 15.008 1.00 96.94 353 PHE A C 1
ATOM 2866 O O . PHE A 1 353 ? -3.794 12.349 15.874 1.00 96.94 353 PHE A O 1
ATOM 2873 N N . SER A 1 354 ? -2.588 12.662 14.002 1.00 97.69 354 SER A N 1
ATOM 2874 C CA . SER A 1 354 ? -2.157 11.266 13.889 1.00 97.69 354 SER A CA 1
ATOM 2875 C C . SER A 1 354 ? -1.247 10.870 15.047 1.00 97.69 354 SER A C 1
ATOM 2877 O O . SER A 1 354 ? -1.446 9.812 15.634 1.00 97.69 354 SER A O 1
ATOM 2879 N N . ILE A 1 355 ? -0.295 11.730 15.423 1.00 97.25 355 ILE A N 1
ATOM 2880 C CA . ILE A 1 355 ? 0.595 11.506 16.571 1.00 97.25 355 ILE A CA 1
ATOM 2881 C C . ILE A 1 355 ? -0.223 11.404 17.863 1.00 97.25 355 ILE A C 1
ATOM 2883 O O . ILE A 1 355 ? -0.036 10.459 18.627 1.00 97.25 355 ILE A O 1
ATOM 2887 N N . LEU A 1 356 ? -1.186 12.305 18.084 1.00 96.62 356 LEU A N 1
ATOM 2888 C CA . LEU A 1 356 ? -2.093 12.222 19.235 1.00 96.62 356 LEU A CA 1
ATOM 2889 C C . LEU A 1 356 ? -2.921 10.931 19.223 1.00 96.62 356 LEU A C 1
ATOM 2891 O O . LEU A 1 356 ? -3.059 10.275 20.254 1.00 96.62 356 LEU A O 1
ATOM 2895 N N . GLY A 1 357 ? -3.425 10.525 18.056 1.00 97.62 357 GLY A N 1
ATOM 2896 C CA . GLY A 1 357 ? -4.109 9.248 17.873 1.00 97.62 357 GLY A CA 1
ATOM 2897 C C . GLY A 1 357 ? -3.234 8.049 18.232 1.00 97.62 357 GLY A C 1
ATOM 2898 O O . GLY A 1 357 ? -3.693 7.154 18.942 1.00 97.62 357 GLY A O 1
ATOM 2899 N N . ILE A 1 358 ? -1.968 8.055 17.805 1.00 97.88 358 ILE A N 1
ATOM 2900 C CA . ILE A 1 358 ? -0.978 7.034 18.162 1.00 97.88 358 ILE A CA 1
ATOM 2901 C C . ILE A 1 358 ? -0.771 7.021 19.681 1.00 97.88 358 ILE A C 1
ATOM 2903 O O . ILE A 1 358 ? -0.922 5.967 20.295 1.00 97.88 358 ILE A O 1
ATOM 2907 N N . ILE A 1 359 ? -0.537 8.174 20.313 1.00 97.38 359 ILE A N 1
ATOM 2908 C CA . ILE A 1 359 ? -0.345 8.272 21.770 1.00 97.38 359 ILE A CA 1
ATOM 2909 C C . ILE A 1 359 ? -1.561 7.715 22.526 1.00 97.38 359 ILE A C 1
ATOM 2911 O O . ILE A 1 359 ? -1.415 6.870 23.411 1.00 97.38 359 ILE A O 1
ATOM 2915 N N . PHE A 1 360 ? -2.780 8.119 22.160 1.00 95.50 360 PHE A N 1
ATOM 2916 C CA . PHE A 1 360 ? -3.994 7.632 22.824 1.00 95.50 360 PHE A CA 1
ATOM 2917 C C . PHE A 1 360 ? -4.274 6.153 22.553 1.00 95.50 360 PHE A C 1
ATOM 2919 O O . PHE A 1 360 ? -4.868 5.471 23.393 1.00 95.50 360 PHE A O 1
ATOM 2926 N N . SER A 1 361 ? -3.825 5.635 21.410 1.00 96.56 361 SER A N 1
ATOM 2927 C CA . SER A 1 361 ? -4.021 4.232 21.045 1.00 96.56 361 SER A CA 1
ATOM 2928 C C . SER A 1 361 ? -3.189 3.265 21.886 1.00 96.56 361 SER A C 1
ATOM 2930 O O . SER A 1 361 ? -3.596 2.113 22.016 1.00 96.56 361 SER A O 1
ATOM 2932 N N . ILE A 1 362 ? -2.118 3.729 22.552 1.00 95.31 362 ILE A N 1
ATOM 2933 C CA . ILE A 1 362 ? -1.253 2.903 23.418 1.00 95.31 362 ILE A CA 1
ATOM 2934 C C . ILE A 1 362 ? -2.062 2.185 24.509 1.00 95.31 362 ILE A C 1
ATOM 2936 O O . ILE A 1 362 ? -1.801 1.022 24.813 1.00 95.31 362 ILE A O 1
ATOM 2940 N N . LYS A 1 363 ? -3.118 2.819 25.044 1.00 93.38 363 LYS A N 1
ATOM 2941 C CA . LYS A 1 363 ? -4.002 2.189 26.045 1.00 93.38 363 LYS A CA 1
ATOM 2942 C C . LYS A 1 363 ? -4.693 0.922 25.530 1.00 93.38 363 LYS A C 1
ATOM 2944 O O . LYS A 1 363 ? -4.985 0.028 26.312 1.00 93.38 363 LYS A O 1
ATOM 2949 N N . ASN A 1 364 ? -4.937 0.840 24.223 1.00 93.62 364 ASN A N 1
ATOM 2950 C CA . ASN A 1 364 ? -5.570 -0.291 23.545 1.00 93.62 364 ASN A CA 1
ATOM 2951 C C . ASN A 1 364 ? -4.690 -0.809 22.395 1.00 93.62 364 ASN A C 1
ATOM 2953 O O . ASN A 1 364 ? -5.208 -1.225 21.357 1.00 93.62 364 ASN A O 1
ATOM 2957 N N . TRP A 1 365 ? -3.363 -0.780 22.574 1.00 95.62 365 TRP A N 1
ATOM 2958 C CA . TRP A 1 365 ? -2.367 -0.969 21.510 1.00 95.62 365 TRP A CA 1
ATOM 2959 C C . TRP A 1 365 ? -2.560 -2.254 20.694 1.00 95.62 365 TRP A C 1
ATOM 2961 O O . TRP A 1 365 ? -2.328 -2.252 19.487 1.00 95.62 365 TRP A O 1
ATOM 2971 N N . LYS A 1 366 ? -3.068 -3.332 21.315 1.00 95.25 366 LYS A N 1
ATOM 2972 C CA . LYS A 1 366 ? -3.382 -4.603 20.639 1.00 95.25 366 LYS A CA 1
ATOM 2973 C C . LYS A 1 366 ? -4.350 -4.443 19.460 1.00 95.25 366 LYS A C 1
ATOM 2975 O O . LYS A 1 366 ? -4.235 -5.172 18.486 1.00 95.25 366 LYS A O 1
ATOM 2980 N N . ARG A 1 367 ? -5.278 -3.478 19.513 1.00 94.31 367 ARG A N 1
ATOM 2981 C CA . ARG A 1 367 ? -6.212 -3.196 18.403 1.00 94.31 367 ARG A CA 1
ATOM 2982 C C . ARG A 1 367 ? -5.534 -2.532 17.203 1.00 94.31 367 ARG A C 1
ATOM 2984 O O . ARG A 1 367 ? -6.086 -2.550 16.109 1.00 94.31 367 ARG A O 1
ATOM 2991 N N . PHE A 1 368 ? -4.355 -1.951 17.406 1.00 97.50 368 PHE A N 1
ATOM 2992 C CA . PHE A 1 368 ? -3.641 -1.138 16.426 1.00 97.50 368 PHE A CA 1
ATOM 2993 C C . PHE A 1 368 ? -2.323 -1.776 15.963 1.00 97.50 368 PHE A C 1
ATOM 2995 O O . PHE A 1 368 ? -1.580 -1.146 15.213 1.00 97.50 368 PHE A O 1
ATOM 3002 N N . THR A 1 369 ? -2.016 -3.020 16.355 1.00 97.19 369 THR A N 1
ATOM 3003 C CA . THR A 1 369 ? -0.720 -3.655 16.037 1.00 97.19 369 THR A CA 1
ATOM 3004 C C . THR A 1 369 ? -0.464 -3.749 14.539 1.00 97.19 369 THR A C 1
ATOM 3006 O O . THR A 1 369 ? 0.657 -3.495 14.112 1.00 97.19 369 THR A O 1
ATOM 3009 N N . PHE A 1 370 ? -1.494 -4.025 13.729 1.00 97.94 370 PHE A N 1
ATOM 3010 C CA . PHE A 1 370 ? -1.360 -4.018 12.272 1.00 97.94 370 PHE A CA 1
ATOM 3011 C C . PHE A 1 370 ? -1.008 -2.625 11.738 1.00 97.94 370 PHE A C 1
ATOM 3013 O O . PHE A 1 370 ? -0.194 -2.520 10.828 1.00 97.94 370 PHE A O 1
ATOM 3020 N N . PHE A 1 371 ? -1.551 -1.550 12.320 1.00 98.31 371 PHE A N 1
ATOM 3021 C CA . PHE A 1 371 ? -1.228 -0.187 11.885 1.00 98.31 371 PHE A CA 1
ATOM 3022 C C . PHE A 1 371 ? 0.211 0.165 12.251 1.00 98.31 371 PHE A C 1
ATOM 3024 O O . PHE A 1 371 ? 0.948 0.660 11.402 1.00 98.31 371 PHE A O 1
ATOM 3031 N N . TYR A 1 372 ? 0.632 -0.130 13.487 1.00 98.25 372 TYR A N 1
ATOM 3032 C CA . TYR A 1 372 ? 2.018 0.086 13.904 1.00 98.25 372 TYR A CA 1
ATOM 3033 C C . TYR A 1 372 ? 2.980 -0.727 13.048 1.00 98.25 372 TYR A C 1
ATOM 3035 O O . TYR A 1 372 ? 3.956 -0.184 12.546 1.00 98.25 372 TYR A O 1
ATOM 3043 N N . GLY A 1 373 ? 2.684 -2.009 12.832 1.00 97.44 373 GLY A N 1
ATOM 3044 C CA . GLY A 1 373 ? 3.503 -2.894 12.018 1.00 97.44 373 GLY A CA 1
ATOM 3045 C C . GLY A 1 373 ? 3.646 -2.404 10.581 1.00 97.44 373 GLY A C 1
ATOM 3046 O O . GLY A 1 373 ? 4.732 -2.461 10.011 1.00 97.44 373 GLY A O 1
ATOM 3047 N N . LEU A 1 374 ? 2.579 -1.854 10.007 1.00 97.19 374 LEU A N 1
ATOM 3048 C CA . LEU A 1 374 ? 2.598 -1.307 8.657 1.00 97.19 374 LEU A CA 1
ATOM 3049 C C . LEU A 1 374 ? 3.397 0.002 8.585 1.00 97.19 374 LEU A C 1
ATOM 3051 O O . LEU A 1 374 ? 4.271 0.135 7.733 1.00 97.19 374 LEU A O 1
ATOM 3055 N N . ILE A 1 375 ? 3.174 0.935 9.514 1.00 97.69 375 ILE A N 1
ATOM 3056 C CA . ILE A 1 375 ? 3.938 2.191 9.588 1.00 97.69 375 ILE A CA 1
ATOM 3057 C C . ILE A 1 375 ? 5.430 1.905 9.813 1.00 97.69 375 ILE A C 1
ATOM 3059 O O . ILE A 1 375 ? 6.276 2.483 9.127 1.00 97.69 375 ILE A O 1
ATOM 3063 N N . LEU A 1 376 ? 5.761 0.993 10.732 1.00 97.31 376 LEU A N 1
ATOM 3064 C CA . LEU A 1 376 ? 7.139 0.612 11.042 1.00 97.31 376 LEU A CA 1
ATOM 3065 C C . LEU A 1 376 ? 7.803 -0.096 9.861 1.00 97.31 376 LEU A C 1
ATOM 3067 O O . LEU A 1 376 ? 8.880 0.324 9.450 1.00 97.31 376 LEU A O 1
ATOM 3071 N N . SER A 1 377 ? 7.163 -1.113 9.276 1.00 96.94 377 SER A N 1
ATOM 3072 C CA . SER A 1 377 ? 7.727 -1.850 8.134 1.00 96.94 377 SER A CA 1
ATOM 3073 C C . SER A 1 377 ? 8.017 -0.941 6.942 1.00 96.94 377 SER A C 1
ATOM 3075 O O . SER A 1 377 ? 9.109 -1.004 6.378 1.00 96.94 377 SER A O 1
ATOM 3077 N N . PHE A 1 378 ? 7.088 -0.045 6.597 1.00 96.12 378 PHE A N 1
ATOM 3078 C CA . PHE A 1 378 ? 7.276 0.901 5.499 1.00 96.12 378 PHE A CA 1
ATOM 3079 C C . PHE A 1 378 ? 8.310 1.971 5.816 1.00 96.12 378 PHE A C 1
ATOM 3081 O O . PHE A 1 378 ? 9.073 2.342 4.928 1.00 96.12 378 PHE A O 1
ATOM 3088 N N . THR A 1 379 ? 8.368 2.450 7.059 1.00 95.69 379 THR A N 1
ATOM 3089 C CA . THR A 1 379 ? 9.424 3.382 7.461 1.00 95.69 379 THR A CA 1
ATOM 3090 C C . THR A 1 379 ? 10.778 2.701 7.306 1.00 95.69 379 THR A C 1
ATOM 3092 O O . THR A 1 379 ? 11.602 3.196 6.548 1.00 95.69 379 THR A O 1
ATOM 3095 N N . ILE A 1 380 ? 10.972 1.533 7.931 1.00 95.25 380 ILE A N 1
ATOM 3096 C CA . ILE A 1 380 ? 12.236 0.782 7.936 1.00 95.25 380 ILE A CA 1
ATOM 3097 C C . ILE A 1 380 ? 12.704 0.468 6.515 1.00 95.25 380 ILE A C 1
ATOM 3099 O O . ILE A 1 380 ? 13.851 0.765 6.182 1.00 95.25 380 ILE A O 1
ATOM 3103 N N . ILE A 1 381 ? 11.836 -0.082 5.657 1.00 94.31 381 ILE A N 1
ATOM 3104 C CA . ILE A 1 381 ? 12.256 -0.460 4.302 1.00 94.31 381 ILE A CA 1
ATOM 3105 C C . ILE A 1 381 ? 12.726 0.764 3.504 1.00 94.31 381 ILE A C 1
ATOM 3107 O O . ILE A 1 381 ? 13.762 0.685 2.856 1.00 94.31 381 ILE A O 1
ATOM 3111 N N . HIS A 1 382 ? 12.069 1.923 3.639 1.00 92.06 382 HIS A N 1
ATOM 3112 C CA . HIS A 1 382 ? 12.469 3.166 2.959 1.00 92.06 382 HIS A CA 1
ATOM 3113 C C . HIS A 1 382 ? 13.625 3.911 3.650 1.00 92.06 382 HIS A C 1
ATOM 3115 O O . HIS A 1 382 ? 14.104 4.913 3.120 1.00 92.06 382 HIS A O 1
ATOM 3121 N N . LEU A 1 383 ? 14.110 3.445 4.808 1.00 91.88 383 LEU A N 1
ATOM 3122 C CA . LEU A 1 383 ? 15.425 3.854 5.323 1.00 91.88 383 LEU A CA 1
ATOM 3123 C C . LEU A 1 383 ? 16.549 3.081 4.625 1.00 91.88 383 LEU A C 1
ATOM 3125 O O . LEU A 1 383 ? 17.634 3.623 4.413 1.00 91.88 383 LEU A O 1
ATOM 3129 N N . ILE A 1 384 ? 16.281 1.830 4.248 1.00 89.50 384 ILE A N 1
ATOM 3130 C CA . ILE A 1 384 ? 17.245 0.940 3.595 1.00 89.50 384 ILE A CA 1
ATOM 3131 C C . ILE A 1 384 ? 17.323 1.261 2.100 1.00 89.50 384 ILE A C 1
ATOM 3133 O O . ILE A 1 384 ? 18.392 1.614 1.606 1.00 89.50 384 ILE A O 1
ATOM 3137 N N . VAL A 1 385 ? 16.191 1.222 1.396 1.00 87.81 385 VAL A N 1
ATOM 3138 C CA . VAL A 1 385 ? 16.113 1.545 -0.038 1.00 87.81 385 VAL A CA 1
ATOM 3139 C C . VAL A 1 385 ? 15.859 3.038 -0.261 1.00 87.81 385 VAL A C 1
ATOM 3141 O O . VAL A 1 385 ? 15.904 3.837 0.680 1.00 87.81 385 VAL A O 1
ATOM 3144 N N . TRP A 1 386 ? 15.630 3.448 -1.505 1.00 79.19 386 TRP A N 1
ATOM 3145 C CA . TRP A 1 386 ? 15.290 4.827 -1.837 1.00 79.19 386 TRP A CA 1
ATOM 3146 C C . TRP A 1 386 ? 14.023 5.330 -1.126 1.00 79.19 386 TRP A C 1
ATOM 3148 O O . TRP A 1 386 ? 13.122 4.567 -0.773 1.00 79.19 386 TRP A O 1
ATOM 3158 N N . SER A 1 387 ? 13.921 6.647 -0.931 1.00 76.81 387 SER A N 1
ATOM 3159 C CA . SER A 1 387 ? 12.800 7.281 -0.228 1.00 76.81 387 SER A CA 1
ATOM 3160 C C . SER A 1 387 ? 12.275 8.495 -0.988 1.00 76.81 387 SER A C 1
ATOM 3162 O O . SER A 1 387 ? 13.026 9.400 -1.356 1.00 76.81 387 SER A O 1
ATOM 3164 N N . GLN A 1 388 ? 10.961 8.515 -1.205 1.00 76.38 388 GLN A N 1
ATOM 3165 C CA . GLN A 1 388 ? 10.215 9.603 -1.823 1.00 76.38 388 GLN A CA 1
ATOM 3166 C C . GLN A 1 388 ? 8.875 9.758 -1.110 1.00 76.38 388 GLN A C 1
ATOM 3168 O O . GLN A 1 388 ? 8.322 8.800 -0.569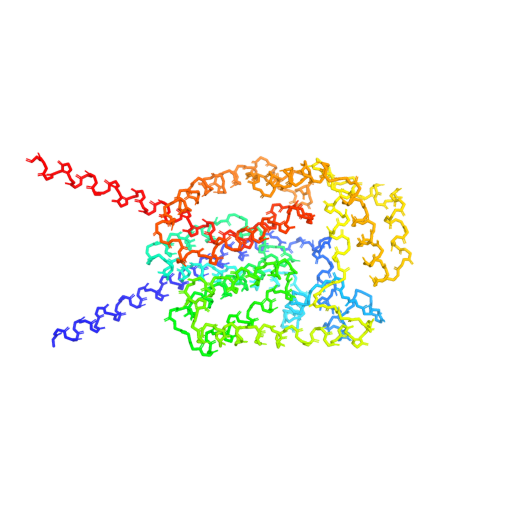 1.00 76.38 388 GLN A O 1
ATOM 3173 N N . ILE A 1 389 ? 8.305 10.958 -1.182 1.00 78.12 389 ILE A N 1
ATOM 3174 C CA . ILE A 1 389 ? 7.032 11.274 -0.528 1.00 78.12 389 ILE A CA 1
ATOM 3175 C C . ILE A 1 389 ? 5.882 10.395 -1.026 1.00 78.12 389 ILE A C 1
ATOM 3177 O O . ILE A 1 389 ? 5.034 10.010 -0.228 1.00 78.12 389 ILE A O 1
ATOM 3181 N N . ARG A 1 390 ? 5.875 9.990 -2.303 1.00 84.50 390 ARG A N 1
ATOM 3182 C CA . ARG A 1 390 ? 4.850 9.073 -2.832 1.00 84.50 390 ARG A CA 1
ATOM 3183 C C . ARG A 1 390 ? 4.848 7.704 -2.151 1.00 84.50 390 ARG A C 1
ATOM 3185 O O . ARG A 1 390 ? 3.812 7.055 -2.071 1.00 84.50 390 ARG A O 1
ATOM 3192 N N . TYR A 1 391 ? 5.976 7.271 -1.593 1.00 88.31 391 TYR A N 1
ATOM 3193 C CA . TYR A 1 391 ? 6.088 5.946 -0.989 1.00 88.31 391 TYR A CA 1
ATOM 3194 C C . TYR A 1 391 ? 5.437 5.818 0.389 1.00 88.31 391 TYR A C 1
ATOM 3196 O O . TYR A 1 391 ? 5.216 4.700 0.852 1.00 88.31 391 TYR A O 1
ATOM 3204 N N . ARG A 1 392 ? 5.036 6.935 1.008 1.00 90.81 392 ARG A N 1
ATOM 3205 C CA . ARG A 1 392 ? 4.208 6.915 2.222 1.00 90.81 392 ARG A CA 1
ATOM 3206 C C . ARG A 1 392 ? 2.711 6.779 1.936 1.00 90.81 392 ARG A C 1
ATOM 3208 O O . ARG A 1 392 ? 1.949 6.508 2.854 1.00 90.81 392 ARG A O 1
ATOM 3215 N N . LEU A 1 393 ? 2.258 6.964 0.692 1.00 92.94 393 LEU A N 1
ATOM 3216 C CA . LEU A 1 393 ? 0.831 6.874 0.347 1.00 92.94 393 LEU A CA 1
ATOM 3217 C C . LEU A 1 393 ? 0.138 5.620 0.891 1.00 92.94 393 LEU A C 1
ATOM 3219 O O . LEU A 1 393 ? -0.936 5.773 1.472 1.00 92.94 393 LEU A O 1
ATOM 3223 N N . PRO A 1 394 ? 0.745 4.418 0.818 1.00 95.88 394 PRO A N 1
ATOM 3224 C CA . PRO A 1 394 ? 0.093 3.201 1.291 1.00 95.88 394 PRO A CA 1
ATOM 3225 C C . PRO A 1 394 ? -0.107 3.168 2.808 1.00 95.88 394 PRO A C 1
ATOM 3227 O O . PRO A 1 394 ? -0.955 2.420 3.285 1.00 95.88 394 PRO A O 1
ATOM 3230 N N . ILE A 1 395 ? 0.641 3.979 3.572 1.00 97.19 395 ILE A N 1
ATOM 3231 C CA . ILE A 1 395 ? 0.495 4.077 5.032 1.00 97.19 395 ILE A CA 1
ATOM 3232 C C . ILE A 1 395 ? -0.469 5.192 5.462 1.00 97.19 395 ILE A C 1
ATOM 3234 O O . ILE A 1 395 ? -0.944 5.202 6.600 1.00 97.19 395 ILE A O 1
ATOM 3238 N N . MET A 1 396 ? -0.803 6.115 4.554 1.00 97.56 396 MET A N 1
ATOM 3239 C CA . MET A 1 396 ? -1.692 7.239 4.846 1.00 97.56 396 MET A CA 1
ATOM 3240 C C . MET A 1 396 ? -3.103 6.844 5.299 1.00 97.56 396 MET A C 1
ATOM 3242 O O . MET A 1 396 ? -3.600 7.531 6.190 1.00 97.56 396 MET A O 1
ATOM 3246 N N . PRO A 1 397 ? -3.743 5.761 4.807 1.00 98.56 397 PRO A N 1
ATOM 3247 C CA . PRO A 1 397 ? -5.025 5.295 5.341 1.00 98.56 397 PRO A CA 1
ATOM 3248 C C . PRO A 1 397 ? -5.028 5.158 6.870 1.00 98.56 397 PRO A C 1
ATOM 3250 O O . PRO A 1 397 ? -5.951 5.606 7.545 1.00 98.56 397 PRO A O 1
ATOM 3253 N N . TYR A 1 398 ? -3.957 4.599 7.433 1.00 98.44 398 TYR A N 1
ATOM 3254 C CA . TYR A 1 398 ? -3.841 4.332 8.868 1.00 98.44 398 TYR A CA 1
ATOM 3255 C C . TYR A 1 398 ? -3.482 5.590 9.654 1.00 98.44 398 TYR A C 1
ATOM 3257 O O . TYR A 1 398 ? -4.014 5.800 10.742 1.00 98.44 398 TYR A O 1
ATOM 3265 N N . MET A 1 399 ? -2.649 6.465 9.081 1.00 98.44 399 MET A N 1
ATOM 3266 C CA . MET A 1 399 ? -2.395 7.795 9.645 1.00 98.44 399 MET A CA 1
ATOM 3267 C C . MET A 1 399 ? -3.692 8.611 9.715 1.00 98.44 399 MET A C 1
ATOM 3269 O O . MET A 1 399 ? -3.992 9.197 10.749 1.00 98.44 399 MET A O 1
ATOM 3273 N N . ILE A 1 400 ? -4.521 8.574 8.666 1.00 98.62 400 ILE A N 1
ATOM 3274 C CA . ILE A 1 400 ? -5.835 9.230 8.640 1.00 98.62 400 ILE A CA 1
ATOM 3275 C C . ILE A 1 400 ? -6.762 8.658 9.726 1.00 98.62 400 ILE A C 1
ATOM 3277 O O . ILE A 1 400 ? -7.427 9.425 10.424 1.00 98.62 400 ILE A O 1
ATOM 3281 N N . VAL A 1 401 ? -6.782 7.335 9.929 1.00 98.69 401 VAL A N 1
ATOM 3282 C CA . VAL A 1 401 ? -7.560 6.720 11.022 1.00 98.69 401 VAL A CA 1
ATOM 3283 C C . VAL A 1 401 ? -7.030 7.143 12.397 1.00 98.69 401 VAL A C 1
ATOM 3285 O O . VAL A 1 401 ? -7.832 7.462 13.277 1.00 98.69 401 VAL A O 1
ATOM 3288 N N . PHE A 1 402 ? -5.709 7.217 12.594 1.00 98.62 402 PHE A N 1
ATOM 3289 C CA . PHE A 1 402 ? -5.138 7.759 13.829 1.00 98.62 402 PHE A CA 1
ATOM 3290 C C . PHE A 1 402 ? -5.515 9.229 14.033 1.00 98.62 402 PHE A C 1
ATOM 3292 O O . PHE A 1 402 ? -5.935 9.586 15.130 1.00 98.62 402 PHE A O 1
ATOM 3299 N N . ALA A 1 403 ? -5.452 10.067 12.997 1.00 98.38 403 ALA A N 1
ATOM 3300 C CA . ALA A 1 403 ? -5.863 11.467 13.083 1.00 98.38 403 ALA A CA 1
ATOM 3301 C C . ALA A 1 403 ? -7.335 11.608 13.480 1.00 98.38 403 ALA A C 1
ATOM 3303 O O . ALA A 1 403 ? -7.667 12.354 14.404 1.00 98.38 403 ALA A O 1
ATOM 3304 N N . ALA A 1 404 ? -8.211 10.835 12.837 1.00 98.12 404 ALA A N 1
ATOM 3305 C CA . ALA A 1 404 ? -9.630 10.783 13.163 1.00 98.12 404 ALA A CA 1
ATOM 3306 C C . ALA A 1 404 ? -9.868 10.325 14.611 1.00 98.12 404 ALA A C 1
ATOM 3308 O O . ALA A 1 404 ? -10.716 10.886 15.309 1.00 98.12 404 ALA A O 1
ATOM 3309 N N . PHE A 1 405 ? -9.104 9.338 15.087 1.00 97.69 405 PHE A N 1
ATOM 3310 C CA . PHE A 1 405 ? -9.176 8.871 16.467 1.00 97.69 405 PHE A CA 1
ATOM 3311 C C . PHE A 1 405 ? -8.700 9.929 17.470 1.00 97.69 405 PHE A C 1
ATOM 3313 O O . PHE A 1 405 ? -9.409 10.195 18.443 1.00 97.69 405 PHE A O 1
ATOM 3320 N N . GLY A 1 406 ? -7.555 10.569 17.214 1.00 96.06 406 GLY A N 1
ATOM 3321 C CA . GLY A 1 406 ? -7.005 11.641 18.044 1.00 96.06 406 GLY A CA 1
ATOM 3322 C C . GLY A 1 406 ? -7.970 12.819 18.169 1.00 96.06 406 GLY A C 1
ATOM 3323 O O . GLY A 1 406 ? -8.298 13.236 19.280 1.00 96.06 406 GLY A O 1
ATOM 3324 N N . LEU A 1 407 ? -8.513 13.285 17.040 1.00 95.00 407 LEU A N 1
ATOM 3325 C CA . LEU A 1 407 ? -9.525 14.343 17.006 1.00 95.00 407 LEU A CA 1
ATOM 3326 C C . LEU A 1 407 ? -10.792 13.945 17.775 1.00 95.00 407 LEU A C 1
ATOM 3328 O O . LEU A 1 407 ? -11.292 14.713 18.598 1.00 95.00 407 LEU A O 1
ATOM 3332 N N . ASN A 1 408 ? -11.305 12.733 17.542 1.00 93.44 408 ASN A N 1
ATOM 3333 C CA . ASN A 1 408 ? -12.498 12.252 18.230 1.00 93.44 408 ASN A CA 1
ATOM 3334 C C . ASN A 1 408 ? -12.294 12.198 19.752 1.00 93.44 408 ASN A C 1
ATOM 3336 O O . ASN A 1 408 ? -13.180 12.607 20.499 1.00 93.44 408 ASN A O 1
ATOM 3340 N N . PHE A 1 409 ? -11.128 11.737 20.209 1.00 91.31 409 PHE A N 1
ATOM 3341 C CA . PHE A 1 409 ? -10.804 11.663 21.631 1.00 91.31 409 PHE A CA 1
ATOM 3342 C C . PHE A 1 409 ? -10.781 13.049 22.294 1.00 91.31 409 PHE A C 1
ATOM 3344 O O . PHE A 1 409 ? -11.360 13.224 23.368 1.00 91.31 409 PHE A O 1
ATOM 3351 N N . ILE A 1 410 ? -10.180 14.047 21.636 1.00 92.25 410 ILE A N 1
ATOM 3352 C CA . ILE A 1 410 ? -10.156 15.438 22.121 1.00 92.25 410 ILE A CA 1
ATOM 3353 C C . ILE A 1 410 ? -11.581 15.980 22.264 1.00 92.25 410 ILE A C 1
ATOM 3355 O O . ILE A 1 410 ? -11.935 16.512 23.318 1.00 92.25 410 ILE A O 1
ATOM 3359 N N . ILE A 1 411 ? -12.419 15.798 21.238 1.00 91.19 411 ILE A N 1
ATOM 3360 C CA . ILE A 1 411 ? -13.807 16.283 21.240 1.00 91.19 411 ILE A CA 1
ATOM 3361 C C . ILE A 1 411 ? -14.601 15.673 22.400 1.00 91.19 411 ILE A C 1
ATOM 3363 O O . ILE A 1 411 ? -15.286 16.399 23.124 1.00 91.19 411 ILE A O 1
ATOM 3367 N N . GLU A 1 412 ? -14.511 14.357 22.606 1.00 89.94 412 GLU A N 1
ATOM 3368 C CA . GLU A 1 412 ? -15.236 13.692 23.697 1.00 89.94 412 GLU A CA 1
ATOM 3369 C C . GLU A 1 412 ? -14.729 14.142 25.078 1.00 89.94 412 GLU A C 1
ATOM 3371 O O . GLU A 1 412 ? -15.531 14.404 25.978 1.00 89.94 412 GLU A O 1
ATOM 3376 N N . ARG A 1 413 ? -13.415 14.356 25.238 1.00 89.25 413 ARG A N 1
ATOM 3377 C CA . ARG A 1 413 ? -12.842 14.884 26.487 1.00 89.25 413 ARG A CA 1
ATOM 3378 C C . ARG A 1 413 ? -13.308 16.312 26.784 1.00 89.25 413 ARG A C 1
ATOM 3380 O O . ARG A 1 413 ? -13.627 16.631 27.931 1.00 89.25 413 ARG A O 1
ATOM 3387 N N . MET A 1 414 ? -13.394 17.170 25.767 1.00 90.44 414 MET A N 1
ATOM 3388 C CA . MET A 1 414 ? -13.918 18.533 25.921 1.00 90.44 414 MET A CA 1
ATOM 3389 C C . MET A 1 414 ? -15.392 18.526 26.338 1.00 90.44 414 MET A C 1
ATOM 3391 O O . MET A 1 414 ? -15.784 19.294 27.219 1.00 90.44 414 MET A O 1
ATOM 3395 N N . LYS A 1 415 ? -16.207 17.633 25.758 1.00 89.94 415 LYS A N 1
ATOM 3396 C CA . LYS A 1 415 ? -17.613 17.462 26.154 1.00 89.94 415 LYS A CA 1
ATOM 3397 C C . LYS A 1 415 ? -17.743 16.996 27.603 1.00 89.94 415 LYS A C 1
ATOM 3399 O O . LYS A 1 415 ? -18.515 17.595 28.349 1.00 89.94 415 LYS A O 1
ATOM 3404 N N . SER A 1 416 ? -16.953 16.004 28.026 1.00 88.31 416 SER A N 1
ATOM 3405 C CA . SER A 1 416 ? -17.000 15.507 29.408 1.00 88.31 416 SER A CA 1
ATOM 3406 C C . SER A 1 416 ? -16.623 16.583 30.430 1.00 88.31 416 SER A C 1
ATOM 3408 O O . SER A 1 416 ? -17.261 16.693 31.471 1.00 88.31 416 SER A O 1
ATOM 3410 N N . LEU A 1 417 ? -15.628 17.425 30.118 1.00 88.44 417 LEU A N 1
ATOM 3411 C CA . LEU A 1 417 ? -15.217 18.523 31.000 1.00 88.44 417 LEU A CA 1
ATOM 3412 C C . LEU A 1 417 ? -16.283 19.624 31.094 1.00 88.44 417 LEU A C 1
ATOM 3414 O O . LEU A 1 417 ? -16.506 20.166 32.174 1.00 88.44 417 LEU A O 1
ATOM 3418 N N . ARG A 1 418 ? -16.969 19.942 29.986 1.00 85.75 418 ARG A N 1
ATOM 3419 C CA . ARG A 1 418 ? -18.089 20.900 29.988 1.00 85.75 418 ARG A CA 1
ATOM 3420 C C . ARG A 1 418 ? -19.274 20.392 30.810 1.00 85.75 418 ARG A C 1
ATOM 3422 O O . ARG A 1 418 ? -19.857 21.173 31.553 1.00 85.75 418 ARG A O 1
ATOM 3429 N N . LEU A 1 419 ? -19.600 19.103 30.711 1.00 83.75 419 LEU A N 1
ATOM 3430 C CA . LEU A 1 419 ? -20.654 18.479 31.518 1.00 83.75 419 LEU A CA 1
ATOM 3431 C C . LEU A 1 419 ? -20.289 18.470 33.008 1.00 83.75 419 LEU A C 1
ATOM 3433 O O . LEU A 1 419 ? -21.094 18.897 33.825 1.00 83.75 419 LEU A O 1
ATOM 3437 N N . ALA A 1 420 ? -19.055 18.097 33.359 1.00 79.69 420 ALA A N 1
ATOM 3438 C CA . ALA A 1 420 ? -18.587 18.118 34.747 1.00 79.69 420 ALA A CA 1
ATOM 3439 C C . ALA A 1 420 ? -18.609 19.526 35.372 1.00 79.69 420 ALA A C 1
ATOM 3441 O O . ALA A 1 420 ? -18.859 19.659 36.566 1.00 79.69 420 ALA A O 1
ATOM 3442 N N . LYS A 1 421 ? -18.380 20.580 34.574 1.00 78.50 421 LYS A N 1
ATOM 3443 C CA . LYS A 1 421 ? -18.536 21.972 35.026 1.00 78.50 421 LYS A CA 1
ATOM 3444 C C . LYS A 1 421 ? -19.999 22.367 35.254 1.00 78.50 421 LYS A C 1
ATOM 3446 O O . LYS A 1 421 ? -20.253 23.133 36.168 1.00 78.50 421 LYS A O 1
ATOM 3451 N N . ARG A 1 422 ? -20.942 21.849 34.458 1.00 74.62 422 ARG A N 1
ATOM 3452 C CA . ARG A 1 422 ? -22.384 22.140 34.593 1.00 74.62 422 ARG A CA 1
ATOM 3453 C C . ARG A 1 422 ? -23.067 21.413 35.750 1.00 74.62 422 ARG A C 1
ATOM 3455 O O . ARG A 1 422 ? -24.115 21.862 36.161 1.00 74.62 422 ARG A O 1
ATOM 3462 N N . VAL A 1 423 ? -22.507 20.302 36.228 1.00 71.81 423 VAL A N 1
ATOM 3463 C CA . VAL A 1 423 ? -23.038 19.539 37.379 1.00 71.81 423 VAL A CA 1
ATOM 3464 C C . VAL A 1 423 ? -22.500 20.074 38.719 1.00 71.81 423 VAL A C 1
ATOM 3466 O O . VAL A 1 423 ? -22.997 19.713 39.776 1.00 71.81 423 VAL A O 1
ATOM 3469 N N . LYS A 1 424 ? -21.463 20.923 38.687 1.00 62.81 424 LYS A N 1
ATOM 3470 C CA . LYS A 1 424 ? -20.890 21.588 39.871 1.00 62.81 424 LYS A CA 1
ATOM 3471 C C . LYS A 1 424 ? -21.474 22.984 40.143 1.00 62.81 424 LYS A C 1
ATOM 3473 O O . LYS A 1 424 ? -21.024 23.631 41.083 1.00 62.81 424 LYS A O 1
ATOM 3478 N N . ILE A 1 425 ? -22.402 23.440 39.304 1.00 51.91 425 ILE A N 1
ATOM 3479 C CA . ILE A 1 425 ? -23.227 24.646 39.466 1.00 51.91 425 ILE A CA 1
ATOM 3480 C C . ILE A 1 425 ? -24.643 24.133 39.693 1.00 51.91 425 ILE A C 1
ATOM 3482 O O . ILE A 1 425 ? -25.330 24.700 40.564 1.00 51.91 425 ILE A O 1
#

Solvent-accessible surface area (backbone atoms only — not comparable to full-atom values): 21408 Å² total; per-residue (Å²): 106,73,72,52,52,53,50,51,51,51,49,52,56,48,52,54,48,52,51,50,51,52,50,50,33,50,53,28,16,48,58,25,34,55,49,21,57,74,44,57,87,66,74,69,57,73,74,23,36,54,38,48,46,27,8,49,29,35,65,77,69,72,35,63,15,86,49,87,95,46,79,59,46,68,59,38,57,48,48,24,52,49,48,20,55,44,30,71,77,70,41,93,40,72,54,58,49,18,41,55,39,8,47,45,51,10,51,35,27,54,47,38,21,52,40,21,27,69,64,73,31,62,69,28,3,53,48,19,18,57,52,49,50,68,33,61,66,64,44,56,46,23,57,44,68,53,53,62,46,63,35,28,32,32,47,47,51,16,53,44,25,48,55,47,20,69,81,47,78,44,70,66,34,25,32,49,21,9,34,30,44,16,49,20,26,30,37,39,65,71,45,56,54,32,51,65,34,49,52,50,32,45,36,69,67,71,30,76,89,38,70,68,36,56,53,49,50,48,44,22,51,48,30,20,48,60,53,34,40,64,57,23,51,50,34,27,72,75,68,74,38,90,42,77,44,50,50,43,58,11,52,37,37,22,39,26,57,81,65,55,54,95,84,52,78,74,51,49,65,68,43,48,75,66,36,68,67,53,50,55,37,71,77,41,55,68,64,58,24,18,54,49,31,37,51,54,25,53,53,50,50,73,77,34,55,71,58,50,52,56,49,27,52,54,27,47,52,50,44,71,45,56,49,80,74,72,78,77,46,68,83,72,77,61,60,68,67,57,52,38,49,52,24,40,73,42,53,47,56,41,48,63,30,17,51,46,13,51,63,64,38,58,85,54,38,77,70,41,36,60,50,52,27,42,49,49,27,54,50,54,51,28,34,53,26,58,62,48,59,75,73,44,56,61,47,42,63,52,42,38,30,23,17,25,42,23,50,50,52,54,54,53,52,55,51,53,53,55,51,57,56,62,75,74,106